Protein AF-A0A349YHD5-F1 (afdb_monomer)

Radius of gyration: 32.45 Å; Cα contacts (8 Å, |Δi|>4): 1471; chains: 1; bounding box: 81×64×88 Å

pLDDT: mean 90.91, std 7.16, range [54.12, 98.75]

Mean predicted aligned error: 9.86 Å

Nearest PDB structures (foldseek):
  3pdd-assembly1_A  TM=3.889E-01  e=4.375E-07  Acetivibrio thermocellus ATCC 27405
  7ad7-assembly1_B  TM=1.906E-01  e=5.421E-08  Homo sapiens
  7zv9-assembly3_F  TM=2.780E-01  e=3.126E-03  Homo sapiens
  5fhx-assembly1_L  TM=1.869E-01  e=3.490E-04  Homo sapiens
  7zv9-assembly8_P  TM=1.708E-01  e=2.157E-02  Homo sapiens

Sequence (626 aa):
MTTTASQGNNKVDLTEYLTVGSNQIRVSIVDSFGTMSSKTWTVTIVEFKLESTFDDGLIYTDTDVVFRYTPYGNVNKTIHFVLDGNELESVTTQASGRIMSYTIPRQEHGAHLLKVYMTATVNNKDITSSTIYKDIVCVDSTNRTPIIGCSQQEFTAKQYQATSIKYIVYDPGHNPATVKLAIDGKTVSTLTVDRTAQIWSYKSSDVGQHNLTISCQKITKILTVNVEKLDIDVEPITTNLAFDFNPVGLSNSDTNRLWSDENHSEIALTVSDNFDWTNGGYQIDSDGSQYFCIKAGTTASISYNLFGKDPKQTGAEFKLIFKTQNVRNASATFLSCLDGSDDSNIGLEMKVHEANIYTSTDNLYFPYSEEDIIEFEYNINTIDTKDNKATSIIMTYEDGVGGRPIIYDNSHRLHQYTPTVISIGSPDCDVLIYRMKAYSAALTDSDVLSNFVADARDSDEMINRYNRNQIYNENNALTPDSVAKACPHLRVIKIDCPHFTNDKKDFVKNTNAECIYVNGDSKLDNWKLLNGYVAGQGTTSNEYGAAARNIDLIFCADGVHKINSKIELDPNYKSVVVLGDGTRYEDGTGKVSLTRNSVPNSWFNIKCNVASSNMATNALGQKRYN

Structure (mmCIF, N/CA/C/O backbone):
data_AF-A0A349YHD5-F1
#
_entry.id   AF-A0A349YHD5-F1
#
loop_
_atom_site.group_PDB
_atom_site.id
_atom_site.type_symbol
_atom_site.label_atom_id
_atom_site.label_alt_id
_atom_site.label_comp_id
_atom_site.label_asym_id
_atom_site.label_entity_id
_atom_site.label_seq_id
_atom_site.pdbx_PDB_ins_code
_atom_site.Cartn_x
_atom_site.Cartn_y
_atom_site.Cartn_z
_atom_site.occupancy
_atom_site.B_iso_or_equiv
_atom_site.auth_seq_id
_atom_site.auth_comp_id
_atom_site.auth_asym_id
_atom_site.auth_atom_id
_atom_site.pdbx_PDB_model_num
ATOM 1 N N . MET A 1 1 ? 25.340 19.476 16.150 1.00 65.38 1 MET A N 1
ATOM 2 C CA . MET A 1 1 ? 24.487 19.914 15.028 1.00 65.38 1 MET A CA 1
ATOM 3 C C . MET A 1 1 ? 24.959 21.286 14.569 1.00 65.38 1 MET A C 1
ATOM 5 O O . MET A 1 1 ? 25.230 22.119 15.428 1.00 65.38 1 MET A O 1
ATOM 9 N N . THR A 1 2 ? 25.075 21.512 13.261 1.00 75.75 2 THR A N 1
ATOM 10 C CA . THR A 1 2 ? 25.436 22.816 12.683 1.00 75.75 2 THR A CA 1
ATOM 11 C C . THR A 1 2 ? 24.448 23.122 11.568 1.00 75.75 2 THR A C 1
ATOM 13 O O . THR A 1 2 ? 24.256 22.289 10.688 1.00 75.75 2 THR A O 1
ATOM 16 N N . THR A 1 3 ? 23.806 24.287 11.618 1.00 77.25 3 THR A N 1
ATOM 17 C CA . THR A 1 3 ? 22.816 24.723 10.625 1.00 77.25 3 THR A CA 1
ATOM 18 C C . THR A 1 3 ? 23.087 26.175 10.250 1.00 77.25 3 THR A C 1
ATOM 20 O O . THR A 1 3 ? 23.601 26.944 11.065 1.00 77.25 3 THR A O 1
ATOM 23 N N . THR A 1 4 ? 22.702 26.578 9.042 1.00 80.81 4 THR A N 1
ATOM 24 C CA . THR A 1 4 ? 22.691 27.995 8.668 1.00 80.81 4 THR A CA 1
ATOM 25 C C . THR A 1 4 ? 21.543 28.686 9.399 1.00 80.81 4 THR A C 1
ATOM 27 O O . THR A 1 4 ? 20.387 28.306 9.230 1.00 80.81 4 THR A O 1
ATOM 30 N N . ALA A 1 5 ? 21.852 29.678 10.232 1.00 78.75 5 ALA A N 1
ATOM 31 C CA . ALA A 1 5 ? 20.846 30.525 10.868 1.00 78.75 5 ALA A CA 1
ATOM 32 C C . ALA A 1 5 ? 20.559 31.740 9.975 1.00 78.75 5 ALA A C 1
ATOM 34 O O . ALA A 1 5 ? 21.486 32.410 9.520 1.00 78.75 5 ALA A O 1
ATOM 35 N N . SER A 1 6 ? 19.280 32.026 9.735 1.00 80.88 6 SER A N 1
ATOM 36 C CA . SER A 1 6 ? 18.853 33.207 8.974 1.00 80.88 6 SER A CA 1
ATOM 37 C C . SER A 1 6 ? 18.664 34.404 9.905 1.00 80.88 6 SER A C 1
ATOM 39 O O . SER A 1 6 ? 18.475 34.243 11.113 1.00 80.88 6 SER A O 1
ATOM 41 N N . GLN A 1 7 ? 18.689 35.624 9.366 1.00 80.94 7 GLN A N 1
ATOM 42 C CA . GLN A 1 7 ? 18.370 36.815 10.154 1.00 80.94 7 GLN A CA 1
ATOM 43 C C . GLN A 1 7 ? 16.924 36.735 10.678 1.00 80.94 7 GLN A C 1
ATOM 45 O O . GLN A 1 7 ? 15.995 36.540 9.900 1.00 80.94 7 GLN A O 1
ATOM 50 N N . GLY A 1 8 ? 16.734 36.907 11.991 1.00 82.19 8 GLY A N 1
ATOM 51 C CA . GLY A 1 8 ? 15.420 36.861 12.644 1.00 82.19 8 GLY A CA 1
ATOM 52 C C . GLY A 1 8 ? 15.247 35.677 13.601 1.00 82.19 8 GLY A C 1
ATOM 53 O O . GLY A 1 8 ? 16.206 35.202 14.213 1.00 82.19 8 GLY A O 1
ATOM 54 N N . ASN A 1 9 ? 14.002 35.223 13.767 1.00 84.94 9 ASN A N 1
ATOM 55 C CA . ASN A 1 9 ? 13.668 34.112 14.657 1.00 84.94 9 ASN A CA 1
ATOM 56 C C . ASN A 1 9 ? 14.024 32.777 13.998 1.00 84.94 9 ASN A C 1
ATOM 58 O O . ASN A 1 9 ? 13.541 32.466 12.915 1.00 84.94 9 ASN A O 1
ATOM 62 N N . ASN A 1 10 ? 14.830 31.974 14.687 1.00 83.06 10 ASN A N 1
ATOM 63 C CA . ASN A 1 10 ? 15.193 30.626 14.262 1.00 83.06 10 ASN A CA 1
ATOM 64 C C . ASN A 1 10 ? 14.609 29.620 15.264 1.00 83.06 10 ASN A C 1
ATOM 66 O O . ASN A 1 10 ? 14.564 29.899 16.465 1.00 83.06 10 ASN A O 1
ATOM 70 N N . LYS A 1 11 ? 14.174 28.453 14.781 1.00 85.69 11 LYS A N 1
ATOM 71 C CA . LYS A 1 11 ? 13.649 27.352 15.601 1.00 85.69 11 LYS A CA 1
ATOM 72 C C . LYS A 1 11 ? 14.475 26.097 15.326 1.00 85.69 11 LYS A C 1
ATOM 74 O O . LYS A 1 11 ? 14.790 25.817 14.176 1.00 85.69 11 LYS A O 1
ATOM 79 N N . VAL A 1 12 ? 14.819 25.362 16.378 1.00 81.50 12 VAL A N 1
ATOM 80 C CA . VAL A 1 12 ? 15.518 24.075 16.300 1.00 81.50 12 VAL A CA 1
ATOM 81 C C . VAL A 1 12 ? 14.843 23.105 17.263 1.00 81.50 12 VAL A C 1
ATOM 83 O O . VAL A 1 12 ? 14.537 23.488 18.394 1.00 81.50 12 VAL A O 1
ATOM 86 N N . ASP A 1 13 ? 14.572 21.884 16.805 1.00 81.44 13 ASP A N 1
ATOM 87 C CA . ASP A 1 13 ? 14.117 20.799 17.671 1.00 81.44 13 ASP A CA 1
ATOM 88 C C . ASP A 1 13 ? 15.342 20.068 18.223 1.00 81.44 13 ASP A C 1
ATOM 90 O O . ASP A 1 13 ? 16.231 19.671 17.472 1.00 81.44 13 ASP A O 1
ATOM 94 N N . LEU A 1 14 ? 15.419 19.960 19.547 1.00 87.00 14 LEU A N 1
ATOM 95 C CA . LEU A 1 14 ? 16.520 19.299 20.243 1.00 87.00 14 LEU A CA 1
ATOM 96 C C . LEU A 1 14 ? 16.064 18.034 20.971 1.00 87.00 14 LEU A C 1
ATOM 98 O O . LEU A 1 14 ? 16.871 17.441 21.679 1.00 87.00 14 LEU A O 1
ATOM 102 N N . THR A 1 15 ? 14.796 17.639 20.829 1.00 80.50 15 THR A N 1
ATOM 103 C CA . THR A 1 15 ? 14.146 16.607 21.648 1.00 80.50 15 THR A CA 1
ATOM 104 C C . THR A 1 15 ? 14.926 15.293 21.649 1.00 80.50 15 THR A C 1
ATOM 106 O O . THR A 1 15 ? 15.151 14.732 22.718 1.00 80.50 15 THR A O 1
ATOM 109 N N . GLU A 1 16 ? 15.431 14.855 20.493 1.00 83.19 16 GLU A N 1
ATOM 110 C CA . GLU A 1 16 ? 16.211 13.613 20.356 1.00 83.19 16 GLU A CA 1
ATOM 111 C C . GLU A 1 16 ? 17.561 13.626 21.098 1.00 83.19 16 GLU A C 1
ATOM 113 O O . GLU A 1 16 ? 18.111 12.572 21.411 1.00 83.19 16 GLU A O 1
ATOM 118 N N . TYR A 1 17 ? 18.097 14.810 21.411 1.00 82.88 17 TYR A N 1
ATOM 119 C CA . TYR A 1 17 ? 19.396 14.973 22.072 1.00 82.88 17 TYR A CA 1
ATOM 120 C C . TYR A 1 17 ? 19.285 15.172 23.585 1.00 82.88 17 TYR A C 1
ATOM 122 O O . TYR A 1 17 ? 20.308 15.265 24.269 1.00 82.88 17 TYR A O 1
ATOM 130 N N . LEU A 1 18 ? 18.068 15.300 24.115 1.00 85.56 18 LEU A N 1
ATOM 131 C CA . LEU A 1 18 ? 17.838 15.527 25.535 1.00 85.56 18 LEU A CA 1
ATOM 132 C C . LEU A 1 18 ? 17.594 14.200 26.247 1.00 85.56 18 LEU A C 1
ATOM 134 O O . LEU A 1 18 ? 16.886 13.323 25.763 1.00 85.56 18 LEU A O 1
ATOM 138 N N . THR A 1 19 ? 18.156 14.072 27.444 1.00 82.44 19 THR A N 1
ATOM 139 C CA . THR A 1 19 ? 17.979 12.890 28.299 1.00 82.44 19 THR A CA 1
ATOM 140 C C . THR A 1 19 ? 17.312 13.275 29.611 1.00 82.44 19 THR A C 1
ATOM 142 O O . THR A 1 19 ? 17.328 14.441 30.005 1.00 82.44 19 THR A O 1
ATOM 145 N N . VAL A 1 20 ? 16.701 12.311 30.304 1.00 80.38 20 VAL A N 1
ATOM 146 C CA . VAL A 1 20 ? 16.121 12.553 31.634 1.00 80.38 20 VAL A CA 1
ATOM 147 C C . VAL A 1 20 ? 17.207 13.084 32.577 1.00 80.38 20 VAL A C 1
ATOM 149 O O . VAL A 1 20 ? 18.290 12.514 32.677 1.00 80.38 20 VAL A O 1
ATOM 152 N N . GLY A 1 21 ? 16.914 14.178 33.281 1.00 77.69 21 GLY A N 1
ATOM 153 C CA . GLY A 1 21 ? 17.860 14.894 34.131 1.00 77.69 21 GLY A CA 1
ATOM 154 C C . GLY A 1 21 ? 18.197 16.293 33.614 1.00 77.69 21 GLY A C 1
ATOM 155 O O . GLY A 1 21 ? 17.441 16.907 32.861 1.00 77.69 21 GLY A O 1
ATOM 156 N N . SER A 1 22 ? 19.314 16.846 34.088 1.00 84.94 22 SER A N 1
ATOM 157 C CA . SER A 1 22 ? 19.757 18.198 33.733 1.00 84.94 22 SER A CA 1
ATOM 158 C C . SER A 1 22 ? 20.575 18.178 32.443 1.00 84.94 22 SER A C 1
ATOM 160 O O . SER A 1 22 ? 21.631 17.554 32.388 1.00 84.94 22 SER A O 1
ATOM 162 N N . ASN A 1 23 ? 20.109 18.898 31.428 1.00 88.31 23 ASN A N 1
ATOM 163 C CA . ASN A 1 23 ? 20.766 19.046 30.137 1.00 88.31 23 ASN A CA 1
ATOM 164 C C . ASN A 1 23 ? 21.255 20.485 29.996 1.00 88.31 23 ASN A C 1
ATOM 166 O O . ASN A 1 23 ? 20.505 21.434 30.233 1.00 88.31 23 ASN A 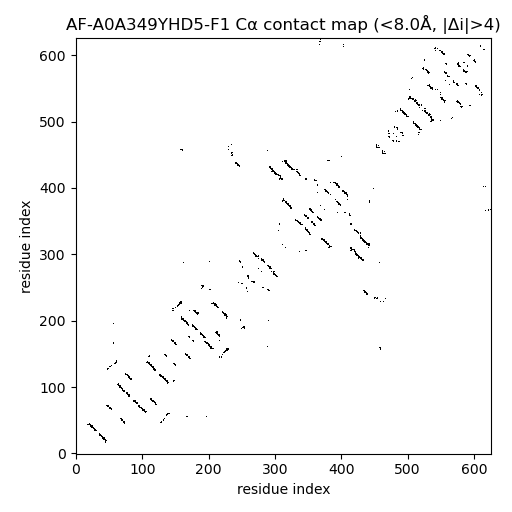O 1
ATOM 170 N N . GLN A 1 24 ? 22.505 20.656 29.580 1.00 92.06 24 GLN A N 1
ATOM 171 C CA . GLN A 1 24 ? 23.064 21.968 29.288 1.00 92.06 24 GLN A CA 1
ATOM 172 C C . GLN A 1 24 ? 23.120 22.164 27.774 1.00 92.06 24 GLN A C 1
ATOM 174 O O . GLN A 1 24 ? 23.874 21.492 27.077 1.00 92.06 24 GLN A O 1
ATOM 179 N N . ILE A 1 25 ? 22.329 23.103 27.266 1.00 92.25 25 ILE A N 1
ATOM 180 C CA . ILE A 1 25 ? 22.258 23.420 25.841 1.00 92.25 25 ILE A CA 1
ATOM 181 C C . ILE A 1 25 ? 23.097 24.665 25.603 1.00 92.25 25 ILE A C 1
ATOM 183 O O . ILE A 1 25 ? 22.778 25.726 26.138 1.00 92.25 25 ILE A O 1
ATOM 187 N N . ARG A 1 26 ? 24.146 24.561 24.786 1.00 91.81 26 ARG A N 1
ATOM 188 C CA . ARG A 1 26 ? 24.931 25.712 24.327 1.00 91.81 26 ARG A CA 1
ATOM 189 C C . ARG A 1 26 ? 24.686 25.936 22.841 1.00 91.81 26 ARG A C 1
ATOM 191 O O . ARG A 1 26 ? 25.005 25.072 22.033 1.00 91.81 26 ARG A O 1
ATOM 198 N N . VAL A 1 27 ? 24.179 27.113 22.493 1.00 90.81 27 VAL A N 1
ATOM 199 C CA . VAL A 1 27 ? 24.103 27.576 21.103 1.00 90.81 27 VAL A CA 1
ATOM 200 C C . VAL A 1 27 ? 25.214 28.584 20.882 1.00 90.81 27 VAL A C 1
ATOM 202 O O . VAL A 1 27 ? 25.335 29.538 21.651 1.00 90.81 27 VAL A O 1
ATOM 205 N N . SER A 1 28 ? 25.994 28.377 19.826 1.00 90.69 28 SER A N 1
ATOM 206 C CA . SER A 1 28 ? 26.993 29.325 19.342 1.00 90.69 28 SER A CA 1
ATOM 207 C C . SER A 1 28 ? 26.640 29.734 17.915 1.00 90.69 28 SER A C 1
ATOM 209 O O . SER A 1 28 ? 26.358 28.871 17.088 1.00 90.69 28 SER A O 1
ATOM 211 N N . ILE A 1 29 ? 26.659 31.033 17.631 1.00 88.50 29 ILE A N 1
ATOM 212 C CA . ILE A 1 29 ? 26.450 31.599 16.294 1.00 88.50 29 ILE A CA 1
ATOM 213 C C . ILE A 1 29 ? 27.742 32.293 15.886 1.00 88.50 29 ILE A C 1
ATOM 215 O O . ILE A 1 29 ? 28.281 33.080 16.664 1.00 88.50 29 ILE A O 1
ATOM 219 N N . VAL A 1 30 ? 28.220 31.993 14.681 1.00 88.81 30 VAL A N 1
ATOM 220 C CA . VAL A 1 30 ? 29.371 32.653 14.059 1.00 88.81 30 VAL A CA 1
ATOM 221 C C . VAL A 1 30 ? 28.861 33.441 12.859 1.00 88.81 30 VAL A C 1
ATOM 223 O O . VAL A 1 30 ? 28.151 32.882 12.024 1.00 88.81 30 VAL A O 1
ATOM 226 N N . ASP A 1 31 ? 29.172 34.733 12.796 1.00 85.12 31 ASP A N 1
ATOM 227 C CA . ASP A 1 31 ? 28.804 35.572 11.654 1.00 85.12 31 ASP A CA 1
ATOM 228 C C . ASP A 1 31 ? 29.771 35.410 10.463 1.00 85.12 31 ASP A C 1
ATOM 230 O O . ASP A 1 31 ? 30.792 34.721 10.540 1.00 85.12 31 ASP A O 1
ATOM 234 N N . SER A 1 32 ? 29.465 36.068 9.340 1.00 79.69 32 SER A N 1
ATOM 235 C CA . SER A 1 32 ? 30.287 36.039 8.120 1.00 79.69 32 SER A CA 1
ATOM 236 C C . SER A 1 32 ? 31.685 36.651 8.282 1.00 79.69 32 SER A C 1
ATOM 238 O O . SER A 1 32 ? 32.519 36.495 7.393 1.00 79.69 32 SER A O 1
ATOM 240 N N . PHE A 1 33 ? 31.946 37.354 9.388 1.00 83.88 33 PHE A N 1
ATOM 241 C CA . PHE A 1 33 ? 33.239 37.952 9.722 1.00 83.88 33 PHE A CA 1
ATOM 242 C C . PHE A 1 33 ? 34.028 37.105 10.736 1.00 83.88 33 PHE A C 1
ATOM 244 O O . PHE A 1 33 ? 35.119 37.500 11.145 1.00 83.88 33 PHE A O 1
ATOM 251 N N . GLY A 1 34 ? 33.509 35.933 11.126 1.00 81.88 34 GLY A N 1
ATOM 252 C CA . GLY A 1 34 ? 34.148 35.021 12.076 1.00 81.88 34 GLY A CA 1
ATOM 253 C C . GLY A 1 34 ? 33.900 35.365 13.548 1.00 81.88 34 GLY A C 1
ATOM 254 O O . GLY A 1 34 ? 34.524 34.766 14.425 1.00 81.88 34 GLY A O 1
ATOM 255 N N . THR A 1 35 ? 32.996 36.301 13.852 1.00 87.25 35 THR A N 1
ATOM 256 C CA . THR A 1 35 ? 32.677 36.691 15.231 1.00 87.25 35 THR A CA 1
ATOM 257 C C . THR A 1 35 ? 31.712 35.685 15.843 1.00 87.25 35 THR A C 1
ATOM 259 O O . THR A 1 35 ? 30.617 35.473 15.325 1.00 87.25 35 THR A O 1
ATOM 262 N N . MET A 1 36 ? 32.098 35.081 16.971 1.00 90.06 36 MET A N 1
ATOM 263 C CA . MET A 1 36 ? 31.282 34.096 17.682 1.00 90.06 36 MET A CA 1
ATOM 264 C C . MET A 1 36 ? 30.558 34.718 18.881 1.00 90.06 36 MET A C 1
ATOM 266 O O . MET A 1 36 ? 31.181 35.326 19.749 1.00 90.06 36 MET A O 1
ATOM 270 N N . SER A 1 37 ? 29.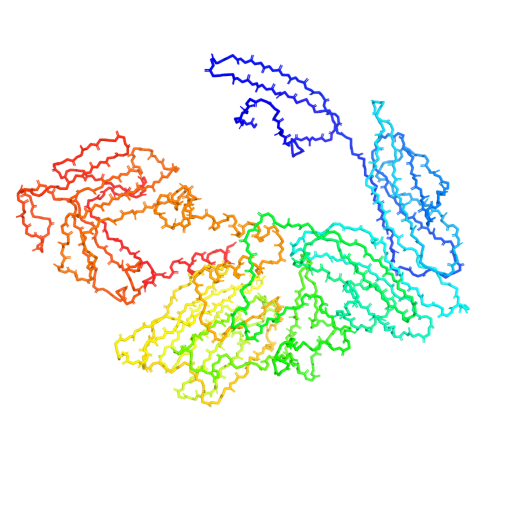255 34.474 18.985 1.00 89.69 37 SER A N 1
ATOM 271 C CA . SER A 1 37 ? 28.456 34.710 20.190 1.00 89.69 37 SER A CA 1
ATOM 272 C C . SER A 1 37 ? 27.867 33.390 20.678 1.00 89.69 37 SER A C 1
ATOM 274 O O . SER A 1 37 ? 27.571 32.514 19.867 1.00 89.69 37 SER A O 1
ATOM 276 N N . SER A 1 38 ? 27.698 33.214 21.992 1.00 91.50 38 SER A N 1
ATOM 277 C CA . SER A 1 38 ? 27.096 31.993 22.536 1.00 91.50 38 SER A CA 1
ATOM 278 C C . SER A 1 38 ? 26.144 32.262 23.693 1.00 91.50 38 SER A C 1
ATOM 280 O O . SER A 1 38 ? 26.312 33.215 24.454 1.00 91.50 38 SER A O 1
ATOM 282 N N . LYS A 1 39 ? 25.142 31.395 23.836 1.00 92.44 39 LYS A N 1
ATOM 283 C CA . LYS A 1 39 ? 24.195 31.394 24.950 1.00 92.44 39 LYS A CA 1
ATOM 284 C C . LYS A 1 39 ? 23.997 29.972 25.446 1.00 92.44 39 LYS A C 1
ATOM 286 O O . LYS A 1 39 ? 23.979 29.027 24.661 1.00 92.44 39 LYS A O 1
ATOM 291 N N . THR A 1 40 ? 23.896 29.830 26.763 1.00 91.44 40 THR A N 1
ATOM 292 C CA . THR A 1 40 ? 23.718 28.534 27.415 1.00 91.44 40 THR A CA 1
ATOM 293 C C . THR A 1 40 ? 22.418 28.523 28.208 1.00 91.44 40 THR A C 1
ATOM 295 O O . THR A 1 40 ? 22.139 29.468 28.945 1.00 91.44 40 THR A O 1
ATOM 298 N N . TRP A 1 41 ? 21.644 27.453 28.067 1.00 90.19 41 TRP A N 1
ATOM 299 C CA . TRP A 1 41 ? 20.442 27.172 28.845 1.00 90.19 41 TRP A CA 1
ATOM 300 C C . TRP A 1 41 ? 20.622 25.869 29.615 1.00 90.19 41 TRP A C 1
ATOM 302 O O . TRP A 1 41 ? 21.305 24.957 29.148 1.00 90.19 41 TRP A O 1
ATOM 312 N N . THR A 1 42 ? 19.963 25.771 30.765 1.00 85.50 42 THR A N 1
ATOM 313 C CA . THR A 1 42 ? 19.800 24.509 31.486 1.00 85.50 42 THR A CA 1
ATOM 314 C C . THR A 1 42 ? 18.352 24.068 31.341 1.00 85.50 42 THR A C 1
ATOM 316 O O . THR A 1 42 ? 17.441 24.809 31.710 1.00 85.50 42 THR A O 1
ATOM 319 N N . VAL A 1 43 ? 18.143 22.876 30.792 1.00 84.12 43 VAL A N 1
ATOM 320 C CA . VAL A 1 43 ? 16.830 22.252 30.621 1.00 84.12 43 VAL A CA 1
ATOM 321 C C . VAL A 1 43 ? 16.797 20.982 31.455 1.00 84.12 43 VAL A C 1
ATOM 323 O O . VAL A 1 43 ? 17.600 20.077 31.249 1.00 84.12 43 VAL A O 1
ATOM 326 N N . THR A 1 44 ? 15.872 20.905 32.405 1.00 77.19 44 THR A N 1
ATOM 327 C CA . THR A 1 44 ? 15.647 19.687 33.186 1.00 77.19 44 THR A CA 1
ATOM 328 C C . THR A 1 44 ? 14.506 18.899 32.563 1.00 77.19 44 THR A C 1
ATOM 330 O O . THR A 1 44 ? 13.382 19.393 32.509 1.00 77.19 44 THR A O 1
ATOM 333 N N . ILE A 1 45 ? 14.793 17.681 32.115 1.00 79.38 45 ILE A N 1
ATOM 334 C CA . ILE A 1 45 ? 13.787 16.721 31.664 1.00 79.38 45 ILE A CA 1
ATOM 335 C C . ILE A 1 45 ? 13.444 15.811 32.839 1.00 79.38 45 ILE A C 1
ATOM 337 O O . ILE A 1 45 ? 14.334 15.271 33.495 1.00 79.38 45 ILE A O 1
ATOM 341 N N . VAL A 1 46 ? 12.156 15.644 33.113 1.00 76.19 46 VAL A N 1
ATOM 342 C CA . VAL A 1 46 ? 11.652 14.784 34.188 1.00 76.19 46 VAL A CA 1
ATOM 343 C C . VAL A 1 46 ? 10.825 13.679 33.548 1.00 76.19 46 VAL A C 1
ATOM 345 O O . VAL A 1 46 ? 9.973 13.965 32.711 1.00 76.19 46 VAL A O 1
ATOM 348 N N . GLU A 1 47 ? 11.054 12.424 33.934 1.00 83.50 47 GLU A N 1
ATOM 349 C CA . GLU A 1 47 ? 10.133 11.348 33.567 1.00 83.50 47 GLU A CA 1
ATOM 350 C C . GLU A 1 47 ? 8.818 11.568 34.327 1.00 83.50 47 GLU A C 1
ATOM 352 O O . GLU A 1 47 ? 8.772 11.424 35.547 1.00 83.50 47 GLU A O 1
ATOM 357 N N . PHE A 1 48 ? 7.760 11.969 33.622 1.00 89.62 48 PHE A N 1
ATOM 358 C CA . PHE A 1 48 ? 6.465 12.290 34.220 1.00 89.62 48 PHE A CA 1
ATOM 359 C C . PHE A 1 48 ? 5.333 11.756 33.339 1.00 89.62 48 PHE A C 1
ATOM 361 O O . PHE A 1 48 ? 4.762 12.466 32.514 1.00 89.62 48 PHE A O 1
ATOM 368 N N . LYS A 1 49 ? 5.034 10.465 33.497 1.00 92.56 49 LYS A N 1
ATOM 369 C CA . LYS A 1 49 ? 3.997 9.752 32.740 1.00 92.56 49 LYS A CA 1
ATOM 370 C C . LYS A 1 49 ? 3.096 8.924 33.650 1.00 92.56 49 LYS A C 1
ATOM 372 O O . LYS A 1 49 ? 3.496 8.532 34.748 1.00 92.56 49 LYS A O 1
ATOM 377 N N . LEU A 1 50 ? 1.886 8.664 33.180 1.00 94.94 50 LEU A N 1
ATOM 378 C CA . LEU A 1 50 ? 0.902 7.827 33.848 1.00 94.94 50 LEU A CA 1
ATOM 379 C C . LEU A 1 50 ? 0.525 6.688 32.902 1.00 94.94 50 LEU A C 1
ATOM 381 O O . LEU A 1 50 ? 0.223 6.932 31.737 1.00 94.94 50 LEU A O 1
ATOM 385 N N . GLU A 1 51 ? 0.542 5.458 33.404 1.00 96.06 51 GLU A N 1
ATOM 386 C CA . GLU A 1 51 ? 0.141 4.263 32.655 1.00 96.06 51 GLU A CA 1
ATOM 387 C C . GLU A 1 51 ? -0.992 3.535 33.385 1.00 96.06 51 GLU A C 1
ATOM 389 O O . GLU A 1 51 ? -1.174 3.699 34.594 1.00 96.06 51 GLU A O 1
ATOM 394 N N . SER A 1 52 ? -1.761 2.716 32.668 1.00 95.69 52 SER A N 1
ATOM 395 C CA . SER A 1 52 ? -2.829 1.898 33.245 1.00 95.69 52 SER A CA 1
ATOM 396 C C . SER A 1 52 ? -2.920 0.550 32.546 1.00 95.69 52 SER A C 1
ATOM 398 O O . SER A 1 52 ? -2.799 0.460 31.328 1.00 95.69 52 SER A O 1
ATOM 400 N N . THR A 1 53 ? -3.173 -0.491 33.335 1.00 93.19 53 THR A N 1
ATOM 401 C CA . THR A 1 53 ? -3.484 -1.848 32.865 1.00 93.19 53 THR A CA 1
ATOM 402 C C . THR A 1 53 ? -4.983 -2.146 32.929 1.00 93.19 53 THR A C 1
ATOM 404 O O . THR A 1 53 ? -5.389 -3.304 32.876 1.00 93.19 53 THR A O 1
ATOM 407 N N . PHE A 1 54 ? -5.817 -1.116 33.099 1.00 93.69 54 PHE A N 1
ATOM 408 C CA . PHE A 1 54 ? -7.264 -1.269 33.155 1.00 93.69 54 PHE A CA 1
ATOM 409 C C . PHE A 1 54 ? -7.824 -1.713 31.797 1.00 93.69 54 PHE A C 1
ATOM 411 O O . PHE A 1 54 ? -7.619 -1.044 30.774 1.00 93.69 54 PHE A O 1
ATOM 418 N N . ASP A 1 55 ? -8.547 -2.832 31.816 1.00 90.00 55 ASP A N 1
ATOM 419 C CA . ASP A 1 55 ? -9.245 -3.377 30.657 1.00 90.00 55 ASP A CA 1
ATOM 420 C C . ASP A 1 55 ? -10.668 -2.810 30.580 1.00 90.00 55 ASP A C 1
ATOM 422 O O . ASP A 1 55 ? -11.558 -3.194 31.335 1.00 90.00 55 ASP A O 1
ATOM 426 N N . ASP A 1 56 ? -10.861 -1.885 29.644 1.00 88.38 56 ASP A N 1
ATOM 427 C CA . ASP A 1 56 ? -12.147 -1.269 29.296 1.00 88.38 56 ASP A CA 1
ATOM 428 C C . ASP A 1 56 ? -13.035 -2.165 28.415 1.00 88.38 56 ASP A C 1
ATOM 430 O O . ASP A 1 56 ? -14.115 -1.750 28.003 1.00 88.38 56 ASP A O 1
ATOM 434 N N . GLY A 1 57 ? -12.608 -3.399 28.124 1.00 88.81 57 GLY A N 1
ATOM 435 C CA . GLY A 1 57 ? -13.458 -4.432 27.530 1.00 88.81 57 GLY A CA 1
ATOM 436 C C . GLY A 1 57 ? -14.305 -5.199 28.552 1.00 88.81 57 GLY A C 1
ATOM 437 O O . GLY A 1 57 ? -15.123 -6.030 28.161 1.00 88.81 57 GLY A O 1
ATOM 438 N N . LEU A 1 58 ? -14.114 -4.965 29.854 1.00 91.19 58 LEU A N 1
ATOM 439 C CA . LEU A 1 58 ? -14.861 -5.659 30.901 1.00 91.19 58 LEU A CA 1
ATOM 440 C C . LEU A 1 58 ? -16.219 -5.001 31.166 1.00 91.19 58 LEU A C 1
ATOM 442 O O . LEU A 1 58 ? -16.354 -3.779 31.193 1.00 91.19 58 LEU A O 1
ATOM 446 N N . ILE A 1 59 ? -17.220 -5.843 31.427 1.00 92.06 59 ILE A N 1
ATOM 447 C CA . ILE A 1 59 ? -18.579 -5.430 31.782 1.00 92.06 59 ILE A CA 1
ATOM 448 C C . ILE A 1 59 ? -18.783 -5.643 33.284 1.00 92.06 59 ILE A C 1
ATOM 450 O O . ILE A 1 59 ? -18.663 -6.763 33.785 1.00 92.06 59 ILE A O 1
ATOM 454 N N . TYR A 1 60 ? -19.125 -4.576 34.001 1.00 94.00 60 TYR A N 1
ATOM 455 C CA . TYR A 1 60 ? -19.297 -4.572 35.451 1.00 94.00 60 TYR A CA 1
ATOM 456 C C . TYR A 1 60 ? -20.776 -4.680 35.821 1.00 94.00 60 TYR A C 1
ATOM 458 O O . TYR A 1 60 ? -21.592 -3.870 35.396 1.00 94.00 60 TYR A O 1
ATOM 466 N N . THR A 1 61 ? -21.132 -5.683 36.625 1.00 93.00 61 THR A N 1
ATOM 467 C CA . THR A 1 61 ? -22.508 -5.895 37.110 1.00 93.00 61 THR A CA 1
ATOM 468 C C . THR A 1 61 ? -22.546 -5.691 38.616 1.00 93.00 61 THR A C 1
ATOM 470 O O . THR A 1 61 ? -21.887 -6.434 39.339 1.00 93.00 61 THR A O 1
ATOM 473 N N . ASP A 1 62 ? -23.302 -4.696 39.079 1.00 86.69 62 ASP A N 1
ATOM 474 C CA . ASP A 1 62 ? -23.587 -4.449 40.501 1.00 86.69 62 ASP A CA 1
ATOM 475 C C . ASP A 1 62 ? -22.364 -4.481 41.444 1.00 86.69 62 ASP A C 1
ATOM 477 O O . ASP A 1 62 ? -22.446 -4.956 42.576 1.00 86.69 62 ASP A O 1
ATOM 481 N N . THR A 1 63 ? -21.225 -3.950 40.992 1.00 93.88 63 THR A N 1
ATOM 482 C CA . THR A 1 63 ? -19.960 -3.954 41.742 1.00 93.88 63 THR A CA 1
ATOM 483 C C . THR A 1 63 ? -19.225 -2.624 41.626 1.00 93.88 63 THR A C 1
ATOM 485 O O . THR A 1 63 ? -19.372 -1.902 40.640 1.00 93.88 63 THR A O 1
ATOM 488 N N . ASP A 1 64 ? -18.385 -2.341 42.620 1.00 94.44 64 ASP A N 1
ATOM 489 C CA . ASP A 1 64 ? -17.349 -1.317 42.524 1.00 94.44 64 ASP A CA 1
ATOM 490 C C . ASP A 1 64 ? -16.308 -1.702 41.463 1.00 94.44 64 ASP A C 1
ATOM 492 O O . ASP A 1 64 ? -16.063 -2.887 41.196 1.00 94.44 64 ASP A O 1
ATOM 496 N N . VAL A 1 65 ? -15.665 -0.690 40.884 1.00 96.00 65 VAL A N 1
ATOM 497 C CA . VAL A 1 65 ? -14.674 -0.833 39.816 1.00 96.00 65 VAL A CA 1
ATOM 498 C C . VAL A 1 65 ? -13.292 -0.479 40.343 1.00 96.00 65 VAL A C 1
ATOM 500 O O . VAL A 1 65 ? -13.051 0.625 40.822 1.00 96.00 65 VAL A O 1
ATOM 503 N N . VAL A 1 66 ? -12.349 -1.416 40.237 1.00 96.00 66 VAL A N 1
ATOM 504 C CA . VAL A 1 66 ? -10.960 -1.196 40.663 1.00 96.00 66 VAL A CA 1
ATOM 505 C C . VAL A 1 66 ? -10.119 -0.756 39.470 1.00 96.00 66 VAL A C 1
ATOM 507 O O . VAL A 1 66 ? -9.735 -1.570 38.626 1.00 96.00 66 VAL A O 1
ATOM 510 N N . PHE A 1 67 ? -9.784 0.529 39.428 1.00 97.06 67 PHE A N 1
ATOM 511 C CA . PHE A 1 67 ? -8.917 1.106 38.411 1.00 97.06 67 PHE A CA 1
ATOM 512 C C . PHE A 1 67 ? -7.444 0.981 38.814 1.00 97.06 67 PHE A C 1
ATOM 514 O O . PHE A 1 67 ? -7.025 1.507 39.845 1.00 97.06 67 PHE A O 1
ATOM 521 N N . ARG A 1 68 ? -6.640 0.285 38.001 1.00 96.56 68 ARG A N 1
ATOM 522 C CA . ARG A 1 68 ? -5.201 0.081 38.245 1.00 96.56 68 ARG A CA 1
ATOM 523 C C . ARG A 1 68 ? -4.366 1.048 37.414 1.00 96.56 68 ARG A C 1
ATOM 525 O O . ARG A 1 68 ? -4.584 1.165 36.209 1.00 96.56 68 ARG A O 1
ATOM 532 N N . TYR A 1 69 ? -3.391 1.702 38.038 1.00 96.88 69 TYR A N 1
ATOM 533 C CA . TYR A 1 69 ? -2.539 2.702 37.388 1.00 96.88 69 TYR A CA 1
ATOM 534 C C . TYR A 1 69 ? -1.118 2.708 37.952 1.00 96.88 69 TYR A C 1
ATOM 536 O O . TYR A 1 69 ? -0.899 2.339 39.102 1.00 96.88 69 TYR A O 1
ATOM 544 N N . THR A 1 70 ? -0.156 3.162 37.154 1.00 97.06 70 THR A N 1
ATOM 545 C CA . THR A 1 70 ? 1.262 3.246 37.518 1.00 97.06 70 THR A CA 1
ATOM 546 C C . THR A 1 70 ? 1.762 4.665 37.241 1.00 97.06 70 THR A C 1
ATOM 548 O O . THR A 1 70 ? 1.954 5.028 36.078 1.00 97.06 70 THR A O 1
ATOM 551 N N . PRO A 1 71 ? 1.961 5.505 38.272 1.00 96.06 71 PRO A N 1
ATOM 552 C CA . PRO A 1 71 ? 2.525 6.837 38.092 1.00 96.06 71 PRO A CA 1
ATOM 553 C C . PRO A 1 71 ? 4.059 6.783 38.040 1.00 96.06 71 PRO A C 1
ATOM 555 O O . PRO A 1 71 ? 4.691 6.071 38.821 1.00 96.06 71 PRO A O 1
ATOM 558 N N . TYR A 1 72 ? 4.676 7.596 37.184 1.00 94.19 72 TYR A N 1
ATOM 559 C CA . TYR A 1 72 ? 6.133 7.765 37.077 1.00 94.19 72 TYR A CA 1
ATOM 560 C C . TYR A 1 72 ? 6.561 9.174 37.511 1.00 94.19 72 TYR A C 1
ATOM 562 O O . TYR A 1 72 ? 5.736 10.080 37.612 1.00 94.19 72 TYR A O 1
ATOM 570 N N . GLY A 1 73 ? 7.830 9.344 37.872 1.00 89.06 73 GLY A N 1
ATOM 571 C CA . GLY A 1 73 ? 8.411 10.609 38.329 1.00 89.06 73 GLY A CA 1
ATOM 572 C C . GLY A 1 73 ? 8.608 10.682 39.838 1.00 89.06 73 GLY A C 1
ATOM 573 O O . GLY A 1 73 ? 7.661 10.589 40.614 1.00 89.06 73 GLY A O 1
ATOM 574 N N . ASN A 1 74 ? 9.848 10.862 40.278 1.00 86.19 74 ASN A N 1
ATOM 575 C CA . ASN A 1 74 ? 10.195 10.886 41.699 1.00 86.19 74 ASN A CA 1
ATOM 576 C C . ASN A 1 74 ? 9.960 12.275 42.325 1.00 86.19 74 ASN A C 1
ATOM 578 O O . ASN A 1 74 ? 10.899 12.953 42.738 1.00 86.19 74 ASN A O 1
ATOM 582 N N . VAL A 1 75 ? 8.705 12.723 42.322 1.00 88.38 75 VAL A N 1
ATOM 583 C CA . VAL A 1 75 ? 8.244 14.013 42.857 1.00 88.38 75 VAL A CA 1
ATOM 584 C C . VAL A 1 75 ? 6.903 13.827 43.571 1.00 88.38 75 VAL A C 1
ATOM 586 O O . VAL A 1 75 ? 6.177 12.873 43.286 1.00 88.38 75 VAL A O 1
ATOM 589 N N . ASN A 1 76 ? 6.560 14.746 44.479 1.00 92.38 76 ASN A N 1
ATOM 590 C CA . ASN A 1 76 ? 5.188 14.851 44.981 1.00 92.38 76 ASN A CA 1
ATOM 591 C C . ASN A 1 76 ? 4.253 15.148 43.808 1.00 92.38 76 ASN A C 1
ATOM 593 O O . ASN A 1 76 ? 4.466 16.123 43.086 1.00 92.38 76 ASN A O 1
ATOM 597 N N . LYS A 1 77 ? 3.231 14.313 43.637 1.00 93.94 77 LYS A N 1
ATOM 598 C CA . LYS A 1 77 ? 2.267 14.419 42.541 1.00 93.94 77 LYS A CA 1
ATOM 599 C C . LYS A 1 77 ? 0.870 14.034 42.992 1.00 93.94 77 LYS A C 1
ATOM 601 O O . LYS A 1 77 ? 0.712 13.193 43.879 1.00 93.94 77 LYS A O 1
ATOM 606 N N . THR A 1 78 ? -0.113 14.636 42.343 1.00 97.50 78 THR A N 1
ATOM 607 C CA . THR A 1 78 ? -1.538 14.423 42.584 1.00 97.50 78 THR A CA 1
ATOM 608 C C . THR A 1 78 ? -2.140 13.738 41.369 1.00 97.50 78 THR A C 1
ATOM 610 O O . THR A 1 78 ? -1.989 14.222 40.251 1.00 97.50 78 THR A O 1
ATOM 613 N N . ILE A 1 79 ? -2.791 12.596 41.576 1.00 98.00 79 ILE A N 1
ATOM 614 C CA . ILE A 1 79 ? -3.535 11.877 40.544 1.00 98.00 79 ILE A CA 1
ATOM 615 C C . ILE A 1 79 ? -4.995 12.307 40.629 1.00 98.00 79 ILE A C 1
ATOM 617 O O . ILE A 1 79 ? -5.611 12.204 41.690 1.00 98.00 79 ILE A O 1
ATOM 621 N N . HIS A 1 80 ? -5.516 12.764 39.500 1.00 98.25 80 HIS A N 1
ATOM 622 C CA . HIS A 1 80 ? -6.875 13.239 39.300 1.00 98.25 80 HIS A CA 1
ATOM 623 C C . HIS A 1 80 ? -7.700 12.156 38.612 1.00 98.25 80 HIS A C 1
ATOM 625 O O . HIS A 1 80 ? -7.259 11.598 37.604 1.00 98.25 80 HIS A O 1
ATOM 631 N N . PHE A 1 81 ? -8.887 11.877 39.148 1.00 98.25 81 PHE A N 1
ATOM 632 C CA . PHE A 1 81 ? -9.851 10.930 38.592 1.00 98.25 81 PHE A CA 1
ATOM 633 C C . PHE A 1 81 ? -11.132 11.694 38.296 1.00 98.25 81 PHE A C 1
ATOM 635 O O . PHE A 1 81 ? -11.777 12.187 39.212 1.00 98.25 81 PHE A O 1
ATOM 642 N N . VAL A 1 82 ? -11.506 11.794 37.027 1.00 97.94 82 VAL A N 1
ATOM 643 C CA . VAL A 1 82 ? -12.707 12.507 36.592 1.00 97.94 82 VAL A CA 1
ATOM 644 C C . VAL A 1 82 ? -13.634 11.504 35.927 1.00 97.94 82 VAL A C 1
ATOM 646 O O . VAL A 1 82 ? -13.288 10.961 34.881 1.00 97.94 82 VAL A O 1
ATOM 649 N N . LEU A 1 83 ? -14.792 11.250 36.528 1.00 97.31 83 LEU A N 1
ATOM 650 C CA . LEU A 1 83 ? -15.800 10.327 36.014 1.00 97.31 83 LEU A CA 1
ATOM 651 C C . LEU A 1 83 ? -17.005 11.121 35.509 1.00 97.31 83 LEU A C 1
ATOM 653 O O . LEU A 1 83 ? -17.605 11.882 36.267 1.00 97.31 83 LEU A O 1
ATOM 657 N N . ASP A 1 84 ? -17.325 10.988 34.222 1.00 95.50 84 ASP A N 1
ATOM 658 C CA . ASP A 1 84 ? -18.408 11.728 33.552 1.00 95.50 84 ASP A CA 1
ATOM 659 C C . ASP A 1 84 ? -18.340 13.249 33.779 1.00 95.50 84 ASP A C 1
ATOM 661 O O . ASP A 1 84 ? -19.345 13.933 33.968 1.00 95.50 84 ASP A O 1
ATOM 665 N N . GLY A 1 85 ? -17.119 13.789 33.799 1.00 94.88 85 GLY A N 1
ATOM 666 C CA . GLY A 1 85 ? -16.858 15.211 34.041 1.00 94.88 85 GLY A CA 1
ATOM 667 C C . GLY A 1 85 ? -16.814 15.625 35.516 1.00 94.88 85 GLY A C 1
ATOM 668 O O . GLY A 1 85 ? -16.430 16.758 35.798 1.00 94.88 85 GLY A O 1
ATOM 669 N N . ASN A 1 86 ? -17.128 14.727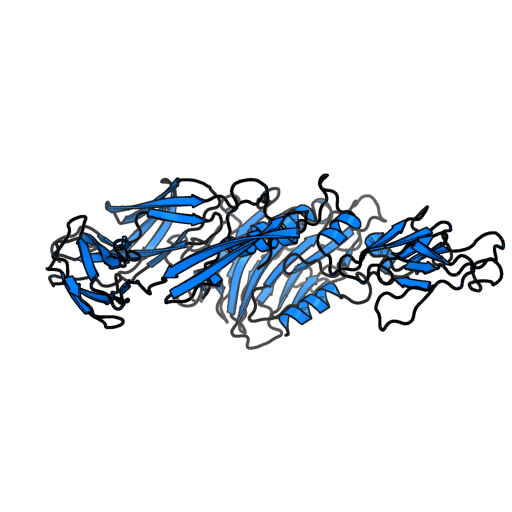 36.454 1.00 96.44 86 ASN A N 1
ATOM 670 C CA . ASN A 1 86 ? -17.066 14.994 37.890 1.00 96.44 86 ASN A CA 1
ATOM 671 C C . ASN A 1 86 ? -15.741 14.500 38.485 1.00 96.44 86 ASN A C 1
ATOM 673 O O . ASN A 1 86 ? -15.415 13.317 38.402 1.00 96.44 86 ASN A O 1
ATOM 677 N N . GLU A 1 87 ? -14.977 15.403 39.101 1.00 97.19 87 GLU A N 1
ATOM 678 C CA . GLU A 1 87 ? -13.748 15.063 39.830 1.00 97.19 87 GLU A CA 1
ATOM 679 C C . GLU A 1 87 ? -14.097 14.246 41.088 1.00 97.19 87 GLU A C 1
ATOM 681 O O . GLU A 1 87 ? -14.866 14.687 41.945 1.00 97.19 87 GLU A O 1
ATOM 686 N N . LEU A 1 88 ? -13.532 13.045 41.184 1.00 97.06 88 LEU A N 1
ATOM 687 C CA . LEU A 1 88 ? -13.563 12.185 42.363 1.00 97.06 88 LEU A CA 1
ATOM 688 C C . LEU A 1 88 ? -12.415 12.555 43.320 1.00 97.06 88 LEU A C 1
ATOM 690 O O . LEU A 1 88 ? -11.596 13.426 43.037 1.00 97.06 88 LEU A O 1
ATOM 694 N N . GLU A 1 89 ? -12.319 11.885 44.470 1.00 96.81 89 GLU A N 1
ATOM 695 C CA . GLU A 1 89 ? -11.235 12.137 45.426 1.00 96.81 89 GLU A CA 1
ATOM 696 C C . GLU A 1 89 ? -9.858 11.883 44.785 1.00 96.81 89 GLU A C 1
ATOM 698 O O . GLU A 1 89 ? -9.542 10.756 44.398 1.00 96.81 89 GLU A O 1
ATOM 703 N N . SER A 1 90 ? -9.038 12.930 44.671 1.00 96.44 90 SER A N 1
ATOM 704 C CA . SER A 1 90 ? -7.684 12.839 44.121 1.00 96.44 90 SER A CA 1
ATOM 705 C C . SER A 1 90 ? -6.722 12.141 45.092 1.00 96.44 90 SER A C 1
ATOM 707 O O . SER A 1 90 ? -6.877 12.206 46.311 1.00 96.44 90 SER A O 1
ATOM 709 N N . VAL A 1 91 ? -5.662 11.525 44.563 1.00 97.12 91 VAL A N 1
ATOM 710 C CA . VAL A 1 91 ? -4.658 10.806 45.368 1.00 97.12 91 VAL A CA 1
ATOM 711 C C . VAL A 1 91 ? -3.294 11.475 45.256 1.00 97.12 91 VAL A C 1
ATOM 713 O O . VAL A 1 91 ? -2.716 11.528 44.172 1.00 97.12 91 VAL A O 1
ATOM 716 N N . THR A 1 92 ? -2.726 11.915 46.379 1.00 96.44 92 THR A N 1
ATOM 717 C CA . THR A 1 92 ? -1.347 12.427 46.434 1.00 96.44 92 THR A CA 1
ATOM 718 C C . THR A 1 92 ? -0.365 11.306 46.758 1.00 96.44 92 THR A C 1
ATOM 720 O O . THR A 1 92 ? -0.570 10.538 47.697 1.00 96.44 92 THR A O 1
ATOM 723 N N . THR A 1 93 ? 0.732 11.206 46.006 1.00 94.62 93 THR A N 1
ATOM 724 C CA . THR A 1 93 ? 1.749 10.163 46.204 1.00 94.62 93 THR A CA 1
ATOM 725 C C . THR A 1 93 ? 3.154 10.634 45.823 1.00 94.62 93 THR A C 1
ATOM 727 O O . THR A 1 93 ? 3.328 11.591 45.074 1.00 94.62 93 THR A O 1
ATOM 730 N N . GLN A 1 94 ? 4.166 9.920 46.316 1.00 92.00 94 GLN A N 1
ATOM 731 C CA . GLN A 1 94 ? 5.556 9.981 45.835 1.00 92.00 94 GLN A CA 1
ATOM 732 C C . GLN A 1 94 ? 5.968 8.700 45.092 1.00 92.00 94 GLN A C 1
ATOM 734 O O . GLN A 1 94 ? 7.095 8.587 44.616 1.00 92.00 94 GLN A O 1
ATOM 739 N N . ALA A 1 95 ? 5.077 7.705 44.999 1.00 91.56 95 ALA A N 1
ATOM 740 C CA . ALA A 1 95 ? 5.383 6.432 44.357 1.00 91.56 95 ALA A CA 1
ATOM 741 C C . ALA A 1 95 ? 5.710 6.633 42.870 1.00 91.56 95 ALA A C 1
ATOM 743 O O . ALA A 1 95 ? 4.998 7.339 42.160 1.00 91.56 95 ALA A O 1
ATOM 744 N N . SER A 1 96 ? 6.772 5.992 42.386 1.00 93.38 96 SER A N 1
ATOM 745 C CA . SER A 1 96 ? 7.176 6.007 40.977 1.00 93.38 96 SER A CA 1
ATOM 746 C C . SER A 1 96 ? 7.391 4.579 40.488 1.00 93.38 96 SER A C 1
ATOM 748 O O . SER A 1 96 ? 8.057 3.803 41.173 1.00 93.38 96 SER A O 1
ATOM 750 N N . GLY A 1 97 ? 6.817 4.225 39.335 1.00 93.38 97 GLY A N 1
ATOM 751 C CA . GLY A 1 97 ? 6.962 2.900 38.719 1.00 93.38 97 GLY A CA 1
ATOM 752 C C . GLY A 1 97 ? 6.326 1.758 39.523 1.00 93.38 97 GLY A C 1
ATOM 753 O O . GLY A 1 97 ? 6.730 0.607 39.384 1.00 93.38 97 GLY A O 1
ATOM 754 N N . ARG A 1 98 ? 5.363 2.063 40.403 1.00 94.00 98 ARG A N 1
ATOM 755 C CA . ARG A 1 98 ? 4.639 1.075 41.218 1.00 94.00 98 ARG A CA 1
ATOM 756 C C . ARG A 1 98 ? 3.159 1.092 40.874 1.00 94.00 98 ARG A C 1
ATOM 758 O O . ARG A 1 98 ? 2.565 2.166 40.827 1.00 94.00 98 ARG A O 1
ATOM 765 N N . ILE A 1 99 ? 2.578 -0.091 40.688 1.00 96.12 99 ILE A N 1
ATOM 766 C CA . ILE A 1 99 ? 1.139 -0.241 40.460 1.00 96.12 99 ILE A CA 1
ATOM 767 C C . ILE A 1 99 ? 0.387 0.201 41.722 1.00 96.12 99 ILE A C 1
ATOM 769 O O . ILE A 1 99 ? 0.693 -0.233 42.833 1.00 96.12 99 ILE A O 1
ATOM 773 N N . MET A 1 100 ? -0.607 1.056 41.525 1.00 96.25 100 MET A N 1
ATOM 774 C CA . MET A 1 100 ? -1.563 1.544 42.510 1.00 96.25 100 MET A CA 1
ATOM 775 C C . MET A 1 100 ? -2.986 1.199 42.054 1.00 96.25 100 MET A C 1
ATOM 777 O O . MET A 1 100 ? -3.213 0.759 40.923 1.00 96.25 100 MET A O 1
ATOM 781 N N . SER A 1 101 ? -3.960 1.337 42.949 1.00 96.12 101 SER A N 1
ATOM 782 C CA . SER A 1 101 ? -5.365 1.058 42.650 1.00 96.12 101 SER A CA 1
ATOM 783 C C . SER A 1 101 ? -6.271 2.112 43.265 1.00 96.12 101 SER A C 1
ATOM 785 O O . SER A 1 101 ? -6.003 2.585 44.367 1.00 96.12 101 SER A O 1
ATOM 787 N N . TYR A 1 102 ? -7.330 2.455 42.542 1.00 97.31 102 TYR A N 1
ATOM 788 C CA . TYR A 1 102 ? -8.384 3.365 42.967 1.00 97.31 102 TYR A CA 1
ATOM 789 C C . TYR A 1 102 ? -9.730 2.655 42.827 1.00 97.31 102 TYR A C 1
ATOM 791 O O . TYR A 1 102 ? -10.020 2.101 41.765 1.00 97.31 102 TYR A O 1
ATOM 799 N N . THR A 1 103 ? -10.526 2.629 43.893 1.00 97.31 103 THR A N 1
ATOM 800 C CA . THR A 1 103 ? -11.852 2.003 43.875 1.00 97.31 103 THR A CA 1
ATOM 801 C C . THR A 1 103 ? -12.889 3.060 43.539 1.00 97.31 103 THR A C 1
ATOM 803 O O . THR A 1 103 ? -13.117 3.984 44.313 1.00 97.31 103 THR A O 1
ATOM 806 N N . ILE A 1 104 ? -13.518 2.905 42.382 1.00 96.88 104 ILE A N 1
ATOM 807 C CA . ILE A 1 104 ? -14.642 3.717 41.935 1.00 96.88 104 ILE A CA 1
ATOM 808 C C . ILE A 1 104 ? -15.915 3.022 42.430 1.00 96.88 104 ILE A C 1
ATOM 810 O O . ILE A 1 104 ? -16.097 1.839 42.122 1.00 96.88 104 ILE A O 1
ATOM 814 N N . PRO A 1 105 ? -16.790 3.707 43.188 1.00 94.56 105 PRO A N 1
ATOM 815 C CA . PRO A 1 105 ? -18.054 3.128 43.631 1.00 94.56 105 PRO A CA 1
ATOM 816 C C . PRO A 1 105 ? -18.895 2.623 42.453 1.00 94.56 105 PRO A C 1
ATOM 818 O O . PRO A 1 105 ? -18.788 3.159 41.347 1.00 94.56 105 PRO A O 1
ATOM 821 N N . ARG A 1 106 ? -19.761 1.632 42.689 1.00 93.94 106 ARG A N 1
ATOM 822 C CA . ARG A 1 106 ? -20.754 1.154 41.711 1.00 93.94 106 ARG A CA 1
ATOM 823 C C . ARG A 1 106 ? -21.443 2.323 40.992 1.00 93.94 106 ARG A C 1
ATOM 825 O O . ARG A 1 106 ? -21.969 3.224 41.643 1.00 93.94 106 ARG A O 1
ATOM 832 N N . GLN A 1 107 ? -21.477 2.261 39.661 1.00 95.94 107 GLN A N 1
ATOM 833 C CA . GLN A 1 107 ? -22.181 3.229 38.814 1.00 95.94 107 GLN A CA 1
ATOM 834 C C . GLN A 1 107 ? -23.530 2.686 38.329 1.00 95.94 107 GLN A C 1
ATOM 836 O O . GLN A 1 107 ? -23.821 1.492 38.458 1.00 95.94 107 GLN A O 1
ATOM 841 N N . GLU A 1 108 ? -24.360 3.581 37.795 1.00 95.12 108 GLU A N 1
ATOM 842 C CA . GLU A 1 108 ? -25.643 3.233 37.181 1.00 95.12 108 GLU A CA 1
ATOM 843 C C . GLU A 1 108 ? -25.462 2.456 35.862 1.00 95.12 108 GLU A C 1
ATOM 845 O O . GLU A 1 108 ? -24.353 2.228 35.388 1.00 95.12 108 GLU A O 1
ATOM 850 N N . HIS A 1 109 ? -26.565 1.990 35.273 1.00 95.88 109 HIS A N 1
ATOM 851 C CA . HIS A 1 109 ? -26.523 1.313 33.978 1.00 95.88 109 HIS A CA 1
ATOM 852 C C . HIS A 1 109 ? -26.119 2.298 32.872 1.00 95.88 109 HIS A C 1
ATOM 854 O O . HIS A 1 109 ? -26.862 3.239 32.587 1.00 95.88 109 HIS A O 1
ATOM 860 N N . GLY A 1 110 ? -24.987 2.059 32.213 1.00 95.38 110 GLY A N 1
ATOM 861 C CA . GLY A 1 110 ? -24.453 2.968 31.205 1.00 95.38 110 GLY A CA 1
ATOM 862 C C . GLY A 1 110 ? -22.975 2.745 30.893 1.00 95.38 110 GLY A C 1
ATOM 863 O O . GLY A 1 110 ? -22.325 1.852 31.439 1.00 95.38 110 GLY A O 1
ATOM 864 N N . ALA A 1 111 ? -22.452 3.564 29.980 1.00 95.50 111 ALA A N 1
ATOM 865 C CA . ALA A 1 111 ? -21.018 3.717 29.756 1.00 95.50 111 ALA A CA 1
ATOM 866 C C . ALA A 1 111 ? -20.564 5.020 30.420 1.00 95.50 111 ALA A C 1
ATOM 868 O O . ALA A 1 111 ? -21.100 6.080 30.099 1.00 95.50 111 ALA A O 1
ATOM 869 N N . HIS A 1 112 ? -19.585 4.923 31.315 1.00 96.31 112 HIS A N 1
ATOM 870 C CA . HIS A 1 112 ? -19.080 6.042 32.108 1.00 96.31 112 HIS A CA 1
ATOM 871 C C . HIS A 1 112 ? -17.642 6.369 31.705 1.00 96.31 112 HIS A C 1
ATOM 873 O O . HIS A 1 112 ? -16.768 5.502 31.788 1.00 96.31 112 HIS A O 1
ATOM 879 N N . LEU A 1 113 ? -17.385 7.602 31.267 1.00 96.06 113 LEU A N 1
ATOM 880 C CA . LEU A 1 113 ? -16.066 8.028 30.800 1.00 96.06 113 LEU A CA 1
ATOM 881 C C . LEU A 1 113 ? -15.197 8.419 31.997 1.00 96.06 113 LEU A C 1
ATOM 883 O O . LEU A 1 113 ? -15.402 9.458 32.627 1.00 96.06 113 LEU A O 1
ATOM 887 N N . LEU A 1 114 ? -14.183 7.607 32.274 1.00 97.31 114 LEU A N 1
ATOM 888 C CA . LEU A 1 114 ? -13.131 7.896 33.233 1.00 97.31 114 LEU A CA 1
ATOM 889 C C . LEU A 1 114 ? -11.943 8.564 32.530 1.00 97.31 114 LEU A C 1
ATOM 891 O O . LEU A 1 114 ? -11.289 7.980 31.663 1.00 97.31 114 LEU A O 1
ATOM 895 N N . LYS A 1 115 ? -11.621 9.776 32.974 1.00 96.75 115 LYS A N 1
ATOM 896 C CA . LYS A 1 115 ? -10.431 10.543 32.614 1.00 96.75 115 LYS A CA 1
ATOM 897 C C . LYS A 1 115 ? -9.469 10.557 33.802 1.00 96.75 115 LYS A C 1
ATOM 899 O O . LYS A 1 115 ? -9.838 10.994 34.889 1.00 96.75 115 LYS A O 1
ATOM 904 N N . VAL A 1 116 ? -8.227 10.121 33.596 1.00 97.88 116 VAL A N 1
ATOM 905 C CA . VAL A 1 116 ? -7.198 10.086 34.647 1.00 97.88 116 VAL A CA 1
ATOM 906 C C . VAL A 1 116 ? -5.926 10.774 34.177 1.00 97.88 116 VAL A C 1
ATOM 908 O O . VAL A 1 116 ? -5.397 10.463 33.113 1.00 97.88 116 VAL A O 1
ATOM 911 N N . TYR A 1 117 ? -5.410 11.700 34.972 1.00 97.50 117 TYR A N 1
ATOM 912 C CA . TYR A 1 117 ? -4.142 12.383 34.714 1.00 97.50 117 TYR A CA 1
ATOM 913 C C . TYR A 1 117 ? -3.455 12.703 36.037 1.00 97.50 117 TYR A C 1
ATOM 915 O O . TYR A 1 117 ? -4.057 12.585 37.103 1.00 97.50 117 TYR A O 1
ATOM 923 N N . MET A 1 118 ? -2.187 13.098 35.995 1.00 96.31 118 MET A N 1
ATOM 924 C CA . MET A 1 118 ? -1.484 13.537 37.196 1.00 96.31 118 MET A CA 1
ATOM 925 C C . MET A 1 118 ? -0.812 14.889 37.006 1.00 96.31 118 MET A C 1
ATOM 927 O O . MET A 1 118 ? -0.381 15.235 35.905 1.00 96.31 118 MET A O 1
ATOM 931 N N . THR A 1 119 ? -0.713 15.634 38.100 1.00 96.75 119 THR A N 1
ATOM 932 C CA . THR A 1 119 ? -0.090 16.954 38.172 1.00 96.75 119 THR A CA 1
ATOM 933 C C . THR A 1 119 ? 1.021 16.964 39.216 1.00 96.75 119 THR A C 1
ATOM 935 O O . THR A 1 119 ? 1.005 16.194 40.179 1.00 96.75 119 THR A O 1
ATOM 938 N N . ALA A 1 120 ? 2.028 17.805 39.008 1.00 93.81 120 ALA A N 1
ATOM 939 C CA . ALA A 1 120 ? 3.083 18.066 39.981 1.00 93.81 120 ALA A CA 1
ATOM 940 C C . ALA A 1 120 ? 3.653 19.467 39.771 1.00 93.81 120 ALA A C 1
ATOM 942 O O . ALA A 1 120 ? 3.578 20.010 38.670 1.00 93.81 120 ALA A O 1
ATOM 943 N N . THR A 1 121 ? 4.298 20.016 40.797 1.00 90.81 121 THR A N 1
ATOM 944 C CA . THR A 1 121 ? 5.057 21.265 40.684 1.00 90.81 121 THR A CA 1
ATOM 945 C C . THR A 1 121 ? 6.547 20.950 40.772 1.00 90.81 121 THR A C 1
ATOM 947 O O . THR A 1 121 ? 7.032 20.455 41.790 1.00 90.81 121 THR A O 1
ATOM 950 N N . VAL A 1 122 ? 7.296 21.252 39.710 1.00 83.25 122 VAL A N 1
ATOM 951 C CA . VAL A 1 122 ? 8.753 21.068 39.638 1.00 83.25 122 VAL A CA 1
ATOM 952 C C . VAL A 1 122 ? 9.393 22.403 39.279 1.00 83.25 122 VAL A C 1
ATOM 954 O O . VAL A 1 122 ? 9.036 23.016 38.278 1.00 83.25 122 VAL A O 1
ATOM 957 N N . ASN A 1 123 ? 10.346 22.876 40.089 1.00 81.69 123 ASN A N 1
ATOM 958 C CA . ASN A 1 123 ? 11.022 24.167 39.883 1.00 81.69 123 ASN A CA 1
ATOM 959 C C . ASN A 1 123 ? 10.042 25.348 39.694 1.00 81.69 123 ASN A C 1
ATOM 961 O O . ASN A 1 123 ? 10.225 26.171 38.797 1.00 81.69 123 ASN A O 1
ATOM 965 N N . ASN A 1 124 ? 8.995 25.419 40.526 1.00 84.19 124 ASN A N 1
ATOM 966 C CA . ASN A 1 124 ? 7.916 26.421 40.458 1.00 84.19 124 ASN A CA 1
ATOM 967 C C . ASN A 1 124 ? 7.141 26.441 39.127 1.00 84.19 124 ASN A C 1
ATOM 969 O O . ASN A 1 124 ? 6.547 27.460 38.774 1.00 84.19 124 ASN A O 1
ATOM 973 N N . LYS A 1 125 ? 7.157 25.337 38.377 1.00 85.44 125 LYS A N 1
ATOM 974 C CA . LYS A 1 125 ? 6.313 25.138 37.201 1.00 85.44 125 LYS A CA 1
ATOM 975 C C . LYS A 1 125 ? 5.419 23.933 37.409 1.00 85.44 125 LYS A C 1
ATOM 977 O O . LYS A 1 125 ? 5.901 22.865 37.789 1.00 85.44 125 LYS A O 1
ATOM 982 N N . ASP A 1 126 ? 4.146 24.111 37.105 1.00 91.00 126 ASP A N 1
ATOM 983 C CA . ASP A 1 126 ? 3.193 23.016 37.102 1.00 91.00 126 ASP A CA 1
ATOM 984 C C . ASP A 1 126 ? 3.351 22.210 35.817 1.00 91.00 126 ASP A C 1
ATOM 986 O O . ASP A 1 126 ? 3.444 22.754 34.713 1.00 91.00 126 ASP A O 1
ATOM 990 N N . ILE A 1 127 ? 3.422 20.897 35.980 1.00 90.44 127 ILE A N 1
ATOM 991 C CA . ILE A 1 127 ? 3.488 19.924 34.899 1.00 90.44 127 ILE A CA 1
ATOM 992 C C . ILE A 1 127 ? 2.281 18.996 34.999 1.00 90.44 127 ILE A C 1
ATOM 994 O O . ILE A 1 127 ? 1.821 18.673 36.094 1.00 90.44 127 ILE A O 1
ATOM 998 N N . THR A 1 128 ? 1.765 18.575 33.846 1.00 94.56 128 THR A N 1
ATOM 999 C CA . THR A 1 128 ? 0.640 17.639 33.724 1.00 94.56 128 THR A CA 1
ATOM 1000 C C . THR A 1 128 ? 1.067 16.482 32.832 1.00 94.56 128 THR A C 1
ATOM 1002 O O . THR A 1 128 ? 1.754 16.699 31.833 1.00 94.56 128 THR A O 1
ATOM 1005 N N . SER A 1 129 ? 0.709 15.255 33.202 1.00 94.25 129 SER A N 1
ATOM 1006 C CA . SER A 1 129 ? 0.986 14.076 32.381 1.00 94.25 129 SER A CA 1
ATOM 1007 C C . SER A 1 129 ? 0.083 14.020 31.147 1.00 94.25 129 SER A C 1
ATOM 1009 O O . SER A 1 129 ? -0.918 14.732 31.047 1.00 94.25 129 SER A O 1
ATOM 1011 N N . SER A 1 130 ? 0.364 13.077 30.248 1.00 90.50 130 SER A N 1
ATOM 1012 C CA . SER A 1 130 ? -0.668 12.575 29.341 1.00 90.50 130 SER A CA 1
ATOM 1013 C C . SER A 1 130 ? -1.894 12.094 30.130 1.00 90.50 130 SER A C 1
ATOM 1015 O O . SER A 1 130 ? -1.801 11.698 31.298 1.00 90.50 130 SER A O 1
ATOM 1017 N N . THR A 1 131 ? -3.057 12.168 29.491 1.00 94.50 131 THR A N 1
ATOM 1018 C CA . THR A 1 131 ? -4.331 11.751 30.078 1.00 94.50 131 THR A CA 1
ATOM 1019 C C . THR A 1 131 ? -4.703 10.359 29.583 1.00 94.50 131 THR A C 1
ATOM 1021 O O . THR A 1 131 ? -4.596 10.075 28.394 1.00 94.50 131 THR A O 1
ATOM 1024 N N . ILE A 1 132 ? -5.164 9.505 30.492 1.00 95.19 132 ILE A N 1
ATOM 1025 C CA . ILE A 1 132 ? -5.743 8.196 30.196 1.00 95.19 132 ILE A CA 1
ATOM 1026 C C . ILE A 1 132 ? -7.261 8.353 30.116 1.00 95.19 132 ILE A C 1
ATOM 1028 O O . ILE A 1 132 ? -7.866 8.902 31.036 1.00 95.19 132 ILE A O 1
ATOM 1032 N N . TYR A 1 133 ? -7.865 7.834 29.049 1.00 94.75 133 TYR A N 1
ATOM 1033 C CA . TYR A 1 133 ? -9.315 7.761 28.875 1.00 94.75 133 TYR A CA 1
ATOM 1034 C C . TYR A 1 133 ? -9.762 6.300 28.848 1.00 94.75 133 TYR A C 1
ATOM 1036 O O . TYR A 1 133 ? -9.179 5.489 28.125 1.00 94.75 133 TYR A O 1
ATOM 1044 N N . LYS A 1 134 ? -10.784 5.962 29.637 1.00 95.12 134 LYS A N 1
ATOM 1045 C CA . LYS A 1 134 ? -11.385 4.626 29.713 1.00 95.12 134 LYS A CA 1
ATOM 1046 C C . LYS A 1 134 ? -12.895 4.748 29.853 1.00 95.12 134 LYS A C 1
ATOM 1048 O O . LYS A 1 134 ? -13.352 5.514 30.689 1.00 95.12 134 LYS A O 1
ATOM 1053 N N . ASP A 1 135 ? -13.648 3.974 29.081 1.00 94.88 135 ASP A N 1
ATOM 1054 C CA . ASP A 1 135 ? -15.084 3.819 29.312 1.00 94.88 135 ASP A CA 1
ATOM 1055 C C . ASP A 1 135 ? -15.287 2.621 30.244 1.00 94.88 135 ASP A C 1
ATOM 1057 O O . ASP A 1 135 ? -14.723 1.547 30.036 1.00 94.88 135 ASP A O 1
ATOM 1061 N N . ILE A 1 136 ? -16.081 2.816 31.291 1.00 95.88 136 ILE A N 1
ATOM 1062 C CA . ILE A 1 136 ? -16.498 1.775 32.225 1.00 95.88 136 ILE A CA 1
ATOM 1063 C C . ILE A 1 136 ? -17.926 1.385 31.855 1.00 95.88 136 ILE A C 1
ATOM 1065 O O . ILE A 1 136 ? -18.840 2.204 31.957 1.00 95.88 136 ILE A O 1
ATOM 1069 N N . VAL A 1 137 ? -18.124 0.139 31.425 1.00 96.25 137 VAL A N 1
ATOM 1070 C CA . VAL A 1 137 ? -19.448 -0.380 31.065 1.00 96.25 137 VAL A CA 1
ATOM 1071 C C . VAL A 1 137 ? -20.089 -1.025 32.285 1.00 96.25 137 VAL A C 1
ATOM 1073 O O . VAL A 1 137 ? -19.668 -2.099 32.719 1.00 96.25 137 VAL A O 1
ATOM 1076 N N . CYS A 1 138 ? -21.121 -0.381 32.821 1.00 96.19 138 CYS A N 1
ATOM 1077 C CA . CYS A 1 138 ? -21.864 -0.838 33.988 1.00 96.19 138 CYS A CA 1
ATOM 1078 C C . CYS A 1 138 ? -23.261 -1.303 33.585 1.00 96.19 138 CYS A C 1
ATOM 1080 O O . CYS A 1 138 ? -23.983 -0.605 32.875 1.00 96.19 138 CYS A O 1
ATOM 1082 N N . VAL A 1 139 ? -23.657 -2.493 34.036 1.00 95.19 139 VAL A N 1
ATOM 1083 C CA . VAL A 1 139 ? -24.929 -3.117 33.665 1.00 95.19 139 VAL A CA 1
ATOM 1084 C C . VAL A 1 139 ? -25.810 -3.352 34.885 1.00 95.19 139 VAL A C 1
ATOM 1086 O O . VAL A 1 139 ? -25.454 -4.068 35.816 1.00 95.19 139 VAL A O 1
ATOM 1089 N N . ASP A 1 140 ? -27.009 -2.781 34.838 1.00 93.44 140 ASP A N 1
ATOM 1090 C CA . ASP A 1 140 ? -28.168 -3.237 35.609 1.00 93.44 140 ASP A CA 1
ATOM 1091 C C . ASP A 1 140 ? -28.915 -4.325 34.822 1.00 93.44 140 ASP A C 1
ATOM 1093 O O . ASP A 1 140 ? -29.318 -4.099 33.676 1.00 93.44 140 ASP A O 1
ATOM 1097 N N . SER A 1 141 ? -29.114 -5.492 35.440 1.00 86.12 141 SER A N 1
ATOM 1098 C CA . SER A 1 141 ? -29.809 -6.644 34.843 1.00 86.12 141 SER A CA 1
ATOM 1099 C C . SER A 1 141 ? -31.286 -6.389 34.505 1.00 86.12 141 SER A C 1
ATOM 1101 O O . SER A 1 141 ? -31.855 -7.086 33.660 1.00 86.12 141 SER A O 1
ATOM 1103 N N . THR A 1 142 ? -31.908 -5.388 35.128 1.00 90.25 142 THR A N 1
ATOM 1104 C CA . THR A 1 142 ? -33.311 -5.014 34.906 1.00 90.25 142 THR A CA 1
ATOM 1105 C C . THR A 1 142 ? -33.490 -4.014 33.763 1.00 90.25 142 THR A C 1
ATOM 1107 O O . THR A 1 142 ? -34.583 -3.911 33.199 1.00 90.25 142 THR A O 1
ATOM 1110 N N . ASN A 1 143 ? -32.425 -3.315 33.364 1.00 93.38 143 ASN A N 1
ATOM 1111 C CA . ASN A 1 143 ? -32.464 -2.330 32.291 1.00 93.38 143 ASN A CA 1
ATOM 1112 C C . ASN A 1 143 ? -32.155 -2.990 30.937 1.00 93.38 143 ASN A C 1
ATOM 1114 O O . ASN A 1 143 ? -31.208 -3.762 30.781 1.00 93.38 143 ASN A O 1
ATOM 1118 N N . ARG A 1 144 ? -33.000 -2.703 29.942 1.00 91.31 144 ARG A N 1
ATOM 1119 C CA . ARG A 1 144 ? -32.937 -3.296 28.596 1.00 91.31 144 ARG A CA 1
ATOM 1120 C C . ARG A 1 144 ? -32.343 -2.348 27.548 1.00 91.31 144 ARG A C 1
ATOM 1122 O O . ARG A 1 144 ? -32.340 -2.684 26.368 1.00 91.31 144 ARG A O 1
ATOM 1129 N N . THR A 1 145 ? -31.859 -1.182 27.968 1.00 94.94 145 THR A N 1
ATOM 1130 C CA . THR A 1 145 ? -31.208 -0.203 27.092 1.00 94.94 145 THR A CA 1
ATOM 1131 C C . THR A 1 145 ? -29.832 -0.729 26.667 1.00 94.94 145 THR A C 1
ATOM 1133 O O . THR A 1 145 ? -29.096 -1.228 27.512 1.00 94.94 145 THR A O 1
ATOM 1136 N N . PRO A 1 146 ? -29.461 -0.674 25.378 1.00 96.19 146 PRO A N 1
ATOM 1137 C CA . PRO A 1 146 ? -28.104 -1.014 24.970 1.00 96.19 146 PRO A CA 1
ATOM 1138 C C . PRO A 1 146 ? -27.066 -0.029 25.515 1.00 96.19 146 PRO A C 1
ATOM 1140 O O . PRO A 1 146 ? -27.352 1.152 25.689 1.00 96.19 146 PRO A O 1
ATOM 1143 N N . ILE A 1 147 ? -25.839 -0.496 25.715 1.00 96.94 147 ILE A N 1
ATOM 1144 C CA . ILE A 1 147 ? -24.698 0.331 26.109 1.00 96.94 147 ILE A CA 1
ATOM 1145 C C . ILE A 1 147 ? -23.618 0.222 25.037 1.00 96.94 147 ILE A C 1
ATOM 1147 O O . ILE A 1 147 ? -23.330 -0.871 24.548 1.00 96.94 147 ILE A O 1
ATOM 1151 N N . ILE A 1 148 ? -23.014 1.358 24.694 1.00 97.06 148 ILE A N 1
ATOM 1152 C CA . ILE A 1 148 ? -21.859 1.442 23.799 1.00 97.06 148 ILE A CA 1
ATOM 1153 C C . ILE A 1 148 ? -20.717 2.078 24.588 1.00 97.06 148 ILE A C 1
ATOM 1155 O O . ILE A 1 148 ? -20.777 3.265 24.913 1.00 97.06 148 ILE A O 1
ATOM 1159 N N . GLY A 1 149 ? -19.698 1.283 24.904 1.00 96.06 149 GLY A N 1
ATOM 1160 C CA . GLY A 1 149 ? -18.453 1.762 25.496 1.00 96.06 149 GLY A CA 1
ATOM 1161 C C . GLY A 1 149 ? -17.453 2.105 24.397 1.00 96.06 149 GLY A C 1
ATOM 1162 O O . GLY A 1 149 ? -17.133 1.256 23.569 1.00 96.06 149 GLY A O 1
ATOM 1163 N N . CYS A 1 150 ? -16.970 3.341 24.375 1.00 95.56 150 CYS A N 1
ATOM 1164 C CA . CYS A 1 150 ? -15.887 3.794 23.511 1.00 95.56 150 CYS A CA 1
ATOM 1165 C C . CYS A 1 150 ? -15.242 5.028 24.151 1.00 95.56 150 CYS A C 1
ATOM 1167 O O . CYS A 1 150 ? -15.851 6.101 24.206 1.00 95.56 150 CYS A O 1
ATOM 1169 N N . SER A 1 151 ? -14.018 4.857 24.655 1.00 94.00 151 SER A N 1
ATOM 1170 C CA . SER A 1 151 ? -13.294 5.890 25.406 1.00 94.00 151 SER A CA 1
ATOM 1171 C C . SER A 1 151 ? -12.792 7.036 24.529 1.00 94.00 151 SER A C 1
ATOM 1173 O O . SER A 1 151 ? -12.580 8.145 25.020 1.00 94.00 151 SER A O 1
ATOM 1175 N N . GLN A 1 152 ? -12.626 6.787 23.231 1.00 92.19 152 GLN A N 1
ATOM 1176 C CA . GLN A 1 152 ? -12.238 7.792 22.251 1.00 92.19 152 GLN A CA 1
ATOM 1177 C C . GLN A 1 152 ? -13.443 8.701 21.969 1.00 92.19 152 GLN A C 1
ATOM 1179 O O . GLN A 1 152 ? -14.494 8.227 21.549 1.00 92.19 152 GLN A O 1
ATOM 1184 N N . GLN A 1 153 ? -13.308 9.999 22.253 1.00 89.88 153 GLN A N 1
ATOM 1185 C CA . GLN A 1 153 ? -14.358 11.004 22.009 1.00 89.88 153 GLN A CA 1
ATOM 1186 C C . GLN A 1 153 ? -13.956 11.948 20.880 1.00 89.88 153 GLN A C 1
ATOM 1188 O O . GLN A 1 153 ? -14.710 12.156 19.937 1.00 89.88 153 GLN A O 1
ATOM 1193 N N . GLU A 1 154 ? -12.747 12.495 20.972 1.00 93.44 154 GLU A N 1
ATOM 1194 C CA . GLU A 1 154 ? -12.178 13.413 19.997 1.00 93.44 154 GLU A CA 1
ATOM 1195 C C . GLU A 1 154 ? -10.727 13.023 19.735 1.00 93.44 154 GLU A C 1
ATOM 1197 O O . GLU A 1 154 ? -9.993 12.688 20.671 1.00 93.44 154 GLU A O 1
ATOM 1202 N N . PHE A 1 155 ? -10.322 13.028 18.470 1.00 93.75 155 PHE A N 1
ATOM 1203 C CA . PHE A 1 155 ? -8.952 12.718 18.088 1.00 93.75 155 PHE A CA 1
ATOM 1204 C C . PHE A 1 155 ? -8.571 13.372 16.762 1.00 93.75 155 PHE A C 1
ATOM 1206 O O . PHE A 1 155 ? -9.417 13.706 15.935 1.00 93.75 155 PHE A O 1
ATOM 1213 N N . THR A 1 156 ? -7.268 13.520 16.560 1.00 94.06 156 THR A N 1
ATOM 1214 C CA . THR A 1 156 ? -6.696 13.932 15.282 1.00 94.06 156 THR A CA 1
ATOM 1215 C C . THR A 1 156 ? -6.189 12.697 14.553 1.00 94.06 156 THR A C 1
ATOM 1217 O O . THR A 1 156 ? -5.523 11.856 15.158 1.00 94.06 156 THR A O 1
ATOM 1220 N N . ALA A 1 157 ? -6.482 12.599 13.262 1.00 91.62 157 ALA A N 1
ATOM 1221 C CA . ALA A 1 157 ? -5.909 11.597 12.373 1.00 91.62 157 ALA A CA 1
ATOM 1222 C C . ALA A 1 157 ? -5.187 12.303 11.224 1.00 91.62 157 ALA A C 1
ATOM 1224 O O . ALA A 1 157 ? -5.599 13.382 10.805 1.00 91.62 157 ALA A O 1
ATOM 1225 N N . LYS A 1 158 ? -4.125 11.706 10.688 1.00 88.81 158 LYS A N 1
ATOM 1226 C CA . LYS A 1 158 ? -3.559 12.175 9.421 1.00 88.81 158 LYS A CA 1
ATOM 1227 C C . LYS A 1 158 ? -4.369 11.594 8.264 1.00 88.81 158 LYS A C 1
ATOM 1229 O O . LYS A 1 158 ? -4.798 10.440 8.320 1.00 88.81 158 LYS A O 1
ATOM 1234 N N . GLN A 1 159 ? -4.550 12.373 7.205 1.00 88.31 159 GLN A N 1
ATOM 1235 C CA . GLN A 1 159 ? -5.125 11.890 5.952 1.00 88.31 159 GLN A CA 1
ATOM 1236 C C . GLN A 1 159 ? -4.354 10.643 5.470 1.00 88.31 159 GLN A C 1
ATOM 1238 O O . GLN A 1 159 ? -3.125 10.594 5.535 1.00 88.31 159 GLN A O 1
ATOM 1243 N N . TYR A 1 160 ? -5.085 9.615 5.033 1.00 83.44 160 TYR A N 1
ATOM 1244 C CA . TYR A 1 160 ? -4.584 8.288 4.641 1.00 83.44 160 TYR A CA 1
ATOM 1245 C C . TYR A 1 160 ? -3.975 7.411 5.756 1.00 83.44 160 TYR A C 1
ATOM 1247 O O . TYR A 1 160 ? -3.566 6.281 5.474 1.00 83.44 160 TYR A O 1
ATOM 1255 N N . GLN A 1 161 ? -3.980 7.849 7.018 1.00 85.00 161 GLN A N 1
ATOM 1256 C CA . GLN A 1 161 ? -3.572 7.015 8.151 1.00 85.00 161 GLN A CA 1
ATOM 1257 C C . GLN A 1 161 ? -4.771 6.267 8.738 1.00 85.00 161 GLN A C 1
ATOM 1259 O O . GLN A 1 161 ? -5.778 6.875 9.103 1.00 85.00 161 GLN A O 1
ATOM 1264 N N . ALA A 1 162 ? -4.654 4.945 8.869 1.00 86.00 162 ALA A N 1
ATOM 1265 C CA . ALA A 1 162 ? -5.641 4.157 9.594 1.00 86.00 162 ALA A CA 1
ATOM 1266 C C . ALA A 1 162 ? -5.539 4.424 11.105 1.00 86.00 162 ALA A C 1
ATOM 1268 O O . ALA A 1 162 ? -4.454 4.423 11.684 1.00 86.00 162 ALA A O 1
ATOM 1269 N N . THR A 1 163 ? -6.680 4.641 11.751 1.00 88.56 163 THR A N 1
ATOM 1270 C CA . THR A 1 163 ? -6.817 4.827 13.196 1.00 88.56 163 THR A CA 1
ATOM 1271 C C . THR A 1 163 ? -7.748 3.757 13.748 1.00 88.56 163 THR A C 1
ATOM 1273 O O . THR A 1 163 ? -8.897 3.646 13.327 1.00 88.56 163 THR A O 1
ATOM 1276 N N . SER A 1 164 ? -7.263 2.974 14.709 1.00 90.25 164 SER A N 1
ATOM 1277 C CA . SER A 1 164 ? -8.060 1.934 15.364 1.00 90.25 164 SER A CA 1
ATOM 1278 C C . SER A 1 164 ? -8.928 2.521 16.474 1.00 90.25 164 SER A C 1
ATOM 1280 O O . SER A 1 164 ? -8.413 3.061 17.450 1.00 90.25 164 SER A O 1
ATOM 1282 N N . ILE A 1 165 ? -10.244 2.364 16.352 1.00 93.06 165 ILE A N 1
ATOM 1283 C CA . ILE A 1 165 ? -11.235 2.779 17.345 1.00 93.06 165 ILE A CA 1
ATOM 1284 C C . ILE A 1 165 ? -11.743 1.524 18.057 1.00 93.06 165 ILE A C 1
ATOM 1286 O O . ILE A 1 165 ? -12.486 0.727 17.480 1.00 93.06 165 ILE A O 1
ATOM 1290 N N . LYS A 1 166 ? -11.342 1.334 19.317 1.00 93.25 166 LYS A N 1
ATOM 1291 C CA . LYS A 1 166 ? -11.823 0.224 20.153 1.00 93.25 166 LYS A CA 1
ATOM 1292 C C . LYS A 1 166 ? -13.186 0.575 20.751 1.00 93.25 166 LYS A C 1
ATOM 1294 O O . LYS A 1 166 ? -13.351 1.646 21.339 1.00 93.25 166 LYS A O 1
ATOM 1299 N N . TYR A 1 167 ? -14.148 -0.333 20.645 1.00 95.38 167 TYR A N 1
ATOM 1300 C CA . TYR A 1 167 ? -15.467 -0.171 21.253 1.00 95.38 167 TYR A CA 1
ATOM 1301 C C . TYR A 1 167 ? -16.039 -1.504 21.738 1.00 95.38 167 TYR A C 1
ATOM 1303 O O . TYR A 1 167 ? -15.597 -2.573 21.333 1.00 95.38 167 TYR A O 1
ATOM 1311 N N . ILE A 1 168 ? -17.031 -1.452 22.617 1.00 95.88 168 ILE A N 1
ATOM 1312 C CA . ILE A 1 168 ? -17.774 -2.615 23.107 1.00 95.88 168 ILE A CA 1
ATOM 1313 C C . ILE A 1 168 ? -19.263 -2.296 23.075 1.00 95.88 168 ILE A C 1
ATOM 1315 O O . ILE A 1 168 ? -19.672 -1.167 23.358 1.00 95.88 168 ILE A O 1
ATOM 1319 N N . VAL A 1 169 ? -20.079 -3.290 22.735 1.00 96.31 169 VAL A N 1
ATOM 1320 C CA . VAL A 1 169 ? -21.534 -3.150 22.724 1.00 96.31 169 VAL A CA 1
ATOM 1321 C C . VAL A 1 169 ? -22.158 -4.196 23.630 1.00 96.31 169 VAL A C 1
ATOM 1323 O O . VAL A 1 169 ? -21.917 -5.394 23.502 1.00 96.31 169 VAL A O 1
ATOM 1326 N N . TYR A 1 170 ? -22.993 -3.730 24.551 1.00 95.50 170 TYR A N 1
ATOM 1327 C CA . TYR A 1 170 ? -23.829 -4.575 25.384 1.00 95.50 170 TYR A CA 1
ATOM 1328 C C . TYR A 1 170 ? -25.290 -4.305 25.052 1.00 95.50 170 TYR A C 1
ATOM 1330 O O . TYR A 1 170 ? -25.852 -3.297 25.468 1.00 95.50 170 TYR A O 1
ATOM 1338 N N . ASP A 1 171 ? -25.919 -5.216 24.317 1.00 95.19 171 ASP A N 1
ATOM 1339 C CA . ASP A 1 171 ? -27.369 -5.237 24.151 1.00 95.19 171 ASP A CA 1
ATOM 1340 C C . ASP A 1 171 ? -27.965 -6.310 25.096 1.00 95.19 171 ASP A C 1
ATOM 1342 O O . ASP A 1 171 ? -27.634 -7.502 25.000 1.00 95.19 171 ASP A O 1
ATOM 1346 N N . PRO A 1 172 ? -28.811 -5.923 26.072 1.00 92.06 172 PRO A N 1
ATOM 1347 C CA . PRO A 1 172 ? -29.458 -6.869 26.984 1.00 92.06 172 PRO A CA 1
ATOM 1348 C C . PRO A 1 172 ? -30.453 -7.812 26.292 1.00 92.06 172 PRO A C 1
ATOM 1350 O O . PRO A 1 172 ? -30.762 -8.880 26.831 1.00 92.06 172 PRO A O 1
ATOM 1353 N N . GLY A 1 173 ? -31.015 -7.389 25.155 1.00 91.31 173 GLY A N 1
ATOM 1354 C CA . GLY A 1 173 ? -32.036 -8.110 24.398 1.00 91.31 173 GLY A CA 1
ATOM 1355 C C . GLY A 1 173 ? -31.479 -8.974 23.268 1.00 91.31 173 GLY A C 1
ATOM 1356 O O . GLY A 1 173 ? -32.117 -9.966 22.920 1.00 91.31 173 GLY A O 1
ATOM 1357 N N . HIS A 1 174 ? -30.298 -8.640 22.739 1.00 91.00 174 HIS A N 1
ATOM 1358 C CA . HIS A 1 174 ? -29.694 -9.330 21.596 1.00 91.00 174 HIS A CA 1
ATOM 1359 C C . HIS A 1 174 ? -28.208 -9.612 21.838 1.00 91.00 174 HIS A C 1
ATOM 1361 O O . HIS A 1 174 ? -27.426 -8.715 22.133 1.00 91.00 174 HIS A O 1
ATOM 1367 N N . ASN A 1 175 ? -27.807 -10.874 21.712 1.00 90.88 175 ASN A N 1
ATOM 1368 C CA . ASN A 1 175 ? -26.403 -11.269 21.684 1.00 90.88 175 ASN A CA 1
ATOM 1369 C C . ASN A 1 175 ? -26.249 -12.401 20.655 1.00 90.88 175 ASN A C 1
ATOM 1371 O O . ASN A 1 175 ? -26.738 -13.503 20.923 1.00 90.88 175 ASN A O 1
ATOM 1375 N N . PRO A 1 176 ? -25.630 -12.152 19.490 1.00 92.75 176 PRO A N 1
ATOM 1376 C CA . PRO A 1 176 ? -24.934 -10.918 19.107 1.00 92.75 176 PRO A CA 1
ATOM 1377 C C . PRO A 1 176 ? -25.872 -9.714 18.871 1.00 92.75 176 PRO A C 1
ATOM 1379 O O . PRO A 1 176 ? -27.056 -9.877 18.575 1.00 92.75 176 PRO A O 1
ATOM 1382 N N . ALA A 1 177 ? -25.336 -8.506 19.033 1.00 95.06 177 ALA A N 1
ATOM 1383 C CA . ALA A 1 177 ? -26.004 -7.227 18.812 1.00 95.06 177 ALA A CA 1
ATOM 1384 C C . ALA A 1 177 ? -25.798 -6.729 17.373 1.00 95.06 177 ALA A C 1
ATOM 1386 O O . ALA A 1 177 ? -24.745 -6.951 16.773 1.00 95.06 177 ALA A O 1
ATOM 1387 N N . THR A 1 178 ? -26.779 -6.002 16.832 1.00 96.44 178 THR A N 1
ATOM 1388 C CA . THR A 1 178 ? -26.640 -5.309 15.542 1.00 96.44 178 THR A CA 1
ATOM 1389 C C . THR A 1 178 ? -26.094 -3.901 15.751 1.00 96.44 178 THR A C 1
ATOM 1391 O O . THR A 1 178 ? -26.741 -3.069 16.391 1.00 96.44 178 THR A O 1
ATOM 1394 N N . VAL A 1 179 ? -24.933 -3.620 15.162 1.00 97.12 179 VAL A N 1
ATOM 1395 C CA . VAL A 1 179 ? -24.234 -2.335 15.260 1.00 97.12 179 VAL A CA 1
ATOM 1396 C C . VAL A 1 179 ? -24.146 -1.682 13.890 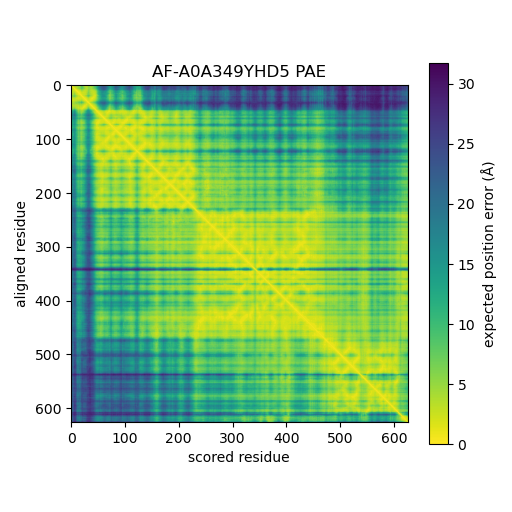1.00 97.12 179 VAL A C 1
ATOM 1398 O O . VAL A 1 179 ? -23.906 -2.357 12.896 1.00 97.12 179 VAL A O 1
ATOM 1401 N N . LYS A 1 180 ? -24.329 -0.365 13.825 1.00 96.75 180 LYS A N 1
ATOM 1402 C CA . LYS A 1 180 ? -24.094 0.429 12.615 1.00 96.75 180 LYS A CA 1
ATOM 1403 C C . LYS A 1 180 ? -22.947 1.394 12.845 1.00 96.75 180 LYS A C 1
ATOM 1405 O O . LYS A 1 180 ? -22.938 2.090 13.859 1.00 96.75 180 LYS A O 1
ATOM 1410 N N . LEU A 1 181 ? -22.028 1.435 11.890 1.00 96.50 181 LEU A N 1
ATOM 1411 C CA . LEU A 1 181 ? -20.950 2.413 11.827 1.00 96.50 181 LEU A CA 1
ATOM 1412 C C . LEU A 1 181 ? -21.275 3.406 10.715 1.00 96.50 181 LEU A C 1
ATOM 1414 O O . LEU A 1 181 ? -21.639 2.997 9.608 1.00 96.50 181 LEU A O 1
ATOM 1418 N N . ALA A 1 182 ? -21.174 4.702 10.994 1.00 96.31 182 ALA A N 1
ATOM 1419 C CA . ALA A 1 182 ? -21.435 5.739 10.000 1.00 96.31 182 ALA A CA 1
ATOM 1420 C C . ALA A 1 182 ? -20.430 6.888 10.095 1.00 96.31 182 ALA A C 1
ATOM 1422 O O . ALA A 1 182 ? -20.018 7.255 11.196 1.00 96.31 182 ALA A O 1
ATOM 1423 N N . ILE A 1 183 ? -20.100 7.466 8.942 1.00 95.94 183 ILE A N 1
ATOM 1424 C CA . ILE A 1 183 ? -19.255 8.655 8.788 1.00 95.94 183 ILE A CA 1
ATOM 1425 C C . ILE A 1 183 ? -20.151 9.762 8.237 1.00 95.94 183 ILE A C 1
ATOM 1427 O O . ILE A 1 183 ? -20.829 9.555 7.231 1.00 95.94 183 ILE A O 1
ATOM 1431 N N . ASP A 1 184 ? -20.236 10.892 8.937 1.00 95.81 184 ASP A N 1
ATOM 1432 C CA . ASP A 1 184 ? -21.073 12.046 8.572 1.00 95.81 184 ASP A CA 1
ATOM 1433 C C . ASP A 1 184 ? -22.530 11.674 8.237 1.00 95.81 184 ASP A C 1
ATOM 1435 O O . ASP A 1 184 ? -23.182 12.241 7.361 1.00 95.81 184 ASP A O 1
ATOM 1439 N N . GLY A 1 185 ? -23.058 10.676 8.950 1.00 93.12 185 GLY A N 1
ATOM 1440 C CA . GLY A 1 185 ? -24.414 10.157 8.770 1.00 93.12 185 GLY A CA 1
ATOM 1441 C C . GLY A 1 185 ? -24.585 9.126 7.644 1.00 93.12 185 GLY A C 1
ATOM 1442 O O . GLY A 1 185 ? -25.625 8.464 7.612 1.00 93.12 185 GLY A O 1
ATOM 1443 N N . LYS A 1 186 ? -23.591 8.906 6.768 1.00 93.50 186 LYS A N 1
ATOM 1444 C CA . LYS A 1 186 ? -23.598 7.805 5.785 1.00 93.50 186 LYS A CA 1
ATOM 1445 C C . LYS A 1 186 ? -23.163 6.515 6.479 1.00 93.50 186 LYS A C 1
ATOM 1447 O O . LYS A 1 186 ? -22.040 6.415 6.965 1.00 93.50 186 LYS A O 1
ATOM 1452 N N . THR A 1 187 ? -24.053 5.522 6.550 1.00 93.19 187 THR A N 1
ATOM 1453 C CA . THR A 1 187 ? -23.705 4.195 7.091 1.00 93.19 187 THR A CA 1
ATOM 1454 C C . THR A 1 187 ? -22.657 3.546 6.194 1.00 93.19 187 THR A C 1
ATOM 1456 O O . THR A 1 187 ? -22.905 3.373 5.004 1.00 93.19 187 THR A O 1
ATOM 1459 N N . VAL A 1 188 ? -21.514 3.189 6.775 1.00 91.56 188 VAL A N 1
ATOM 1460 C CA . VAL A 1 188 ? -20.404 2.521 6.081 1.00 91.56 188 VAL A CA 1
ATOM 1461 C C . VAL A 1 188 ? -20.347 1.029 6.387 1.00 91.56 188 VAL A C 1
ATOM 1463 O O . VAL A 1 188 ? -19.833 0.264 5.585 1.00 91.56 188 VAL A O 1
ATOM 1466 N N . SER A 1 189 ? -20.908 0.597 7.520 1.00 92.44 189 SER A N 1
ATOM 1467 C CA . SER A 1 189 ? -20.908 -0.811 7.920 1.00 92.44 189 SER A CA 1
ATOM 1468 C C . SER A 1 189 ? -22.104 -1.137 8.823 1.00 92.44 189 SER A C 1
ATOM 1470 O O . SER A 1 189 ? -22.615 -0.287 9.562 1.00 92.44 189 SER A O 1
ATOM 1472 N N . THR A 1 190 ? -22.599 -2.375 8.723 1.00 95.00 190 THR A N 1
ATOM 1473 C CA . THR A 1 190 ? -23.645 -2.932 9.595 1.00 95.00 190 THR A CA 1
ATOM 1474 C C . THR A 1 190 ? -23.206 -4.311 10.062 1.00 95.00 190 THR A C 1
ATOM 1476 O O . THR A 1 190 ? -23.218 -5.271 9.288 1.00 95.00 190 THR A O 1
ATOM 1479 N N . LEU A 1 191 ? -22.867 -4.389 11.344 1.00 93.81 191 LEU A N 1
ATOM 1480 C CA . LEU A 1 191 ? -22.163 -5.487 11.987 1.00 93.81 191 LEU A CA 1
ATOM 1481 C C . LEU A 1 191 ? -23.078 -6.296 12.904 1.00 93.81 191 LEU A C 1
ATOM 1483 O O . LEU A 1 191 ? -24.005 -5.762 13.514 1.00 93.81 191 LEU A O 1
ATOM 1487 N N . THR A 1 192 ? -22.751 -7.573 13.064 1.00 93.38 192 THR A N 1
ATOM 1488 C CA . THR A 1 192 ? -23.289 -8.449 14.110 1.00 93.38 192 THR A CA 1
ATOM 1489 C C . THR A 1 192 ? -22.160 -8.813 15.071 1.00 93.38 192 THR A C 1
ATOM 1491 O O . THR A 1 192 ? -21.289 -9.598 14.713 1.00 93.38 192 THR A O 1
ATOM 1494 N N . VAL A 1 193 ? -22.148 -8.223 16.269 1.00 93.12 193 VAL A N 1
ATOM 1495 C CA . VAL A 1 193 ? -21.024 -8.327 17.223 1.00 93.12 193 VAL A CA 1
ATOM 1496 C C . VAL A 1 193 ? -21.468 -8.920 18.552 1.00 93.12 193 VAL A C 1
ATOM 1498 O O . VAL A 1 193 ? -22.596 -8.702 18.990 1.00 93.12 193 VAL A O 1
ATOM 1501 N N . ASP A 1 194 ? -20.595 -9.676 19.204 1.00 92.75 194 ASP A N 1
ATOM 1502 C CA . ASP A 1 194 ? -20.839 -10.145 20.565 1.00 92.75 194 ASP A CA 1
ATOM 1503 C C . ASP A 1 194 ? -20.446 -9.072 21.601 1.00 92.75 194 ASP A C 1
ATOM 1505 O O . ASP A 1 194 ? -20.253 -7.896 21.288 1.00 92.75 194 ASP A O 1
ATOM 1509 N N . ARG A 1 195 ? -20.359 -9.477 22.870 1.00 92.31 195 ARG A N 1
ATOM 1510 C CA . ARG A 1 195 ? -20.015 -8.595 23.995 1.00 92.31 195 ARG A CA 1
ATOM 1511 C C . ARG A 1 195 ? -18.508 -8.439 24.206 1.00 92.31 195 ARG A C 1
ATOM 1513 O O . ARG A 1 195 ? -18.101 -7.965 25.261 1.00 92.31 195 ARG A O 1
ATOM 1520 N N . THR A 1 196 ? -17.680 -8.880 23.265 1.00 92.19 196 THR A N 1
ATOM 1521 C CA . THR A 1 196 ? -16.234 -8.652 23.314 1.00 92.19 196 THR A CA 1
ATOM 1522 C C . THR A 1 196 ? -15.881 -7.311 22.678 1.00 92.19 196 THR A C 1
ATOM 1524 O O . THR A 1 196 ? -16.682 -6.706 21.958 1.00 92.19 196 THR A O 1
ATOM 1527 N N . ALA A 1 197 ? -14.677 -6.819 22.967 1.00 91.69 197 ALA A N 1
ATOM 1528 C CA . ALA A 1 197 ? -14.183 -5.600 22.351 1.00 91.69 197 ALA A CA 1
ATOM 1529 C C . ALA A 1 197 ? -14.032 -5.777 20.833 1.00 91.69 197 ALA A C 1
ATOM 1531 O O . ALA A 1 197 ? -13.437 -6.739 20.356 1.00 91.69 197 ALA A O 1
ATOM 1532 N N . GLN A 1 198 ? -14.538 -4.799 20.100 1.00 92.50 198 GLN A N 1
ATOM 1533 C CA . GLN A 1 198 ? -14.479 -4.682 18.654 1.00 92.50 198 GLN A CA 1
ATOM 1534 C C . GLN A 1 198 ? -13.501 -3.566 18.273 1.00 92.50 198 GLN A C 1
ATOM 1536 O O . GLN A 1 198 ? -13.251 -2.647 19.062 1.00 92.50 198 GLN A O 1
ATOM 1541 N N . ILE A 1 199 ? -12.962 -3.631 17.056 1.00 91.31 199 ILE A N 1
ATOM 1542 C CA . ILE A 1 199 ? -12.086 -2.601 16.491 1.00 91.31 199 ILE A CA 1
ATOM 1543 C C . ILE A 1 199 ? -12.702 -2.109 15.187 1.00 91.31 199 ILE A C 1
ATOM 1545 O O . ILE A 1 199 ? -12.957 -2.897 14.281 1.00 91.31 199 ILE A O 1
ATOM 1549 N N . TRP A 1 200 ? -12.903 -0.799 15.084 1.00 92.25 200 TRP A N 1
ATOM 1550 C CA . TRP A 1 200 ? -13.194 -0.131 13.823 1.00 92.25 200 TRP A CA 1
ATOM 1551 C C . TRP A 1 200 ? -11.924 0.553 13.312 1.00 92.25 200 TRP A C 1
ATOM 1553 O O . TRP A 1 200 ? -11.418 1.477 13.947 1.00 92.25 200 TRP A O 1
ATOM 1563 N N . SER A 1 201 ? -11.399 0.091 12.175 1.00 90.38 201 SER A N 1
ATOM 1564 C CA . SER A 1 201 ? -10.289 0.748 11.477 1.00 90.38 201 SER A CA 1
ATOM 1565 C C . SER A 1 201 ? -10.824 1.904 10.627 1.00 90.38 201 SER A C 1
ATOM 1567 O O . SER A 1 201 ? -11.429 1.687 9.576 1.00 90.38 201 SER A O 1
ATOM 1569 N N . TYR A 1 202 ? -10.654 3.136 11.108 1.00 90.69 202 TYR A N 1
ATOM 1570 C CA . TYR A 1 202 ? -11.057 4.355 10.408 1.00 90.69 202 TYR A CA 1
ATOM 1571 C C . TYR A 1 202 ? -9.888 4.919 9.594 1.00 90.69 202 TYR A C 1
ATOM 1573 O O . TYR A 1 202 ? -8.836 5.217 10.152 1.00 90.69 202 TYR A O 1
ATOM 1581 N N . LYS A 1 203 ? -10.076 5.119 8.289 1.00 87.75 203 LYS A N 1
ATOM 1582 C CA . LYS A 1 203 ? -9.132 5.800 7.390 1.00 87.75 203 LYS A CA 1
ATOM 1583 C C . LYS A 1 203 ? -9.934 6.743 6.500 1.00 87.75 203 LYS A C 1
ATOM 1585 O O . LYS A 1 203 ? -10.992 6.357 6.014 1.00 87.75 203 LYS A O 1
ATOM 1590 N N . SER A 1 204 ? -9.434 7.956 6.289 1.00 87.38 204 SER A N 1
ATOM 1591 C CA . SER A 1 204 ? -10.089 8.949 5.432 1.00 87.38 204 SER A CA 1
ATOM 1592 C C . SER A 1 204 ? -9.084 9.651 4.526 1.00 87.38 204 SER A C 1
ATOM 1594 O O . SER A 1 204 ? -7.956 9.939 4.936 1.00 87.38 204 SER A O 1
ATOM 1596 N N . SER A 1 205 ? -9.509 9.912 3.292 1.00 85.50 205 SER A N 1
ATOM 1597 C CA . SER A 1 205 ? -8.871 10.843 2.358 1.00 85.50 205 SER A CA 1
ATOM 1598 C C . SER A 1 205 ? -9.420 12.264 2.489 1.00 85.50 205 SER A C 1
ATOM 1600 O O . SER A 1 205 ? -8.798 13.197 1.991 1.00 85.50 205 SER A O 1
ATOM 1602 N N . ASP A 1 206 ? -10.562 12.443 3.148 1.00 90.06 206 ASP A N 1
ATOM 1603 C CA . ASP A 1 206 ? -11.230 13.732 3.268 1.00 90.06 206 ASP A CA 1
ATOM 1604 C C . ASP A 1 206 ? -10.665 14.496 4.468 1.00 90.06 206 ASP A C 1
ATOM 1606 O O . ASP A 1 206 ? -10.574 13.970 5.577 1.00 90.06 206 ASP A O 1
ATOM 1610 N N . VAL A 1 207 ? -10.219 15.728 4.214 1.00 92.00 207 VAL A N 1
ATOM 1611 C CA . VAL A 1 207 ? -9.593 16.611 5.205 1.00 92.00 207 VAL A CA 1
ATOM 1612 C C . VAL A 1 207 ? -10.659 17.421 5.931 1.00 92.00 207 VAL A C 1
ATOM 1614 O O . VAL A 1 207 ? -11.572 17.966 5.311 1.00 92.00 207 VAL A O 1
ATOM 1617 N N . GLY A 1 208 ? -10.456 17.616 7.232 1.00 95.12 208 GLY A N 1
ATOM 1618 C CA . GLY A 1 208 ? -11.309 18.442 8.075 1.00 95.12 208 GLY A CA 1
ATOM 1619 C C . GLY A 1 208 ? -11.975 17.644 9.185 1.00 95.12 208 GLY A C 1
ATOM 1620 O O . GLY A 1 208 ? -11.544 16.551 9.548 1.00 95.12 208 GLY A O 1
ATOM 1621 N N . GLN A 1 209 ? -13.010 18.233 9.775 1.00 96.75 209 GLN A N 1
ATOM 1622 C CA . GLN A 1 209 ? -13.723 17.626 10.888 1.00 96.75 209 GLN A CA 1
ATOM 1623 C C . GLN A 1 209 ? -14.837 16.706 10.379 1.00 96.75 209 GLN A C 1
ATOM 1625 O O . GLN A 1 209 ? -15.705 17.155 9.633 1.00 96.75 209 GLN A O 1
ATOM 1630 N N . HIS A 1 210 ? -14.851 15.463 10.859 1.00 97.00 210 HIS A N 1
ATOM 1631 C CA . HIS A 1 210 ? -15.868 14.458 10.556 1.00 97.00 210 HIS A CA 1
ATOM 1632 C C . HIS A 1 210 ? -16.480 13.890 11.839 1.00 97.00 210 HIS A C 1
ATOM 1634 O O . HIS A 1 210 ? -15.818 13.784 12.877 1.00 97.00 210 HIS A O 1
ATOM 1640 N N . ASN A 1 211 ? -17.747 13.490 11.753 1.00 97.12 211 ASN A N 1
ATOM 1641 C CA . ASN A 1 211 ? -18.460 12.815 12.829 1.00 97.12 211 ASN A CA 1
ATOM 1642 C C . ASN A 1 211 ? -18.528 11.314 12.552 1.00 97.12 211 ASN A C 1
ATOM 1644 O O . ASN A 1 211 ? -19.148 10.869 11.583 1.00 97.12 211 ASN A O 1
ATOM 1648 N N . LEU A 1 212 ? -17.951 10.524 13.450 1.00 97.94 212 LEU A N 1
ATOM 1649 C CA . LEU A 1 212 ? -18.035 9.070 13.428 1.00 97.94 212 LEU A CA 1
ATOM 1650 C C . LEU A 1 212 ? -19.108 8.623 14.410 1.00 97.94 212 LEU A C 1
ATOM 1652 O O . LEU A 1 212 ? -19.154 9.093 15.545 1.00 97.94 212 LEU A O 1
ATOM 1656 N N . THR A 1 213 ? -19.982 7.712 13.998 1.00 97.69 213 THR A N 1
ATOM 1657 C CA . THR A 1 213 ? -21.067 7.236 14.862 1.00 97.69 213 THR A CA 1
ATOM 1658 C C . THR A 1 213 ? -21.076 5.723 14.970 1.00 97.69 213 THR A C 1
ATOM 1660 O O . THR A 1 213 ? -20.948 5.019 13.969 1.00 97.69 213 THR A O 1
ATOM 1663 N N . ILE A 1 214 ? -21.240 5.244 16.203 1.00 97.81 214 ILE A N 1
ATOM 1664 C CA . ILE A 1 214 ? -21.451 3.836 16.541 1.00 97.81 214 ILE A CA 1
ATOM 1665 C C . ILE A 1 214 ? -22.855 3.747 17.129 1.00 97.81 214 ILE A C 1
ATOM 1667 O O . ILE A 1 214 ? -23.130 4.343 18.173 1.00 97.81 214 ILE A O 1
ATOM 1671 N N . SER A 1 215 ? -23.750 3.020 16.466 1.00 97.44 215 SER A N 1
ATOM 1672 C CA . SER A 1 215 ? -25.157 2.928 16.863 1.00 97.44 215 SER A CA 1
ATOM 1673 C C . SER A 1 215 ? -25.588 1.492 17.124 1.00 97.44 215 SER A C 1
ATOM 1675 O O . SER A 1 215 ? -25.299 0.597 16.336 1.00 97.44 215 SER A O 1
ATOM 1677 N N . CYS A 1 216 ? -26.354 1.288 18.195 1.00 97.00 216 CYS A N 1
ATOM 1678 C CA . CYS A 1 216 ? -27.017 0.033 18.536 1.00 97.00 216 CYS A CA 1
ATOM 1679 C C . CYS A 1 216 ? -28.449 0.344 18.989 1.00 97.00 216 CYS A C 1
ATOM 1681 O O . CYS A 1 216 ? -28.675 1.031 19.989 1.00 97.00 216 CYS A O 1
ATOM 1683 N N . GLN A 1 217 ? -29.437 -0.150 18.241 1.00 93.25 217 GLN A N 1
ATOM 1684 C CA . GLN A 1 217 ? -30.844 0.241 18.387 1.00 93.25 217 GLN A CA 1
ATOM 1685 C C . GLN A 1 217 ? -31.037 1.776 18.381 1.00 93.25 217 GLN A C 1
ATOM 1687 O O . GLN A 1 217 ? -30.814 2.417 17.358 1.00 93.25 217 GLN A O 1
ATOM 1692 N N . LYS A 1 218 ? -31.486 2.364 19.501 1.00 91.19 218 LYS A N 1
ATOM 1693 C CA . LYS A 1 218 ? -31.738 3.807 19.672 1.00 91.19 218 LYS A CA 1
ATOM 1694 C C . LYS A 1 218 ? -30.552 4.566 20.273 1.00 91.19 218 LYS A C 1
ATOM 1696 O O . LYS A 1 218 ? -30.633 5.782 20.412 1.00 91.19 218 LYS A O 1
ATOM 1701 N N . ILE A 1 219 ? -29.500 3.859 20.677 1.00 95.94 219 ILE A N 1
ATOM 1702 C CA . ILE A 1 219 ? -28.330 4.444 21.326 1.00 95.94 219 ILE A CA 1
ATOM 1703 C C . ILE A 1 219 ? -27.264 4.693 20.269 1.00 95.94 219 ILE A C 1
ATOM 1705 O O . ILE A 1 219 ? -26.962 3.807 19.471 1.00 95.94 219 ILE A O 1
ATOM 1709 N N . THR A 1 220 ? -26.701 5.898 20.285 1.00 96.00 220 THR A N 1
ATOM 1710 C CA . THR A 1 220 ? -25.643 6.330 19.373 1.00 96.00 220 THR A CA 1
ATOM 1711 C C . THR A 1 220 ? -24.542 7.001 20.176 1.00 96.00 220 THR A C 1
ATOM 1713 O O . THR A 1 220 ? -24.804 7.950 20.913 1.00 96.00 220 THR A O 1
ATOM 1716 N N . LYS A 1 221 ? -23.311 6.521 20.007 1.00 96.00 221 LYS A N 1
ATOM 1717 C CA . LYS A 1 221 ? -22.091 7.200 20.445 1.00 96.00 221 LYS A CA 1
ATOM 1718 C C . LYS A 1 221 ? -21.543 7.991 19.257 1.00 96.00 221 LYS A C 1
ATOM 1720 O O . LYS A 1 221 ? -21.484 7.454 18.152 1.00 96.00 221 LYS A O 1
ATOM 1725 N N . ILE A 1 222 ? -21.178 9.249 19.482 1.00 96.00 222 ILE A N 1
ATOM 1726 C CA . ILE A 1 222 ? -20.613 10.142 18.465 1.00 96.00 222 ILE A CA 1
ATOM 1727 C C . ILE A 1 222 ? -19.168 10.433 18.858 1.00 96.00 222 ILE A C 1
ATOM 1729 O O . ILE A 1 222 ? -18.916 10.800 20.003 1.00 96.00 222 ILE A O 1
ATOM 1733 N N . LEU A 1 223 ? -18.251 10.269 17.911 1.00 96.75 223 LEU A N 1
ATOM 1734 C CA . LEU A 1 223 ? -16.861 10.678 18.014 1.00 96.75 223 LEU A CA 1
ATOM 1735 C C . LEU A 1 223 ? -16.596 11.782 16.991 1.00 96.75 223 LEU A C 1
ATOM 1737 O O . LEU A 1 223 ? -17.124 11.740 15.879 1.00 96.75 223 LEU A O 1
ATOM 1741 N N . THR A 1 224 ? -15.731 12.721 17.346 1.00 97.12 224 THR A N 1
ATOM 1742 C CA . THR A 1 224 ? -15.244 13.761 16.441 1.00 97.12 224 THR A CA 1
ATOM 1743 C C . THR A 1 224 ? -13.824 13.420 16.015 1.00 97.12 224 THR A C 1
ATOM 1745 O O . THR A 1 224 ? -12.955 13.196 16.856 1.00 97.12 224 THR A O 1
ATOM 1748 N N . VAL A 1 225 ? -13.561 13.405 14.714 1.00 96.88 225 VAL A N 1
ATOM 1749 C CA . VAL A 1 225 ? -12.200 13.280 14.189 1.00 96.88 225 VAL A CA 1
ATOM 1750 C C . VAL A 1 225 ? -11.845 14.512 13.378 1.00 96.88 225 VAL A C 1
ATOM 1752 O O . VAL A 1 225 ? -12.616 14.929 12.520 1.00 96.88 225 VAL A O 1
ATOM 1755 N N . ASN A 1 226 ? -10.680 15.096 13.642 1.00 96.94 226 ASN A N 1
ATOM 1756 C CA . ASN A 1 226 ? -10.086 16.106 12.775 1.00 96.94 226 ASN A CA 1
ATOM 1757 C C . ASN A 1 226 ? -9.014 15.444 11.905 1.00 96.94 226 ASN A C 1
ATOM 1759 O O . ASN A 1 226 ? -7.983 15.007 12.418 1.00 96.94 226 ASN A O 1
ATOM 1763 N N . VAL A 1 227 ? -9.267 15.342 10.604 1.00 95.19 227 VAL A N 1
ATOM 1764 C CA . VAL A 1 227 ? -8.330 14.781 9.632 1.00 95.19 227 VAL A CA 1
ATOM 1765 C C . VAL A 1 227 ? -7.417 15.892 9.125 1.00 95.19 227 VAL A C 1
AT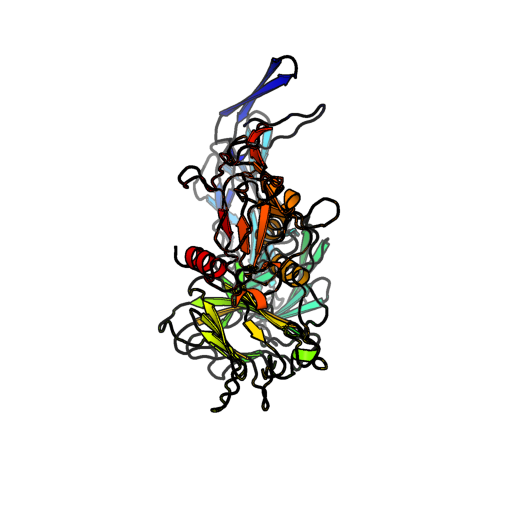OM 1767 O O . VAL A 1 227 ? -7.853 16.804 8.421 1.00 95.19 227 VAL A O 1
ATOM 1770 N N . GLU A 1 228 ? -6.141 15.821 9.490 1.00 93.62 228 GLU A N 1
ATOM 1771 C CA . GLU A 1 228 ? -5.113 16.753 9.038 1.00 93.62 228 GLU A CA 1
ATOM 1772 C C . GLU A 1 228 ? -4.646 16.407 7.625 1.00 93.62 228 GLU A C 1
ATOM 1774 O O . GLU A 1 228 ? -4.359 15.250 7.307 1.00 93.62 228 GLU A O 1
ATOM 1779 N N . LYS A 1 229 ? -4.539 17.437 6.781 1.00 88.44 229 LYS A N 1
ATOM 1780 C CA . LYS A 1 229 ? -4.030 17.319 5.415 1.00 88.44 229 LYS A CA 1
ATOM 1781 C C . LYS A 1 229 ? -2.575 16.841 5.417 1.00 88.44 229 LYS A C 1
ATOM 1783 O O . LYS A 1 229 ? -1.758 17.389 6.158 1.00 88.44 229 LYS A O 1
ATOM 1788 N N . LEU A 1 230 ? -2.236 15.894 4.538 1.00 85.62 230 LEU A N 1
ATOM 1789 C CA . LEU A 1 230 ? -0.832 15.639 4.213 1.00 85.62 230 LEU A CA 1
ATOM 1790 C C . LEU A 1 230 ? -0.296 16.739 3.295 1.00 85.62 230 LEU A C 1
ATOM 1792 O O . LEU A 1 230 ? -0.937 17.116 2.316 1.00 85.62 230 LEU A O 1
ATOM 1796 N N . ASP A 1 231 ? 0.899 17.240 3.598 1.00 84.25 231 ASP A N 1
ATOM 1797 C CA . ASP A 1 231 ? 1.568 18.277 2.804 1.00 84.25 231 ASP A CA 1
ATOM 1798 C C . ASP A 1 231 ? 2.258 17.683 1.561 1.00 84.25 231 ASP A C 1
ATOM 1800 O O . ASP A 1 231 ? 3.469 17.783 1.379 1.00 84.25 231 ASP A O 1
ATOM 1804 N N . ILE A 1 232 ? 1.475 16.980 0.742 1.00 83.88 232 ILE A N 1
ATOM 1805 C CA . ILE A 1 232 ? 1.873 16.375 -0.532 1.00 83.88 232 ILE A CA 1
ATOM 1806 C C . ILE A 1 232 ? 0.755 16.588 -1.559 1.00 83.88 232 ILE A C 1
ATOM 1808 O O . ILE A 1 232 ? -0.417 16.691 -1.192 1.00 83.88 232 ILE A O 1
ATOM 1812 N N . ASP A 1 233 ? 1.116 16.657 -2.839 1.00 84.25 233 ASP A N 1
ATOM 1813 C CA . ASP A 1 233 ? 0.172 16.840 -3.945 1.00 84.25 233 ASP A CA 1
ATOM 1814 C C . ASP A 1 233 ? 0.095 15.557 -4.776 1.00 84.25 233 ASP A C 1
ATOM 1816 O O . ASP A 1 233 ? 0.853 15.358 -5.726 1.00 84.25 233 ASP A O 1
ATOM 1820 N N . VAL A 1 234 ? -0.746 14.622 -4.331 1.00 83.75 234 VAL A N 1
ATOM 1821 C CA . VAL A 1 234 ? -0.940 13.331 -4.994 1.00 83.75 234 VAL A CA 1
ATOM 1822 C C . VAL A 1 234 ? -2.327 12.773 -4.704 1.00 83.75 234 VAL A C 1
ATOM 1824 O O . VAL A 1 234 ? -2.788 12.763 -3.560 1.00 83.75 234 VAL A O 1
ATOM 1827 N N . GLU A 1 235 ? -2.978 12.280 -5.752 1.00 86.06 235 GLU A N 1
ATOM 1828 C CA . GLU A 1 235 ? -4.298 11.660 -5.692 1.00 86.06 235 GLU A CA 1
ATOM 1829 C C . GLU A 1 235 ? -4.280 10.313 -6.429 1.00 86.06 235 GLU A C 1
ATOM 1831 O O . GLU A 1 235 ? -3.531 10.148 -7.400 1.00 86.06 235 GLU A O 1
ATOM 1836 N N . PRO A 1 236 ? -5.086 9.331 -5.986 1.00 88.81 236 PRO A N 1
ATOM 1837 C CA . PRO A 1 236 ? -5.231 8.071 -6.700 1.00 88.81 236 PRO A CA 1
ATOM 1838 C C . PRO A 1 236 ? -5.911 8.290 -8.055 1.00 88.81 236 PRO A C 1
ATOM 1840 O O . PRO A 1 236 ? -6.838 9.091 -8.194 1.00 88.81 236 PRO A O 1
ATOM 1843 N N . ILE A 1 237 ? -5.499 7.521 -9.058 1.00 94.94 237 ILE A N 1
ATOM 1844 C CA . ILE A 1 237 ? -6.064 7.621 -10.403 1.00 94.94 237 ILE A CA 1
ATOM 1845 C C . ILE A 1 237 ? -7.424 6.925 -10.438 1.00 94.94 237 ILE A C 1
ATOM 1847 O O . ILE A 1 237 ? -7.531 5.736 -10.142 1.00 94.94 237 ILE A O 1
ATOM 1851 N N . THR A 1 238 ? -8.469 7.653 -10.827 1.00 94.75 238 THR A N 1
ATOM 1852 C CA . THR A 1 238 ? -9.852 7.139 -10.908 1.00 94.75 238 THR A CA 1
ATOM 1853 C C . THR A 1 238 ? -10.348 6.965 -12.344 1.00 94.75 238 THR A C 1
ATOM 1855 O O . THR A 1 238 ? -11.282 6.208 -12.603 1.00 94.75 238 THR A O 1
ATOM 1858 N N . THR A 1 239 ? -9.709 7.627 -13.310 1.00 94.62 239 THR A N 1
ATOM 1859 C CA . THR A 1 239 ? -10.055 7.518 -14.731 1.00 94.62 239 THR A CA 1
ATOM 1860 C C . THR A 1 239 ? -9.841 6.090 -15.234 1.00 94.62 239 THR A C 1
ATOM 1862 O O . THR A 1 239 ? -8.758 5.538 -15.078 1.00 94.62 239 THR A O 1
ATOM 1865 N N . ASN A 1 240 ? -10.858 5.503 -15.875 1.00 95.50 240 ASN A N 1
ATOM 1866 C CA . ASN A 1 240 ? -10.871 4.118 -16.380 1.00 95.50 240 ASN A CA 1
ATOM 1867 C C . ASN A 1 240 ? -10.676 3.019 -15.316 1.00 95.50 240 ASN A C 1
ATOM 1869 O O . ASN A 1 240 ? -10.483 1.858 -15.697 1.00 95.50 240 ASN A O 1
ATOM 1873 N N . LEU A 1 241 ? -10.750 3.358 -14.022 1.00 97.38 241 LEU A N 1
ATOM 1874 C CA . LEU A 1 241 ? -10.719 2.396 -12.923 1.00 97.38 241 LEU A CA 1
ATOM 1875 C C . LEU A 1 241 ? -11.907 1.438 -13.065 1.00 97.38 241 LEU A C 1
ATOM 1877 O O . LEU A 1 241 ? -13.062 1.865 -13.074 1.00 97.38 241 LEU A O 1
ATOM 1881 N N . ALA A 1 242 ? -11.614 0.150 -13.219 1.00 96.81 242 ALA A N 1
ATOM 1882 C CA . ALA A 1 242 ? -12.632 -0.886 -13.311 1.00 96.81 242 ALA A CA 1
ATOM 1883 C C . ALA A 1 242 ? -13.123 -1.289 -11.918 1.00 96.81 242 ALA A C 1
ATOM 1885 O O . ALA A 1 242 ? -14.327 -1.395 -11.707 1.00 96.81 242 ALA A O 1
ATOM 1886 N N . PHE A 1 243 ? -12.196 -1.485 -10.976 1.00 98.06 243 PHE A N 1
ATOM 1887 C CA . PHE A 1 243 ? -12.508 -1.717 -9.568 1.00 98.06 243 PHE A CA 1
ATOM 1888 C C . PHE A 1 243 ? -11.309 -1.410 -8.660 1.00 98.06 243 PHE A C 1
ATOM 1890 O O . PHE A 1 243 ? -10.160 -1.451 -9.108 1.00 98.06 243 PHE A O 1
ATOM 1897 N N . ASP A 1 244 ? -11.585 -1.164 -7.377 1.00 96.94 244 ASP A N 1
ATOM 1898 C CA . ASP A 1 244 ? -10.590 -1.022 -6.304 1.00 96.94 244 ASP A CA 1
ATOM 1899 C C . ASP A 1 244 ? -11.045 -1.793 -5.058 1.00 96.94 244 ASP A C 1
ATOM 1901 O O . ASP A 1 244 ? -11.799 -1.295 -4.219 1.00 96.94 244 ASP A O 1
ATOM 1905 N N . PHE A 1 245 ? -10.609 -3.048 -4.951 1.00 97.50 245 PHE A N 1
ATOM 1906 C CA . PHE A 1 245 ? -10.846 -3.848 -3.760 1.00 97.50 245 PHE A CA 1
ATOM 1907 C C . PHE A 1 245 ? -9.860 -3.435 -2.668 1.00 97.50 245 PHE A C 1
ATOM 1909 O O . PHE A 1 245 ? -8.676 -3.781 -2.706 1.00 97.50 245 PHE A O 1
ATOM 1916 N N . ASN A 1 246 ? -10.379 -2.719 -1.674 1.00 93.50 246 ASN A N 1
ATOM 1917 C CA . ASN A 1 246 ? -9.652 -2.276 -0.496 1.00 93.50 246 ASN A CA 1
ATOM 1918 C C . ASN A 1 246 ? -10.316 -2.852 0.773 1.00 93.50 246 ASN A C 1
ATOM 1920 O O . ASN A 1 246 ? -11.432 -2.452 1.105 1.00 93.50 246 ASN A O 1
ATOM 1924 N N . PRO A 1 247 ? -9.658 -3.775 1.499 1.00 93.19 247 PRO A N 1
ATOM 1925 C CA . PRO A 1 247 ? -10.182 -4.366 2.730 1.00 93.19 247 PRO A CA 1
ATOM 1926 C C . PRO A 1 247 ? -10.408 -3.379 3.880 1.00 93.19 247 PRO A C 1
ATOM 1928 O O . PRO A 1 247 ? -11.115 -3.726 4.824 1.00 93.19 247 PRO A O 1
ATOM 1931 N N . VAL A 1 248 ? -9.790 -2.192 3.857 1.00 88.75 248 VAL A N 1
ATOM 1932 C CA . VAL A 1 248 ? -9.857 -1.225 4.963 1.00 88.75 248 VAL A CA 1
ATOM 1933 C C . VAL A 1 248 ? -11.305 -0.827 5.259 1.00 88.75 248 VAL A C 1
ATOM 1935 O O . VAL A 1 248 ? -12.028 -0.360 4.384 1.00 88.75 248 VAL A O 1
ATOM 1938 N N . GLY A 1 249 ? -11.710 -0.976 6.522 1.00 84.44 249 GLY A N 1
ATOM 1939 C CA . GLY A 1 249 ? -13.043 -0.604 7.004 1.00 84.44 249 GLY A CA 1
ATOM 1940 C C . GLY A 1 249 ? -14.111 -1.695 6.867 1.00 84.44 249 GLY A C 1
ATOM 1941 O O . GLY A 1 249 ? -15.205 -1.515 7.397 1.00 84.44 249 GLY A O 1
ATOM 1942 N N . LEU A 1 250 ? -13.802 -2.824 6.221 1.00 90.06 250 LEU A N 1
ATOM 1943 C CA . LEU A 1 250 ? -14.695 -3.987 6.127 1.00 90.06 250 LEU A CA 1
ATOM 1944 C C . LEU A 1 250 ? -14.531 -4.920 7.339 1.00 90.06 250 LEU A C 1
ATOM 1946 O O . LEU A 1 250 ? -13.577 -4.811 8.103 1.00 90.06 250 LEU A O 1
ATOM 1950 N N . SER A 1 251 ? -15.455 -5.847 7.569 1.00 91.25 251 SER A N 1
ATOM 1951 C CA . SER A 1 251 ? -15.385 -6.757 8.716 1.00 91.25 251 SER A CA 1
ATOM 1952 C C . SER A 1 251 ? -16.010 -8.116 8.427 1.00 91.25 251 SER A C 1
ATOM 1954 O O . SER A 1 251 ? -17.010 -8.234 7.724 1.00 91.25 251 SER A O 1
ATOM 1956 N N . ASN A 1 252 ? -15.483 -9.172 9.056 1.00 93.56 252 ASN A N 1
ATOM 1957 C CA . ASN A 1 252 ? -16.114 -10.499 9.021 1.00 93.56 252 ASN A CA 1
ATOM 1958 C C . ASN A 1 252 ? -17.508 -10.502 9.658 1.00 93.56 252 ASN A C 1
ATOM 1960 O O . ASN A 1 252 ? -18.329 -11.366 9.344 1.00 93.56 252 ASN A O 1
ATOM 1964 N N . SER A 1 253 ? -17.769 -9.536 10.537 1.00 91.31 253 SER A N 1
ATOM 1965 C CA . SER A 1 253 ? -19.049 -9.353 11.211 1.00 91.31 253 SER A CA 1
ATOM 1966 C C . SER A 1 253 ? -20.052 -8.556 10.376 1.00 91.31 253 SER A C 1
ATOM 1968 O O . SER A 1 253 ? -21.201 -8.421 10.802 1.00 91.31 253 SER A O 1
ATOM 1970 N N . ASP A 1 254 ? -19.658 -8.033 9.207 1.00 90.81 254 ASP A N 1
ATOM 1971 C CA . ASP A 1 254 ? -20.573 -7.317 8.324 1.00 90.81 254 ASP A CA 1
ATOM 1972 C C . ASP A 1 254 ? -21.674 -8.234 7.789 1.00 90.81 254 ASP A C 1
ATOM 1974 O O . ASP A 1 254 ? -21.462 -9.371 7.356 1.00 90.81 254 ASP A O 1
ATOM 1978 N N . THR A 1 255 ? -22.889 -7.693 7.770 1.00 87.75 255 THR A N 1
ATOM 1979 C CA . THR A 1 255 ? -24.045 -8.326 7.120 1.00 87.75 255 THR A CA 1
ATOM 1980 C C . THR A 1 255 ? -23.781 -8.582 5.636 1.00 87.75 255 THR A C 1
ATOM 1982 O O . THR A 1 255 ? -24.070 -9.672 5.147 1.00 87.75 255 THR A O 1
ATOM 1985 N N . ASN A 1 256 ? -23.133 -7.629 4.961 1.00 85.88 256 ASN A N 1
ATOM 1986 C CA . ASN A 1 256 ? -22.666 -7.734 3.580 1.00 85.88 256 ASN A CA 1
ATOM 1987 C C . ASN A 1 256 ? -21.138 -7.889 3.533 1.00 85.88 256 ASN A C 1
ATOM 1989 O O . ASN A 1 256 ? -20.452 -7.119 2.872 1.00 85.88 256 ASN A O 1
ATOM 1993 N N . ARG A 1 257 ? -20.587 -8.862 4.273 1.00 92.44 257 ARG A N 1
ATOM 1994 C CA . ARG A 1 257 ? -19.128 -9.073 4.349 1.00 92.44 257 ARG A CA 1
ATOM 1995 C C . ARG A 1 257 ? -18.468 -9.373 3.000 1.00 92.44 257 ARG A C 1
ATOM 1997 O O . ARG A 1 257 ? -17.273 -9.167 2.851 1.00 92.44 257 ARG A O 1
ATOM 2004 N N . LEU A 1 258 ? -19.191 -9.917 2.026 1.00 95.19 258 LEU A N 1
ATOM 2005 C CA . LEU A 1 258 ? -18.629 -10.118 0.692 1.00 95.19 258 LEU A CA 1
ATOM 2006 C C . LEU A 1 258 ? -18.627 -8.780 -0.041 1.00 95.19 258 LEU A C 1
ATOM 2008 O O . LEU A 1 258 ? -19.682 -8.186 -0.250 1.00 95.19 258 LEU A O 1
ATOM 2012 N N . TRP A 1 259 ? -17.430 -8.312 -0.385 1.00 96.62 259 TRP A N 1
ATOM 2013 C CA . TRP A 1 259 ? -17.237 -7.047 -1.077 1.00 96.62 259 TRP A CA 1
ATOM 2014 C C . TRP A 1 259 ? -17.827 -7.082 -2.495 1.00 96.62 259 TRP A C 1
ATOM 2016 O O . TRP A 1 259 ? -17.743 -8.094 -3.189 1.00 96.62 259 TRP A O 1
ATOM 2026 N N . SER A 1 260 ? -18.374 -5.951 -2.931 1.00 96.06 260 SER A N 1
ATOM 2027 C CA . SER A 1 260 ? -18.745 -5.665 -4.319 1.00 96.06 260 SER A CA 1
ATOM 2028 C C . SER A 1 260 ? -18.382 -4.221 -4.636 1.00 96.06 260 SER A C 1
ATOM 2030 O O . SER A 1 260 ? -18.526 -3.361 -3.762 1.00 96.06 260 SER A O 1
ATOM 2032 N N . ASP A 1 261 ? -17.956 -3.945 -5.865 1.00 95.69 261 ASP A N 1
ATOM 2033 C CA . ASP A 1 261 ? -17.635 -2.583 -6.287 1.00 95.69 261 ASP A CA 1
ATOM 2034 C C . ASP A 1 261 ? -18.879 -1.671 -6.223 1.00 95.69 261 ASP A C 1
ATOM 2036 O O . ASP A 1 261 ? -19.985 -2.078 -6.589 1.00 95.69 261 ASP A O 1
ATOM 2040 N N . GLU A 1 262 ? -18.713 -0.437 -5.729 1.00 89.94 262 GLU A N 1
ATOM 2041 C CA . GLU A 1 262 ? -19.825 0.517 -5.549 1.00 89.94 262 GLU A CA 1
ATOM 2042 C C . GLU A 1 262 ? -20.405 0.972 -6.899 1.00 89.94 262 GLU A C 1
ATOM 2044 O O . GLU A 1 262 ? -21.609 1.212 -7.002 1.00 89.94 262 GLU A O 1
ATOM 2049 N N . ASN A 1 263 ? -19.567 1.055 -7.938 1.00 91.56 263 ASN A N 1
ATOM 2050 C CA . ASN A 1 263 ? -19.957 1.523 -9.267 1.00 91.56 263 ASN A CA 1
ATOM 2051 C C . ASN A 1 263 ? -20.280 0.368 -10.230 1.00 91.56 263 ASN A C 1
ATOM 2053 O O . ASN A 1 263 ? -21.064 0.558 -11.161 1.00 91.56 263 ASN A O 1
ATOM 2057 N N . HIS A 1 264 ? -19.720 -0.821 -9.991 1.00 93.81 264 HIS A N 1
ATOM 2058 C CA . HIS A 1 264 ? -19.854 -2.014 -10.831 1.00 93.81 264 HIS A CA 1
ATOM 2059 C C . HIS A 1 264 ? -20.199 -3.249 -9.986 1.00 93.81 264 HIS A C 1
ATOM 2061 O O . HIS A 1 264 ? -19.376 -4.140 -9.795 1.00 93.81 264 HIS A O 1
ATOM 2067 N N . SER A 1 265 ? -21.429 -3.325 -9.470 1.00 94.06 265 SER A N 1
ATOM 2068 C CA . SER A 1 265 ? -21.867 -4.394 -8.549 1.00 94.06 265 SER A CA 1
ATOM 2069 C C . SER A 1 265 ? -21.704 -5.834 -9.071 1.00 94.06 265 SER A C 1
ATOM 2071 O O . SER A 1 265 ? -21.718 -6.782 -8.288 1.00 94.06 265 SER A O 1
ATOM 2073 N N . GLU A 1 266 ? -21.564 -6.020 -10.387 1.00 95.50 266 GLU A N 1
ATOM 2074 C CA . GLU A 1 266 ? -21.233 -7.296 -11.023 1.00 95.50 266 GLU A CA 1
ATOM 2075 C C . GLU A 1 266 ? -19.793 -7.760 -10.759 1.00 95.50 266 GLU A C 1
ATOM 2077 O O . GLU A 1 266 ? -19.502 -8.948 -10.919 1.00 95.50 266 GLU A O 1
ATOM 2082 N N . ILE A 1 267 ? -18.907 -6.848 -10.349 1.00 97.88 267 ILE A N 1
ATOM 2083 C CA . ILE A 1 267 ? -17.555 -7.119 -9.865 1.00 97.88 267 ILE A CA 1
ATOM 2084 C C . ILE A 1 267 ? -17.637 -7.290 -8.348 1.00 97.88 267 ILE A C 1
ATOM 2086 O O . ILE A 1 267 ? -17.798 -6.332 -7.591 1.00 97.88 267 ILE A O 1
ATOM 2090 N N . ALA A 1 268 ? -17.538 -8.535 -7.901 1.00 97.88 268 ALA A N 1
ATOM 2091 C CA . ALA A 1 268 ? -17.740 -8.914 -6.518 1.00 97.88 268 ALA A CA 1
ATOM 2092 C C . ALA A 1 268 ? -16.789 -10.031 -6.093 1.00 97.88 268 ALA A C 1
ATOM 2094 O O . ALA A 1 268 ? -16.330 -10.845 -6.899 1.00 97.88 268 ALA A O 1
ATOM 2095 N N . LEU A 1 269 ? -16.521 -10.053 -4.791 1.00 98.31 269 LEU A N 1
ATOM 2096 C CA . LEU A 1 269 ? -15.786 -11.092 -4.100 1.00 98.31 269 LEU A CA 1
ATOM 2097 C C . LEU A 1 269 ? -16.717 -12.261 -3.778 1.00 98.31 269 LEU A C 1
ATOM 2099 O O . LEU A 1 269 ? -17.751 -12.098 -3.132 1.00 98.31 269 LEU A O 1
ATOM 2103 N N . THR A 1 270 ? -16.298 -13.464 -4.143 1.00 98.31 270 THR A N 1
ATOM 2104 C CA . THR A 1 270 ? -16.903 -14.713 -3.674 1.00 98.31 270 THR A CA 1
ATOM 2105 C C . THR A 1 270 ? -15.853 -15.579 -2.999 1.00 98.31 270 THR A C 1
ATOM 2107 O O . THR A 1 270 ? -14.663 -15.443 -3.271 1.00 98.31 270 THR A O 1
ATOM 2110 N N . VAL A 1 271 ? -16.287 -16.480 -2.121 1.00 98.56 271 VAL A N 1
ATOM 2111 C CA . VAL A 1 271 ? -15.414 -17.423 -1.409 1.00 98.56 271 VAL A CA 1
ATOM 2112 C C . VAL A 1 271 ? -15.951 -18.846 -1.523 1.00 98.56 271 VAL A C 1
ATOM 2114 O O . VAL A 1 271 ? -17.132 -19.034 -1.812 1.00 98.56 271 VAL A O 1
ATOM 2117 N N . SER A 1 272 ? -15.095 -19.843 -1.308 1.00 98.19 272 SER A N 1
ATOM 2118 C CA . SER A 1 272 ? -15.497 -21.250 -1.285 1.00 98.19 272 SER A CA 1
ATOM 2119 C C . SER A 1 272 ? -16.430 -21.574 -0.114 1.00 98.19 272 SER A C 1
ATOM 2121 O O . SER A 1 272 ? -16.390 -20.936 0.936 1.00 98.19 272 SER A O 1
ATOM 2123 N N . ASP A 1 273 ? -17.232 -22.632 -0.255 1.00 97.69 273 ASP A N 1
ATOM 2124 C CA . ASP A 1 273 ? -18.175 -23.067 0.790 1.00 97.69 273 ASP A CA 1
ATOM 2125 C C . ASP A 1 273 ? -17.488 -23.406 2.126 1.00 97.69 273 ASP A C 1
ATOM 2127 O O . ASP A 1 273 ? -18.082 -23.278 3.195 1.00 97.69 273 ASP A O 1
ATOM 2131 N N . ASN A 1 274 ? -16.224 -23.837 2.074 1.00 97.50 274 ASN A N 1
ATOM 2132 C CA . ASN A 1 274 ? -15.401 -24.178 3.234 1.00 97.50 274 ASN A CA 1
ATOM 2133 C C . ASN A 1 274 ? -14.523 -23.015 3.736 1.00 97.50 274 ASN A C 1
ATOM 2135 O O . ASN A 1 274 ? -13.559 -23.270 4.458 1.00 97.50 274 ASN A O 1
ATOM 2139 N N . PHE A 1 275 ? -14.794 -21.769 3.334 1.00 98.31 275 PHE A N 1
ATOM 2140 C CA . PHE A 1 275 ? -13.972 -20.618 3.707 1.00 98.31 275 PHE A CA 1
ATOM 2141 C C . PHE A 1 275 ? -13.908 -20.412 5.230 1.00 98.31 275 PHE A C 1
ATOM 2143 O O . PHE A 1 275 ? -14.928 -20.394 5.925 1.00 98.31 275 PHE A O 1
ATOM 2150 N N . ASP A 1 276 ? -12.695 -20.231 5.755 1.00 97.19 276 ASP A N 1
ATOM 2151 C CA . ASP A 1 276 ? -12.445 -20.056 7.185 1.00 97.19 276 ASP A CA 1
ATOM 2152 C C . ASP A 1 276 ? -12.645 -18.588 7.586 1.00 97.19 276 ASP A C 1
ATOM 2154 O O . ASP A 1 276 ? -11.714 -17.793 7.576 1.00 97.19 276 ASP A O 1
ATOM 2158 N N . TRP A 1 277 ? -13.868 -18.213 7.961 1.00 95.62 277 TRP A N 1
ATOM 2159 C CA . TRP A 1 277 ? -14.175 -16.865 8.464 1.00 95.62 277 TRP A CA 1
ATOM 2160 C C . TRP A 1 277 ? -13.652 -16.589 9.881 1.00 95.62 277 TRP A C 1
ATOM 2162 O O . TRP A 1 277 ? -13.707 -15.448 10.339 1.00 95.62 277 TRP A O 1
ATOM 2172 N N . THR A 1 278 ? -13.192 -17.615 10.600 1.00 93.19 278 THR A N 1
ATOM 2173 C CA . THR A 1 278 ? -12.664 -17.453 11.957 1.00 93.19 278 THR A CA 1
ATOM 2174 C C . THR A 1 278 ? -11.219 -16.979 11.914 1.00 93.19 278 THR A C 1
ATOM 2176 O O . THR A 1 278 ? -10.880 -16.024 12.607 1.00 93.19 278 THR A O 1
ATOM 2179 N N . ASN A 1 279 ? -10.383 -17.610 11.087 1.00 95.25 279 ASN A N 1
ATOM 2180 C CA . ASN A 1 279 ? -8.961 -17.270 10.961 1.00 95.25 279 ASN A CA 1
ATOM 2181 C C . ASN A 1 279 ? -8.620 -16.532 9.653 1.00 95.25 279 ASN A C 1
ATOM 2183 O O . ASN A 1 279 ? -7.504 -16.036 9.501 1.00 95.25 279 ASN A O 1
ATOM 2187 N N . GLY A 1 280 ? -9.546 -16.502 8.694 1.00 96.75 280 GLY A N 1
ATOM 2188 C CA . GLY A 1 280 ? -9.447 -15.797 7.416 1.00 96.75 280 GLY A CA 1
ATOM 2189 C C . GLY A 1 280 ? -10.364 -14.571 7.341 1.00 96.75 280 GLY A C 1
ATOM 2190 O O . GLY A 1 280 ? -10.784 -14.020 8.360 1.00 96.75 280 GLY A O 1
ATOM 2191 N N . GLY A 1 281 ? -10.682 -14.125 6.128 1.00 97.81 281 GLY A N 1
ATOM 2192 C CA . GLY A 1 281 ? -11.498 -12.933 5.889 1.00 97.81 281 GLY A CA 1
ATOM 2193 C C . GLY A 1 281 ? -10.774 -11.634 6.256 1.00 97.81 281 GLY A C 1
ATOM 2194 O O . GLY A 1 281 ? -9.556 -11.553 6.143 1.00 97.81 281 GLY A O 1
ATOM 2195 N N . TYR A 1 282 ? -11.497 -10.608 6.689 1.00 96.44 282 TYR A N 1
ATOM 2196 C CA . TYR A 1 282 ? -10.922 -9.318 7.073 1.00 96.44 282 TYR A CA 1
ATOM 2197 C C . TYR A 1 282 ? -10.185 -9.410 8.410 1.00 96.44 282 TYR A C 1
ATOM 2199 O O . TYR A 1 282 ? -10.789 -9.712 9.439 1.00 96.44 282 TYR A O 1
ATOM 2207 N N . GLN A 1 283 ? -8.885 -9.134 8.381 1.00 95.06 283 GLN A N 1
ATOM 2208 C CA . GLN A 1 283 ? -7.967 -9.228 9.514 1.00 95.06 283 GLN A CA 1
ATOM 2209 C C . GLN A 1 283 ? -7.067 -7.985 9.569 1.00 95.06 283 GLN A C 1
ATOM 2211 O O . GLN A 1 283 ? -6.990 -7.223 8.606 1.00 95.06 283 GLN A O 1
ATOM 2216 N N . ILE A 1 284 ? -6.390 -7.776 10.698 1.00 91.00 284 ILE A N 1
ATOM 2217 C CA . ILE A 1 284 ? -5.471 -6.650 10.922 1.00 91.00 284 ILE A CA 1
ATOM 2218 C C . ILE A 1 284 ? -4.094 -7.218 11.276 1.00 91.00 284 ILE A C 1
ATOM 2220 O O . ILE A 1 284 ? -4.003 -8.161 12.065 1.00 91.00 284 ILE A O 1
ATOM 2224 N N . ASP A 1 285 ? -3.028 -6.695 10.667 1.00 90.06 285 ASP A N 1
ATOM 2225 C CA . ASP A 1 285 ? -1.656 -7.129 10.949 1.00 90.06 285 ASP A CA 1
ATOM 2226 C C . ASP A 1 285 ? -1.045 -6.388 12.149 1.00 90.06 285 ASP A C 1
ATOM 2228 O O . ASP A 1 285 ? -1.687 -5.563 12.803 1.00 90.06 285 ASP A O 1
ATOM 2232 N N . SER A 1 286 ? 0.210 -6.705 12.473 1.00 85.94 286 SER A N 1
ATOM 2233 C CA . SER A 1 286 ? 0.935 -6.080 13.584 1.00 85.94 286 SER A CA 1
ATOM 2234 C C . SER A 1 286 ? 1.150 -4.576 13.417 1.00 85.94 286 SER A C 1
ATOM 2236 O O . SER A 1 286 ? 1.328 -3.889 14.421 1.00 85.94 286 SER A O 1
ATOM 2238 N N . ASP A 1 287 ? 1.123 -4.076 12.180 1.00 83.38 287 ASP A N 1
ATOM 2239 C CA . ASP A 1 287 ? 1.309 -2.661 11.854 1.00 83.38 287 ASP A CA 1
ATOM 2240 C C . ASP A 1 287 ? -0.033 -1.905 11.858 1.00 83.38 287 ASP A C 1
ATOM 2242 O O . ASP A 1 287 ? -0.078 -0.700 11.617 1.00 83.38 287 ASP A O 1
ATOM 2246 N N . GLY A 1 288 ? -1.147 -2.599 12.129 1.00 83.19 288 GLY A N 1
ATOM 2247 C CA . GLY A 1 288 ? -2.492 -2.032 12.081 1.00 83.19 288 GLY A CA 1
ATOM 2248 C C . GLY A 1 288 ? -3.071 -1.934 10.667 1.00 83.19 288 GLY A C 1
ATOM 2249 O O . GLY A 1 288 ? -4.134 -1.335 10.489 1.00 83.19 288 GLY A O 1
ATOM 2250 N N . SER A 1 289 ? -2.408 -2.516 9.662 1.00 87.12 289 SER A N 1
ATOM 2251 C CA . SER A 1 289 ? -2.911 -2.553 8.290 1.00 87.12 289 SER A CA 1
ATOM 2252 C C . SER A 1 289 ? -3.935 -3.669 8.134 1.00 87.12 289 SER A C 1
ATOM 2254 O O . SER A 1 289 ? -3.734 -4.806 8.563 1.00 87.12 289 SER A O 1
ATOM 2256 N N . GLN A 1 290 ? -5.057 -3.334 7.508 1.00 91.94 290 GLN A N 1
ATOM 2257 C CA . GLN A 1 290 ? -6.145 -4.271 7.285 1.00 91.94 290 GLN A CA 1
ATOM 2258 C C . GLN A 1 290 ? -5.976 -5.003 5.949 1.00 91.94 290 GLN A C 1
ATOM 2260 O O . GLN A 1 290 ? -5.643 -4.385 4.940 1.00 91.94 290 GLN A O 1
ATOM 2265 N N . TYR A 1 291 ? -6.239 -6.308 5.944 1.00 96.44 291 TYR A N 1
ATOM 2266 C CA . TYR A 1 291 ? -6.129 -7.178 4.772 1.00 96.44 291 TYR A CA 1
ATOM 2267 C C . TYR A 1 291 ? -7.267 -8.204 4.721 1.00 96.44 291 TYR A C 1
ATOM 2269 O O . TYR A 1 291 ? -7.947 -8.454 5.717 1.00 96.44 291 TYR A O 1
ATOM 2277 N N . PHE A 1 292 ? -7.467 -8.819 3.556 1.00 98.38 292 PHE A N 1
ATOM 2278 C CA . PHE A 1 292 ? -8.345 -9.971 3.370 1.00 98.38 292 PHE A CA 1
ATOM 2279 C C . PHE A 1 292 ? -7.515 -11.256 3.263 1.00 98.38 292 PHE A C 1
ATOM 2281 O O . PHE A 1 292 ? -6.679 -11.399 2.374 1.00 98.38 292 PHE A O 1
ATOM 2288 N N . CYS A 1 293 ? -7.729 -12.179 4.194 1.00 98.56 293 CYS A N 1
ATOM 2289 C CA . CYS A 1 293 ? -6.974 -13.408 4.384 1.00 98.56 293 CYS A CA 1
ATOM 2290 C C . CYS A 1 293 ? -7.707 -14.606 3.774 1.00 98.56 293 CYS A C 1
ATOM 2292 O O . CYS A 1 293 ? -8.793 -14.976 4.225 1.00 98.56 293 CYS A O 1
ATOM 2294 N N . ILE A 1 294 ? -7.092 -15.254 2.791 1.00 98.75 294 ILE A N 1
ATOM 2295 C CA . ILE A 1 294 ? -7.519 -16.544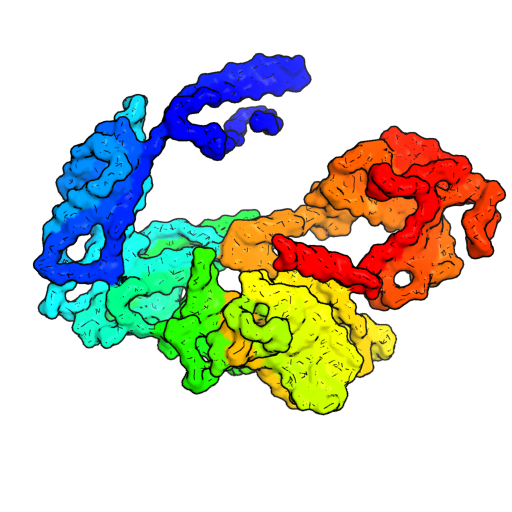 2.255 1.00 98.75 294 ILE A CA 1
ATOM 2296 C C . ILE A 1 294 ? -6.622 -17.617 2.867 1.00 98.75 294 ILE A C 1
ATOM 2298 O O . ILE A 1 294 ? -5.416 -17.649 2.617 1.00 98.75 294 ILE A O 1
ATOM 2302 N N . LYS A 1 295 ? -7.207 -18.492 3.689 1.00 98.44 295 LYS A N 1
ATOM 2303 C CA . LYS A 1 295 ? -6.473 -19.558 4.379 1.00 98.44 295 LYS A CA 1
ATOM 2304 C C . LYS A 1 295 ? -6.147 -20.710 3.439 1.00 98.44 295 LYS A C 1
ATOM 2306 O O . LYS A 1 295 ? -6.940 -21.030 2.548 1.00 98.44 295 LYS A O 1
ATOM 2311 N N . ALA A 1 296 ? -5.027 -21.378 3.702 1.00 98.06 296 ALA A N 1
ATOM 2312 C CA . ALA A 1 296 ? -4.620 -22.561 2.959 1.00 98.06 296 ALA A CA 1
ATOM 2313 C C . ALA A 1 296 ? -5.759 -23.602 2.871 1.00 98.06 296 ALA A C 1
ATOM 2315 O O . ALA A 1 296 ? -6.338 -23.994 3.886 1.00 98.06 296 ALA A O 1
ATOM 2316 N N . GLY A 1 297 ? -6.084 -24.054 1.657 1.00 97.50 297 GLY A N 1
ATOM 2317 C CA . GLY A 1 297 ? -7.177 -25.002 1.380 1.00 97.50 297 GLY A CA 1
ATOM 2318 C C . GLY A 1 297 ? -8.567 -24.369 1.199 1.00 97.50 297 GLY A C 1
ATOM 2319 O O . GLY A 1 297 ? -9.550 -25.095 1.030 1.00 97.50 297 GLY A O 1
ATOM 2320 N N . THR A 1 298 ? -8.657 -23.038 1.210 1.00 98.50 298 THR A N 1
ATOM 2321 C CA . THR A 1 298 ? -9.857 -22.260 0.854 1.00 98.50 298 THR A CA 1
ATOM 2322 C C . THR A 1 298 ? -9.570 -21.391 -0.367 1.00 98.50 298 THR A C 1
ATOM 2324 O O . THR A 1 298 ? -8.405 -21.166 -0.707 1.00 98.50 298 THR A O 1
ATOM 2327 N N . THR A 1 299 ? -10.612 -20.916 -1.049 1.00 98.50 299 THR A N 1
ATOM 2328 C CA . THR A 1 299 ? -10.450 -20.058 -2.229 1.00 98.50 299 THR A CA 1
ATOM 2329 C C . THR A 1 299 ? -11.364 -18.845 -2.180 1.00 98.50 299 THR A C 1
ATOM 2331 O O . THR A 1 299 ? -12.420 -18.862 -1.547 1.00 98.50 299 THR A O 1
ATOM 2334 N N . ALA A 1 300 ? -10.964 -17.803 -2.896 1.00 98.62 300 ALA A N 1
ATOM 2335 C CA . ALA A 1 300 ? -11.761 -16.631 -3.201 1.00 98.62 300 ALA A CA 1
ATOM 2336 C C . ALA A 1 300 ? -11.655 -16.294 -4.693 1.00 98.62 300 ALA A C 1
ATOM 2338 O O . ALA A 1 300 ? -10.736 -16.744 -5.375 1.00 98.62 300 ALA A O 1
ATOM 2339 N N . SER A 1 301 ? -12.578 -15.493 -5.211 1.00 98.38 301 SER A N 1
ATOM 2340 C CA . SER A 1 301 ? -12.498 -14.971 -6.575 1.00 98.38 301 SER A CA 1
ATOM 2341 C C . SER A 1 301 ? -13.102 -13.582 -6.678 1.00 98.38 301 SER A C 1
ATOM 2343 O O . SER A 1 301 ? -14.058 -13.277 -5.970 1.00 98.38 301 SER A O 1
ATOM 2345 N N . ILE A 1 302 ? -12.566 -12.771 -7.587 1.00 98.50 302 ILE A N 1
ATOM 2346 C CA . ILE A 1 302 ? -13.149 -11.491 -7.998 1.00 98.50 302 ILE A CA 1
ATOM 2347 C C . ILE A 1 302 ? -13.724 -11.685 -9.398 1.00 98.50 302 ILE A C 1
ATOM 2349 O O . ILE A 1 302 ? -12.994 -12.105 -10.298 1.00 98.50 302 ILE A O 1
ATOM 2353 N N . SER A 1 303 ? -15.008 -11.381 -9.601 1.00 98.00 303 SER A N 1
ATOM 2354 C CA . SER A 1 303 ? -15.716 -11.549 -10.883 1.00 98.00 303 SER A CA 1
ATOM 2355 C C . SER A 1 303 ? -15.334 -10.503 -11.945 1.00 98.00 303 SER A C 1
ATOM 2357 O O . SER A 1 303 ? -16.184 -9.872 -12.567 1.00 98.00 303 SER A O 1
ATOM 2359 N N . TYR A 1 304 ? -14.031 -10.341 -12.181 1.00 98.19 304 TYR A N 1
ATOM 2360 C CA . TYR A 1 304 ? -13.462 -9.495 -13.223 1.00 98.19 304 TYR A CA 1
ATOM 2361 C C . TYR A 1 304 ? -12.519 -10.298 -14.122 1.00 98.19 304 TYR A C 1
ATOM 2363 O O . TYR A 1 304 ? -11.700 -11.082 -13.646 1.00 98.19 304 TYR A O 1
ATOM 2371 N N . ASN A 1 305 ? -12.614 -10.071 -15.432 1.00 97.50 305 ASN A N 1
ATOM 2372 C CA . ASN A 1 305 ? -11.820 -10.768 -16.439 1.00 97.50 305 ASN A CA 1
ATOM 2373 C C . ASN A 1 305 ? -10.692 -9.860 -16.940 1.00 97.50 305 ASN A C 1
ATOM 2375 O O . ASN A 1 305 ? -10.905 -9.070 -17.864 1.00 97.50 305 ASN A O 1
ATOM 2379 N N . LEU A 1 306 ? -9.491 -10.003 -16.371 1.00 97.31 306 LEU A N 1
ATOM 2380 C CA . LEU A 1 306 ? -8.315 -9.192 -16.734 1.00 97.31 306 LEU A CA 1
ATOM 2381 C C . LEU A 1 306 ? -8.001 -9.233 -18.241 1.00 97.31 306 LEU A C 1
ATOM 2383 O O . LEU A 1 306 ? -7.631 -8.222 -18.825 1.00 97.31 306 LEU A O 1
ATOM 2387 N N . PHE A 1 307 ? -8.225 -10.385 -18.879 1.00 96.44 307 PHE A N 1
ATOM 2388 C CA . PHE A 1 307 ? -7.932 -10.630 -20.297 1.00 96.44 307 PHE A CA 1
ATOM 2389 C C . PHE A 1 307 ? -9.207 -10.834 -21.132 1.00 96.44 307 PHE A C 1
ATOM 2391 O O . PHE A 1 307 ? -9.186 -11.480 -22.181 1.00 96.44 307 PHE A O 1
ATOM 2398 N N . GLY A 1 308 ? -10.343 -10.302 -20.662 1.00 94.69 308 GLY A N 1
ATOM 2399 C CA . GLY A 1 308 ? -11.636 -10.437 -21.342 1.00 94.69 308 GLY A CA 1
ATOM 2400 C C . GLY A 1 308 ? -11.831 -9.507 -22.544 1.00 94.69 308 GLY A C 1
ATOM 2401 O O . GLY A 1 308 ? -12.725 -9.734 -23.358 1.00 94.69 308 GLY A O 1
ATOM 2402 N N . LYS A 1 309 ? -11.010 -8.460 -22.667 1.00 93.44 309 LYS A N 1
ATOM 2403 C CA . LYS A 1 309 ? -10.979 -7.530 -23.806 1.00 93.44 309 LYS A CA 1
ATOM 2404 C C . LYS A 1 309 ? -9.562 -7.467 -24.357 1.00 93.44 309 LYS A C 1
ATOM 2406 O O . LYS A 1 309 ? -8.616 -7.666 -23.608 1.00 93.44 309 LYS A O 1
ATOM 2411 N N . ASP A 1 310 ? -9.416 -7.182 -25.651 1.00 93.31 310 ASP A N 1
ATOM 2412 C CA . ASP A 1 310 ? -8.091 -7.027 -26.257 1.00 93.31 310 ASP A CA 1
ATOM 2413 C C . ASP A 1 310 ? -7.470 -5.672 -25.856 1.00 93.31 310 ASP A C 1
ATOM 2415 O O . ASP A 1 310 ? -7.946 -4.629 -26.326 1.00 93.31 310 ASP A O 1
ATOM 2419 N N . PRO A 1 311 ? -6.409 -5.654 -25.022 1.00 94.56 311 PRO A N 1
ATOM 2420 C CA . PRO A 1 311 ? -5.791 -4.420 -24.547 1.00 94.56 311 PRO A CA 1
ATOM 2421 C C . PRO A 1 311 ? -5.046 -3.661 -25.651 1.00 94.56 311 PRO A C 1
ATOM 2423 O O . PRO A 1 311 ? -4.644 -2.525 -25.431 1.00 94.56 311 PRO A O 1
ATOM 2426 N N . LYS A 1 312 ? -4.900 -4.201 -26.871 1.00 93.81 312 LYS A N 1
ATOM 2427 C CA . LYS A 1 312 ? -4.267 -3.466 -27.981 1.00 93.81 312 LYS A CA 1
ATOM 2428 C C . LYS A 1 312 ? -4.914 -2.110 -28.272 1.00 93.81 312 LYS A C 1
ATOM 2430 O O . LYS A 1 312 ? -4.227 -1.197 -28.722 1.00 93.81 312 LYS A O 1
ATOM 2435 N N . GLN A 1 313 ? -6.225 -1.981 -28.046 1.00 87.88 313 GLN A N 1
ATOM 2436 C CA . GLN A 1 313 ? -6.985 -0.773 -28.389 1.00 87.88 313 GLN A CA 1
ATOM 2437 C C . GLN A 1 313 ? -7.035 0.258 -27.261 1.00 87.88 313 GLN A C 1
ATOM 2439 O O . GLN A 1 313 ? -6.921 1.452 -27.526 1.00 87.88 313 GLN A O 1
ATOM 2444 N N . THR A 1 314 ? -7.229 -0.189 -26.021 1.00 91.06 314 THR A N 1
ATOM 2445 C CA . THR A 1 314 ? -7.453 0.687 -24.856 1.00 91.06 314 THR A CA 1
ATOM 2446 C C . THR A 1 314 ? -6.306 0.654 -23.853 1.00 91.06 314 THR A C 1
ATOM 2448 O O . THR A 1 314 ? -6.140 1.589 -23.077 1.00 91.06 314 THR A O 1
ATOM 2451 N N . GLY A 1 315 ? -5.486 -0.391 -23.900 1.00 96.38 315 GLY A N 1
ATOM 2452 C CA . GLY A 1 315 ? -4.544 -0.753 -22.859 1.00 96.38 315 GLY A CA 1
ATOM 2453 C C . GLY A 1 315 ? -5.244 -1.446 -21.695 1.00 96.38 315 GLY A C 1
ATOM 2454 O O . GLY A 1 315 ? -6.465 -1.626 -21.710 1.00 96.38 315 GLY A O 1
ATOM 2455 N N . ALA A 1 316 ? -4.462 -1.841 -20.699 1.00 97.88 316 ALA A N 1
ATOM 2456 C CA . ALA A 1 316 ? -4.953 -2.381 -19.436 1.00 97.88 316 ALA A CA 1
ATOM 2457 C C . ALA A 1 316 ? -3.886 -2.226 -18.349 1.00 97.88 316 ALA A C 1
ATOM 2459 O O . ALA A 1 316 ? -2.695 -2.304 -18.648 1.00 97.88 316 ALA A O 1
ATOM 2460 N N . GLU A 1 317 ? -4.317 -2.084 -17.101 1.00 98.12 317 GLU A N 1
ATOM 2461 C CA . GLU A 1 317 ? -3.440 -2.100 -15.929 1.00 98.12 317 GLU A CA 1
ATOM 2462 C C . GLU A 1 317 ? -4.059 -2.982 -14.843 1.00 98.12 317 GLU A C 1
ATOM 2464 O O . GLU A 1 317 ? -5.288 -3.076 -14.725 1.00 98.12 317 GLU A O 1
ATOM 2469 N N . PHE A 1 318 ? -3.206 -3.661 -14.081 1.00 98.50 318 PHE A N 1
ATOM 2470 C CA . PHE A 1 318 ? -3.597 -4.386 -12.881 1.00 98.50 318 PHE A CA 1
ATOM 2471 C C . PHE A 1 318 ? -2.552 -4.213 -11.789 1.00 98.50 318 PHE A C 1
ATOM 2473 O O . PHE A 1 318 ? -1.364 -4.402 -12.050 1.00 98.50 318 PHE A O 1
ATOM 2480 N N . LYS A 1 319 ? -3.020 -3.999 -10.558 1.00 98.31 319 LYS A N 1
ATOM 2481 C CA . LYS A 1 319 ? -2.203 -3.864 -9.352 1.00 98.31 319 LYS A CA 1
ATOM 2482 C C . LYS A 1 319 ? -2.704 -4.777 -8.242 1.00 98.31 319 LYS A C 1
ATOM 2484 O O . LYS A 1 319 ? -3.906 -4.863 -7.981 1.00 98.31 319 LYS A O 1
ATOM 2489 N N . LEU A 1 320 ? -1.773 -5.402 -7.532 1.00 98.44 320 LEU A N 1
ATOM 2490 C CA . LEU A 1 320 ? -2.022 -6.231 -6.362 1.00 98.44 320 LEU A CA 1
ATOM 2491 C C . LEU A 1 320 ? -0.993 -5.941 -5.268 1.00 98.44 320 LEU A C 1
ATOM 2493 O O . LEU A 1 320 ? 0.208 -6.105 -5.471 1.00 98.44 320 LEU A O 1
ATOM 2497 N N . ILE A 1 321 ? -1.483 -5.587 -4.082 1.00 98.00 321 ILE A N 1
ATOM 2498 C CA . ILE A 1 321 ? -0.688 -5.515 -2.856 1.00 98.00 321 ILE A CA 1
ATOM 2499 C C . ILE A 1 321 ? -1.033 -6.739 -2.018 1.00 98.00 321 ILE A C 1
ATOM 2501 O O . ILE A 1 321 ? -2.181 -6.893 -1.588 1.00 98.00 321 ILE A O 1
ATOM 2505 N N . PHE A 1 322 ? -0.065 -7.624 -1.803 1.00 97.94 322 PHE A N 1
ATOM 2506 C CA . PHE A 1 322 ? -0.298 -8.909 -1.156 1.00 97.94 322 PHE A CA 1
ATOM 2507 C C . PHE A 1 322 ? 0.891 -9.386 -0.325 1.00 97.94 322 PHE A C 1
ATOM 2509 O O . PHE A 1 322 ? 2.009 -8.908 -0.471 1.00 97.94 322 PHE A O 1
ATOM 2516 N N . LYS A 1 323 ? 0.639 -10.375 0.528 1.00 97.25 323 LYS A N 1
ATOM 2517 C CA . LYS A 1 323 ? 1.653 -11.174 1.215 1.00 97.25 323 LYS A CA 1
ATOM 2518 C C . LYS A 1 323 ? 1.239 -12.641 1.168 1.00 97.25 323 LYS A C 1
ATOM 2520 O O . LYS A 1 323 ? 0.077 -12.963 1.416 1.00 97.25 323 LYS A O 1
ATOM 2525 N N . THR A 1 324 ? 2.179 -13.539 0.898 1.00 97.31 324 THR A N 1
ATOM 2526 C CA . THR A 1 324 ? 1.989 -14.980 1.122 1.00 97.31 324 THR A CA 1
ATOM 2527 C C . THR A 1 324 ? 2.737 -15.410 2.372 1.00 97.31 324 THR A C 1
ATOM 2529 O O . THR A 1 324 ? 3.885 -15.011 2.566 1.00 97.31 324 THR A O 1
ATOM 2532 N N . GLN A 1 325 ? 2.099 -16.228 3.209 1.00 95.50 325 GLN A N 1
ATOM 2533 C CA . GLN A 1 325 ? 2.716 -16.740 4.434 1.00 95.50 325 GLN A CA 1
ATOM 2534 C C . GLN A 1 325 ? 2.350 -18.195 4.711 1.00 95.50 325 GLN A C 1
ATOM 2536 O O . GLN A 1 325 ? 1.453 -18.756 4.073 1.00 95.50 325 GLN A O 1
ATOM 2541 N N . ASN A 1 326 ? 3.027 -18.801 5.689 1.00 95.44 326 ASN A N 1
ATOM 2542 C CA . ASN A 1 326 ? 2.848 -20.214 6.049 1.00 95.44 326 ASN A CA 1
ATOM 2543 C C . ASN A 1 326 ? 3.043 -21.150 4.841 1.00 95.44 326 ASN A C 1
ATOM 2545 O O . ASN A 1 326 ? 2.293 -22.113 4.652 1.00 95.44 326 ASN A O 1
ATOM 2549 N N . VAL A 1 327 ? 4.037 -20.839 4.008 1.00 96.19 327 VAL A N 1
ATOM 2550 C CA . VAL A 1 327 ? 4.262 -21.518 2.734 1.00 96.19 327 VAL A CA 1
ATOM 2551 C C . VAL A 1 327 ? 4.838 -22.917 2.952 1.00 96.19 327 VAL A C 1
ATOM 2553 O O . VAL A 1 327 ? 5.837 -23.120 3.639 1.00 96.19 327 VAL A O 1
ATOM 2556 N N . ARG A 1 328 ? 4.193 -23.910 2.337 1.00 96.56 328 ARG A N 1
ATOM 2557 C CA . ARG A 1 328 ? 4.609 -25.322 2.323 1.00 96.56 328 ARG A CA 1
ATOM 2558 C C . ARG A 1 328 ? 5.277 -25.727 1.014 1.00 96.56 328 ARG A C 1
ATOM 2560 O O . ARG A 1 328 ? 6.024 -26.703 0.989 1.00 96.56 328 ARG A O 1
ATOM 2567 N N . ASN A 1 329 ? 4.997 -24.996 -0.062 1.00 95.38 329 ASN A N 1
ATOM 2568 C CA . ASN A 1 329 ? 5.506 -25.250 -1.401 1.00 95.38 329 ASN A CA 1
ATOM 2569 C C . ASN A 1 329 ? 5.856 -23.923 -2.089 1.00 95.38 329 ASN A C 1
ATOM 2571 O O . ASN A 1 329 ? 4.971 -23.153 -2.452 1.00 95.38 329 ASN A O 1
ATOM 2575 N N . ALA A 1 330 ? 7.149 -23.693 -2.316 1.00 90.81 330 ALA A N 1
ATOM 2576 C CA . ALA A 1 330 ? 7.676 -22.475 -2.937 1.00 90.81 330 ALA A CA 1
ATOM 2577 C C . ALA A 1 330 ? 7.205 -22.255 -4.390 1.00 90.81 330 ALA A C 1
ATOM 2579 O O . ALA A 1 330 ? 7.318 -21.156 -4.924 1.00 90.81 330 ALA A O 1
ATOM 2580 N N . SER A 1 331 ? 6.685 -23.294 -5.052 1.00 94.25 331 SER A N 1
ATOM 2581 C CA . SER A 1 331 ? 6.128 -23.210 -6.409 1.00 94.25 331 SER A CA 1
ATOM 2582 C C . SER A 1 331 ? 4.597 -23.153 -6.426 1.00 94.25 331 SER A C 1
ATOM 2584 O O . SER A 1 331 ? 3.996 -23.280 -7.492 1.00 94.25 331 SER A O 1
ATOM 2586 N N . ALA A 1 332 ? 3.950 -22.994 -5.267 1.00 96.88 332 ALA A N 1
ATOM 2587 C CA . ALA A 1 332 ? 2.498 -22.923 -5.190 1.00 96.88 332 ALA A CA 1
ATOM 2588 C C . ALA A 1 332 ? 1.966 -21.698 -5.944 1.00 96.88 332 ALA A C 1
ATOM 2590 O O . ALA A 1 332 ? 2.437 -20.579 -5.746 1.00 96.88 332 ALA A O 1
ATOM 2591 N N . THR A 1 333 ? 0.961 -21.919 -6.791 1.00 97.94 333 THR A N 1
ATOM 2592 C CA . THR A 1 333 ? 0.174 -20.841 -7.402 1.00 97.94 333 THR A CA 1
ATOM 2593 C C . THR A 1 333 ? -0.886 -20.406 -6.410 1.00 97.94 333 THR A C 1
ATOM 2595 O O . THR A 1 333 ? -1.590 -21.253 -5.864 1.00 97.94 333 THR A O 1
ATOM 2598 N N . PHE A 1 334 ? -0.990 -19.103 -6.169 1.00 98.38 334 PHE A N 1
ATOM 2599 C CA . PHE A 1 334 ? -1.965 -18.552 -5.233 1.00 98.38 334 PHE A CA 1
ATOM 2600 C C . PHE A 1 334 ? -2.971 -17.620 -5.905 1.00 98.38 334 PHE A C 1
ATOM 2602 O O . PHE A 1 334 ? -4.028 -17.371 -5.334 1.00 98.38 334 PHE A O 1
ATOM 2609 N N . LEU A 1 335 ? -2.662 -17.094 -7.092 1.00 98.62 335 LEU A N 1
ATOM 2610 C CA . LEU A 1 335 ? -3.601 -16.328 -7.901 1.00 98.62 335 LEU A CA 1
ATOM 2611 C C . LEU A 1 335 ? -3.444 -16.709 -9.369 1.00 98.62 335 LEU A C 1
ATOM 2613 O O . LEU A 1 335 ? -2.330 -16.831 -9.874 1.00 98.62 335 LEU A O 1
ATOM 2617 N N . SER A 1 336 ? -4.564 -16.910 -10.057 1.00 97.94 336 SER A N 1
ATOM 2618 C CA . SER A 1 336 ? -4.571 -17.219 -11.484 1.00 97.94 336 SER A CA 1
ATOM 2619 C C . SER A 1 336 ? -5.849 -16.734 -12.157 1.00 97.94 336 SER A C 1
ATOM 2621 O O . SER A 1 336 ? -6.933 -16.794 -11.577 1.00 97.94 336 SER A O 1
ATOM 2623 N N . CYS A 1 337 ? -5.720 -16.287 -13.401 1.00 97.12 337 CYS A N 1
ATOM 2624 C CA . CYS A 1 337 ? -6.837 -16.117 -14.330 1.00 97.12 337 CYS A CA 1
ATOM 2625 C C . CYS A 1 337 ? -6.519 -1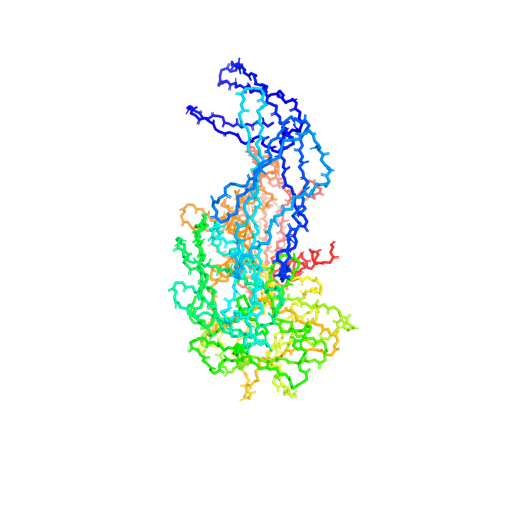6.725 -15.701 1.00 97.12 337 CYS A C 1
ATOM 2627 O O . CYS A 1 337 ? -6.982 -16.230 -16.721 1.00 97.12 337 CYS A O 1
ATOM 2629 N N . LEU A 1 338 ? -5.692 -17.769 -15.735 1.00 95.81 338 LEU A N 1
ATOM 2630 C CA . LEU A 1 338 ? -5.331 -18.484 -16.957 1.00 95.81 338 LEU A CA 1
ATOM 2631 C C . LEU A 1 338 ? -6.564 -19.101 -17.652 1.00 95.81 338 LEU A C 1
ATOM 2633 O O . LEU A 1 338 ? -7.494 -19.559 -16.985 1.00 95.81 338 LEU A O 1
ATOM 2637 N N . ASP A 1 339 ? -6.575 -19.132 -18.990 1.00 89.31 339 ASP A N 1
ATOM 2638 C CA . ASP A 1 339 ? -7.679 -19.742 -19.756 1.00 89.31 339 ASP A CA 1
ATOM 2639 C C . ASP A 1 339 ? -7.629 -21.278 -19.812 1.00 89.31 339 ASP A C 1
ATOM 2641 O O . ASP A 1 339 ? -8.613 -21.912 -20.196 1.00 89.31 339 ASP A O 1
ATOM 2645 N N . GLY A 1 340 ? -6.509 -21.882 -19.398 1.00 82.25 340 GLY A N 1
ATOM 2646 C CA . GLY A 1 340 ? -6.338 -23.332 -19.343 1.00 82.25 340 GLY A CA 1
ATOM 2647 C C . GLY A 1 340 ? -6.348 -24.007 -20.715 1.00 82.25 340 GLY A C 1
ATOM 2648 O O . GLY A 1 340 ? -6.577 -25.214 -20.785 1.00 82.25 340 GLY A O 1
ATOM 2649 N N . SER A 1 341 ? -6.144 -23.255 -21.803 1.00 77.44 341 SER A N 1
ATOM 2650 C CA . SER A 1 341 ? -6.107 -23.817 -23.152 1.00 77.44 341 SER A CA 1
ATOM 2651 C C . SER A 1 341 ? -4.752 -24.460 -23.468 1.00 77.44 341 SER A C 1
ATOM 2653 O O . SER A 1 341 ? -3.697 -23.884 -23.199 1.00 77.44 341 SER A O 1
ATOM 2655 N N . ASP A 1 342 ? -4.784 -25.646 -24.087 1.00 68.31 342 ASP A N 1
ATOM 2656 C CA . ASP A 1 342 ? -3.579 -26.409 -24.458 1.00 68.31 342 ASP A CA 1
ATOM 2657 C C . ASP A 1 342 ? -2.700 -25.675 -25.494 1.00 68.31 342 ASP A C 1
ATOM 2659 O O . ASP A 1 342 ? -1.485 -25.866 -25.527 1.00 68.31 342 ASP A O 1
ATOM 2663 N N . ASP A 1 343 ? -3.309 -24.817 -26.324 1.00 63.19 343 ASP A N 1
ATOM 2664 C CA . ASP A 1 343 ? -2.644 -24.129 -27.439 1.00 63.19 343 ASP A CA 1
ATOM 2665 C C . ASP A 1 343 ? -2.092 -22.738 -27.069 1.00 63.19 343 ASP A C 1
ATOM 2667 O O . ASP A 1 343 ? -1.242 -22.207 -27.786 1.00 63.19 343 ASP A O 1
ATOM 2671 N N . SER A 1 344 ? -2.577 -22.106 -25.989 1.00 68.69 344 SER A N 1
ATOM 2672 C CA . SER A 1 344 ? -2.191 -20.731 -25.623 1.00 68.69 344 SER A CA 1
ATOM 2673 C C . SER A 1 344 ? -2.752 -20.316 -24.261 1.00 68.69 344 SER A C 1
ATOM 2675 O O . SER A 1 344 ? -3.803 -19.687 -24.193 1.00 68.69 344 SER A O 1
ATOM 2677 N N . ASN A 1 345 ? -2.037 -20.627 -23.187 1.00 87.06 345 ASN A N 1
ATOM 2678 C CA . ASN A 1 345 ? -2.459 -20.358 -21.814 1.00 87.06 345 ASN A CA 1
ATOM 2679 C C . ASN A 1 345 ? -2.363 -18.858 -21.449 1.00 87.06 345 ASN A C 1
ATOM 2681 O O . ASN A 1 345 ? -1.511 -18.471 -20.656 1.00 87.06 345 ASN A O 1
ATOM 2685 N N . ILE A 1 346 ? -3.173 -17.999 -22.079 1.00 94.88 346 ILE A N 1
ATOM 2686 C CA . ILE A 1 346 ? -3.145 -16.538 -21.891 1.00 94.88 346 ILE A CA 1
ATOM 2687 C C . ILE A 1 346 ? -3.678 -16.206 -20.502 1.00 94.88 346 ILE A C 1
ATOM 2689 O O . ILE A 1 346 ? -4.720 -16.723 -20.102 1.00 94.88 346 ILE A O 1
ATOM 2693 N N . GLY A 1 347 ? -3.014 -15.299 -19.790 1.00 96.19 347 GLY A N 1
ATOM 2694 C CA . GLY A 1 347 ? -3.499 -14.789 -18.512 1.00 96.19 347 GLY A CA 1
ATOM 2695 C C . GLY A 1 347 ? -2.385 -14.395 -17.551 1.00 96.19 347 GLY A C 1
ATOM 2696 O O . GLY A 1 347 ? -1.218 -14.300 -17.931 1.00 96.19 347 GLY A O 1
ATOM 2697 N N . LEU A 1 348 ? -2.763 -14.180 -16.293 1.00 97.75 348 LEU A N 1
ATOM 2698 C CA . LEU A 1 348 ? -1.850 -13.953 -15.177 1.00 97.75 348 LEU A CA 1
ATOM 2699 C C . LEU A 1 348 ? -1.791 -15.212 -14.308 1.00 97.75 348 LEU A C 1
ATOM 2701 O O . LEU A 1 348 ? -2.829 -15.745 -13.916 1.00 97.75 348 LEU A O 1
ATOM 2705 N N . GLU A 1 349 ? -0.579 -15.634 -13.970 1.00 97.56 349 GLU A N 1
ATOM 2706 C CA . GLU A 1 349 ? -0.287 -16.639 -12.951 1.00 97.56 349 GLU A CA 1
ATOM 2707 C C . GLU A 1 349 ? 0.652 -16.019 -11.919 1.00 97.56 349 GLU A C 1
ATOM 2709 O O . GLU A 1 349 ? 1.746 -15.573 -12.262 1.00 97.56 349 GLU A O 1
ATOM 2714 N N . MET A 1 350 ? 0.245 -16.004 -10.654 1.00 98.12 350 MET A N 1
ATOM 2715 C CA . MET A 1 350 ? 1.091 -15.580 -9.545 1.00 98.12 350 MET A CA 1
ATOM 2716 C C . MET A 1 350 ? 1.331 -16.764 -8.618 1.00 98.12 350 MET A C 1
ATOM 2718 O O . MET A 1 350 ? 0.414 -17.325 -8.005 1.00 98.12 350 MET A O 1
ATOM 2722 N N . LYS A 1 351 ? 2.600 -17.139 -8.527 1.00 97.38 351 LYS A N 1
ATOM 2723 C CA . LYS A 1 351 ? 3.135 -18.090 -7.562 1.00 97.38 351 LYS A CA 1
ATOM 2724 C C . LYS A 1 351 ? 3.790 -17.341 -6.426 1.00 97.38 351 LYS A C 1
ATOM 2726 O O . LYS A 1 351 ? 4.026 -16.141 -6.513 1.00 97.38 351 LYS A O 1
ATOM 2731 N N . VAL A 1 352 ? 4.111 -18.073 -5.374 1.00 95.25 352 VAL A N 1
ATOM 2732 C CA . VAL A 1 352 ? 4.707 -17.532 -4.153 1.00 95.25 352 VAL A CA 1
ATOM 2733 C C . VAL A 1 352 ? 5.999 -16.720 -4.398 1.00 95.25 352 VAL A C 1
ATOM 2735 O O . VAL A 1 352 ? 6.201 -15.709 -3.735 1.00 95.25 352 VAL A O 1
ATOM 2738 N N . HIS A 1 353 ? 6.833 -17.086 -5.380 1.00 92.88 353 HIS A N 1
ATOM 2739 C CA . HIS A 1 353 ? 8.099 -16.385 -5.683 1.00 92.88 353 HIS A CA 1
ATOM 2740 C C . HIS A 1 353 ? 8.166 -15.716 -7.063 1.00 92.88 353 HIS A C 1
ATOM 2742 O O . HIS A 1 353 ? 9.193 -15.143 -7.427 1.00 92.88 353 HIS A O 1
ATOM 2748 N N . GLU A 1 354 ? 7.110 -15.809 -7.867 1.00 93.38 354 GLU A N 1
ATOM 2749 C CA . GLU A 1 354 ? 7.132 -15.303 -9.239 1.00 93.38 354 GLU A CA 1
ATOM 2750 C C . GLU A 1 354 ? 5.733 -15.019 -9.774 1.00 93.38 354 GLU A C 1
ATOM 2752 O O . GLU A 1 354 ? 4.789 -15.752 -9.481 1.00 93.38 354 GLU A O 1
ATOM 2757 N N . ALA A 1 355 ? 5.622 -14.008 -10.630 1.00 95.31 355 ALA A N 1
ATOM 2758 C CA . ALA A 1 355 ? 4.471 -13.797 -11.493 1.00 95.31 355 ALA A CA 1
ATOM 2759 C C . ALA A 1 355 ? 4.863 -14.004 -12.955 1.00 95.31 355 ALA A C 1
ATOM 2761 O O . ALA A 1 355 ? 5.959 -13.635 -13.384 1.00 95.31 355 ALA A O 1
ATOM 2762 N N . ASN A 1 356 ? 3.934 -14.563 -13.723 1.00 95.62 356 ASN A N 1
ATOM 2763 C CA . ASN A 1 356 ? 4.043 -14.719 -15.162 1.00 95.62 356 ASN A CA 1
ATOM 2764 C C . ASN A 1 356 ? 2.785 -14.169 -15.834 1.00 95.62 356 ASN A C 1
ATOM 2766 O O . ASN A 1 356 ? 1.662 -14.551 -15.496 1.00 95.62 356 ASN A O 1
ATOM 2770 N N . ILE A 1 357 ? 2.984 -13.289 -16.811 1.00 95.88 357 ILE A N 1
ATOM 2771 C CA . ILE A 1 357 ? 1.931 -12.821 -17.713 1.00 95.88 357 ILE A CA 1
ATOM 2772 C C . ILE A 1 357 ? 2.143 -13.516 -19.047 1.00 95.88 357 ILE A C 1
ATOM 2774 O O . ILE A 1 357 ? 3.181 -13.330 -19.683 1.00 95.88 357 ILE A O 1
ATOM 2778 N N . TYR A 1 358 ? 1.174 -14.312 -19.474 1.00 95.19 358 TYR A N 1
ATOM 2779 C CA . TYR A 1 358 ? 1.257 -15.104 -20.691 1.00 95.19 358 TYR A CA 1
ATOM 2780 C C . TYR A 1 358 ? 0.448 -14.464 -21.815 1.00 95.19 358 TYR A C 1
ATOM 2782 O O . TYR A 1 358 ? -0.713 -14.083 -21.652 1.00 95.19 358 TYR A O 1
ATOM 2790 N N . THR A 1 359 ? 1.070 -14.396 -22.984 1.00 93.25 359 THR A N 1
ATOM 2791 C CA . THR A 1 359 ? 0.454 -14.049 -24.267 1.00 93.25 359 THR A CA 1
ATOM 2792 C C . THR A 1 359 ? 0.361 -15.316 -25.125 1.00 93.25 359 THR A C 1
ATOM 2794 O O . THR A 1 359 ? 0.802 -16.387 -24.709 1.00 93.25 359 THR A O 1
ATOM 2797 N N . SER A 1 360 ? -0.181 -15.236 -26.343 1.00 92.44 360 SER A N 1
ATOM 2798 C CA . SER A 1 360 ? -0.214 -16.411 -27.233 1.00 92.44 360 SER A CA 1
ATOM 2799 C C . SER A 1 360 ? 1.158 -16.943 -27.659 1.00 92.44 360 SER A C 1
ATOM 2801 O O . SER A 1 360 ? 1.226 -18.065 -28.149 1.00 92.44 360 SER A O 1
ATOM 2803 N N . THR A 1 361 ? 2.218 -16.138 -27.568 1.00 89.06 361 THR A N 1
ATOM 2804 C CA . THR A 1 361 ? 3.545 -16.470 -28.125 1.00 89.06 361 THR A CA 1
ATOM 2805 C C . THR A 1 361 ? 4.685 -16.290 -27.130 1.00 89.06 361 THR A C 1
ATOM 2807 O O . THR A 1 361 ? 5.668 -17.018 -27.215 1.00 89.06 361 THR A O 1
ATOM 2810 N N . ASP A 1 362 ? 4.534 -15.374 -26.175 1.00 89.88 362 ASP A N 1
ATOM 2811 C CA . ASP A 1 362 ? 5.559 -14.989 -25.202 1.00 89.88 362 ASP A CA 1
ATOM 2812 C C . ASP A 1 362 ? 5.008 -14.891 -23.775 1.00 89.88 362 ASP A C 1
ATOM 2814 O O . ASP A 1 362 ? 3.795 -14.853 -23.556 1.00 89.88 362 ASP A O 1
ATOM 2818 N N . ASN A 1 363 ? 5.913 -14.809 -22.799 1.00 91.75 363 ASN A N 1
ATOM 2819 C CA . ASN A 1 363 ? 5.588 -14.546 -21.400 1.00 91.75 363 ASN A CA 1
ATOM 2820 C C . ASN A 1 363 ? 6.493 -13.462 -20.798 1.00 91.75 363 ASN A C 1
ATOM 2822 O O . ASN A 1 363 ? 7.652 -13.304 -21.190 1.00 91.75 363 ASN A O 1
ATOM 2826 N N . LEU A 1 364 ? 5.952 -12.734 -19.823 1.00 92.19 364 LEU A N 1
ATOM 2827 C CA . LEU A 1 364 ? 6.677 -11.782 -18.994 1.00 92.19 364 LEU A CA 1
ATOM 2828 C C . LEU A 1 364 ? 6.779 -12.321 -17.566 1.00 92.19 364 LEU A C 1
ATOM 2830 O O . LEU A 1 364 ? 5.790 -12.358 -16.838 1.00 92.19 364 LEU A O 1
ATOM 2834 N N . TYR A 1 365 ? 7.994 -12.723 -17.201 1.00 91.94 365 TYR A N 1
ATOM 2835 C CA . TYR A 1 365 ? 8.370 -13.214 -15.878 1.00 91.94 365 TYR A CA 1
ATOM 2836 C C . TYR A 1 365 ? 8.813 -12.077 -14.951 1.00 91.94 365 TYR A C 1
ATOM 2838 O O . TYR A 1 365 ? 9.625 -11.233 -15.349 1.00 91.94 365 TYR A O 1
ATOM 2846 N N . PHE A 1 366 ? 8.382 -12.129 -13.691 1.00 90.56 366 PHE A N 1
ATOM 2847 C CA . PHE A 1 366 ? 8.860 -11.247 -12.632 1.00 90.56 366 PHE A CA 1
ATOM 2848 C C . PHE A 1 366 ? 9.048 -12.004 -11.299 1.00 90.56 366 PHE A C 1
ATOM 2850 O O . PHE A 1 366 ? 8.089 -12.603 -10.819 1.00 90.56 366 PHE A O 1
ATOM 2857 N N . PRO A 1 367 ? 10.246 -11.986 -10.682 1.00 90.12 367 PRO A N 1
ATOM 2858 C CA . PRO A 1 367 ? 10.503 -12.605 -9.384 1.00 90.12 367 PRO A CA 1
ATOM 2859 C C . PRO A 1 367 ? 10.132 -11.690 -8.212 1.00 90.12 367 PRO A C 1
ATOM 2861 O O . PRO A 1 367 ? 10.325 -10.480 -8.277 1.00 90.12 367 PRO A O 1
ATOM 2864 N N . TYR A 1 368 ? 9.725 -12.288 -7.099 1.00 90.69 368 TYR A N 1
ATOM 2865 C CA . TYR A 1 368 ? 9.587 -11.647 -5.786 1.00 90.69 368 TYR A CA 1
ATOM 2866 C C . TYR A 1 368 ? 9.769 -12.709 -4.683 1.00 90.69 368 TYR A C 1
ATOM 2868 O O . TYR A 1 368 ? 10.271 -13.797 -4.968 1.00 90.69 368 TYR A O 1
ATOM 2876 N N . SER A 1 369 ? 9.446 -12.401 -3.424 1.00 85.44 369 SER A N 1
ATOM 2877 C CA . SER A 1 369 ? 9.636 -13.308 -2.280 1.00 85.44 369 SER A CA 1
ATOM 2878 C C . SER A 1 369 ? 8.373 -13.430 -1.425 1.00 85.44 369 SER A C 1
ATOM 2880 O O . SER A 1 369 ? 7.559 -12.509 -1.382 1.00 85.44 369 SER A O 1
ATOM 2882 N N . GLU A 1 370 ? 8.243 -14.556 -0.721 1.00 84.75 370 GLU A N 1
ATOM 2883 C CA . GLU A 1 370 ? 7.243 -14.780 0.328 1.00 84.75 370 GLU A CA 1
ATOM 2884 C C . GLU A 1 370 ? 7.592 -14.048 1.630 1.00 84.75 370 GLU A C 1
ATOM 2886 O O . GLU A 1 370 ? 8.691 -13.515 1.779 1.00 84.75 370 GLU A O 1
ATOM 2891 N N . GLU A 1 371 ? 6.657 -14.042 2.584 1.00 83.25 371 GLU A N 1
ATOM 2892 C CA . GLU A 1 371 ? 6.773 -13.440 3.922 1.00 83.25 371 GLU A CA 1
ATOM 2893 C C . GLU A 1 371 ? 6.968 -11.910 3.977 1.00 83.25 371 GLU A C 1
ATOM 2895 O O . GLU A 1 371 ? 6.876 -11.315 5.056 1.00 83.25 371 GLU A O 1
ATOM 2900 N N . ASP A 1 372 ? 7.102 -11.266 2.821 1.00 89.62 372 ASP A N 1
ATOM 2901 C CA . ASP A 1 372 ? 7.138 -9.820 2.631 1.00 89.62 372 ASP A CA 1
ATOM 2902 C C . ASP A 1 372 ? 5.844 -9.316 1.965 1.00 89.62 372 ASP A C 1
ATOM 2904 O O . ASP A 1 372 ? 5.122 -10.076 1.311 1.00 89.62 372 ASP A O 1
ATOM 2908 N N . ILE A 1 373 ? 5.533 -8.033 2.148 1.00 93.25 373 ILE A N 1
ATOM 2909 C CA . ILE A 1 373 ? 4.439 -7.381 1.428 1.00 93.25 373 ILE A CA 1
ATOM 2910 C C . ILE A 1 373 ? 4.977 -6.943 0.067 1.00 93.25 373 ILE A C 1
ATOM 2912 O O . ILE A 1 373 ? 5.899 -6.129 -0.033 1.00 93.25 373 ILE A O 1
ATOM 2916 N N . ILE A 1 374 ? 4.374 -7.497 -0.978 1.00 94.19 374 ILE A N 1
ATOM 2917 C CA . ILE A 1 374 ? 4.699 -7.242 -2.373 1.00 94.19 374 ILE A CA 1
ATOM 2918 C C . ILE A 1 374 ? 3.612 -6.357 -2.973 1.00 94.19 374 ILE A C 1
ATOM 2920 O O . ILE A 1 374 ? 2.427 -6.682 -2.923 1.00 94.19 374 ILE A O 1
ATOM 2924 N N . GLU A 1 375 ? 4.027 -5.246 -3.570 1.00 95.44 375 GLU A N 1
ATOM 2925 C CA . GLU A 1 375 ? 3.192 -4.387 -4.404 1.00 95.44 375 GLU A CA 1
ATOM 2926 C C . GLU A 1 375 ? 3.572 -4.635 -5.862 1.00 95.44 375 GLU A C 1
ATOM 2928 O O . GLU A 1 375 ? 4.546 -4.071 -6.349 1.00 95.44 375 GLU A O 1
ATOM 2933 N N . PHE A 1 376 ? 2.838 -5.531 -6.522 1.00 96.19 376 PHE A N 1
ATOM 2934 C CA . PHE A 1 376 ? 3.058 -5.936 -7.908 1.00 96.19 376 PHE A CA 1
ATOM 2935 C C . PHE A 1 376 ? 2.020 -5.294 -8.823 1.00 96.19 376 PHE A C 1
ATOM 2937 O O . PHE A 1 376 ? 0.829 -5.294 -8.515 1.00 96.19 376 PHE A O 1
ATOM 2944 N N . GLU A 1 377 ? 2.449 -4.828 -9.987 1.00 96.69 377 GLU A N 1
ATOM 2945 C CA . GLU A 1 377 ? 1.554 -4.313 -11.021 1.00 96.69 377 GLU A CA 1
ATOM 2946 C C . GLU A 1 377 ? 2.071 -4.632 -12.425 1.00 96.69 377 GLU A C 1
ATOM 2948 O O . GLU A 1 377 ? 3.270 -4.834 -12.635 1.00 96.69 377 GLU A O 1
ATOM 2953 N N . TYR A 1 378 ? 1.166 -4.686 -13.402 1.00 97.06 378 TYR A N 1
ATOM 2954 C CA . TYR A 1 378 ? 1.516 -4.696 -14.817 1.00 97.06 378 TYR A CA 1
ATOM 2955 C C . TYR A 1 378 ? 0.702 -3.670 -15.590 1.00 97.06 378 TYR A C 1
ATOM 2957 O O . TYR A 1 378 ? -0.464 -3.432 -15.292 1.00 97.06 378 TYR A O 1
ATOM 2965 N N . ASN A 1 379 ? 1.302 -3.135 -16.648 1.00 97.25 379 ASN A N 1
ATOM 2966 C CA . ASN A 1 379 ? 0.687 -2.190 -17.563 1.00 97.25 379 ASN A CA 1
ATOM 2967 C C . ASN A 1 379 ? 0.904 -2.659 -19.011 1.00 97.25 379 ASN A C 1
ATOM 2969 O O . ASN A 1 379 ? 2.029 -2.968 -19.417 1.00 97.25 379 ASN A O 1
ATOM 2973 N N . ILE A 1 380 ? -0.177 -2.732 -19.785 1.00 97.12 380 ILE A N 1
ATOM 2974 C CA . ILE A 1 380 ? -0.185 -3.094 -21.205 1.00 97.12 380 ILE A CA 1
ATOM 2975 C C . ILE A 1 380 ? -0.526 -1.837 -21.995 1.00 97.12 380 ILE A C 1
ATOM 2977 O O . ILE A 1 380 ? -1.682 -1.417 -22.022 1.00 97.12 380 ILE A O 1
ATOM 2981 N N . ASN A 1 381 ? 0.467 -1.261 -22.669 1.00 95.06 381 ASN A N 1
ATOM 2982 C CA . ASN A 1 381 ? 0.266 -0.079 -23.505 1.00 95.06 381 ASN A CA 1
ATOM 2983 C C . ASN A 1 381 ? -0.532 -0.416 -24.764 1.00 95.06 381 ASN A C 1
ATOM 2985 O O . ASN A 1 381 ? -0.515 -1.552 -25.224 1.00 95.06 381 ASN A O 1
ATOM 2989 N N . THR A 1 382 ? -1.194 0.573 -25.364 1.00 94.38 382 THR A N 1
ATOM 2990 C CA . THR A 1 382 ? -1.890 0.410 -26.650 1.00 94.38 382 THR A CA 1
ATOM 2991 C C . THR A 1 382 ? -0.913 0.270 -27.815 1.00 94.38 382 THR A C 1
ATOM 2993 O O . THR A 1 382 ? 0.266 0.618 -27.717 1.00 94.38 382 THR A O 1
ATOM 2996 N N . ILE A 1 383 ? -1.410 -0.228 -28.945 1.00 92.56 383 ILE A N 1
ATOM 2997 C CA . ILE A 1 383 ? -0.682 -0.314 -30.212 1.00 92.56 383 ILE A CA 1
ATOM 2998 C C . ILE A 1 383 ? -1.562 0.231 -31.343 1.00 92.56 383 ILE A C 1
ATOM 3000 O O . ILE A 1 383 ? -2.777 0.015 -31.364 1.00 92.56 383 ILE A O 1
ATOM 3004 N N . ASP A 1 384 ? -0.961 0.906 -32.325 1.00 89.81 384 ASP A N 1
ATOM 3005 C CA . ASP A 1 384 ? -1.670 1.221 -33.566 1.00 89.81 384 ASP A CA 1
ATOM 3006 C C . ASP A 1 384 ? -1.859 -0.052 -34.400 1.00 89.81 384 ASP A C 1
ATOM 3008 O O . ASP A 1 384 ? -1.028 -0.426 -35.223 1.00 89.81 384 ASP A O 1
ATOM 3012 N N . THR A 1 385 ? -2.991 -0.721 -34.191 1.00 86.19 385 THR A N 1
ATOM 3013 C CA . THR A 1 385 ? -3.361 -1.953 -34.910 1.00 86.19 385 THR A CA 1
ATOM 3014 C C . THR A 1 385 ? -3.479 -1.784 -36.433 1.00 86.19 385 THR A C 1
ATOM 3016 O O . THR A 1 385 ? -3.564 -2.785 -37.146 1.00 86.19 385 THR A O 1
ATOM 3019 N N . LYS A 1 386 ? -3.477 -0.549 -36.962 1.00 88.50 386 LYS A N 1
ATOM 3020 C CA . LYS A 1 386 ? -3.494 -0.285 -38.411 1.00 88.50 386 LYS A CA 1
ATOM 3021 C C . LYS A 1 386 ? -2.098 -0.296 -39.031 1.00 88.50 386 LYS A C 1
ATOM 3023 O O . LYS A 1 386 ? -1.991 -0.495 -40.242 1.00 88.50 386 LYS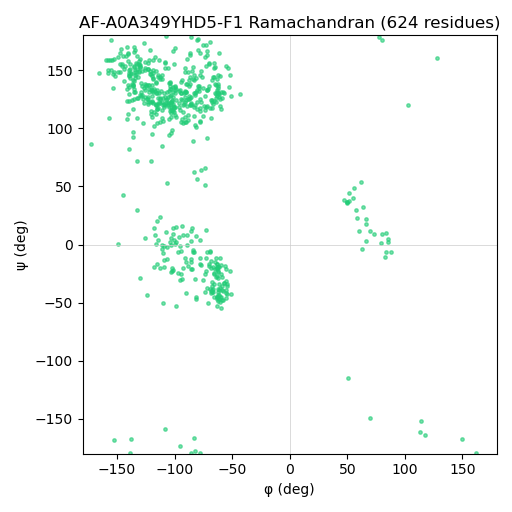 A O 1
ATOM 3028 N N . ASP A 1 387 ? -1.050 -0.098 -38.234 1.00 89.50 387 ASP A N 1
ATOM 3029 C CA . ASP A 1 387 ? 0.337 -0.213 -38.673 1.00 89.50 387 ASP A CA 1
ATOM 3030 C C . ASP A 1 387 ? 0.871 -1.615 -38.346 1.00 89.50 387 ASP A C 1
ATOM 3032 O O . ASP A 1 387 ? 0.998 -2.027 -37.194 1.00 89.50 387 ASP A O 1
ATOM 3036 N N . ASN A 1 388 ? 1.210 -2.377 -39.385 1.00 85.44 388 ASN A N 1
ATOM 3037 C CA . ASN A 1 388 ? 1.729 -3.735 -39.238 1.00 85.44 388 ASN A CA 1
ATOM 3038 C C . ASN A 1 388 ? 3.166 -3.799 -38.698 1.00 85.44 388 ASN A C 1
ATOM 3040 O O . ASN A 1 388 ? 3.655 -4.896 -38.436 1.00 85.44 388 ASN A O 1
ATOM 3044 N N . LYS A 1 389 ? 3.835 -2.653 -38.551 1.00 86.19 389 LYS A N 1
ATOM 3045 C CA . LYS A 1 389 ? 5.154 -2.521 -37.925 1.00 86.19 389 LYS A CA 1
ATOM 3046 C C . LYS A 1 389 ? 5.085 -1.892 -36.541 1.00 86.19 389 LYS A C 1
ATOM 3048 O O . LYS A 1 389 ? 6.135 -1.727 -35.921 1.00 86.19 389 LYS A O 1
ATOM 3053 N N . ALA A 1 390 ? 3.895 -1.510 -36.076 1.00 89.19 390 ALA A N 1
ATOM 3054 C CA . ALA A 1 390 ? 3.758 -0.983 -34.736 1.00 89.19 390 ALA A CA 1
ATOM 3055 C C . ALA A 1 390 ? 4.138 -2.062 -33.719 1.00 89.19 390 ALA A C 1
ATOM 3057 O O . ALA A 1 390 ? 3.850 -3.248 -33.885 1.00 89.19 390 ALA A O 1
ATOM 3058 N N . THR A 1 391 ? 4.795 -1.619 -32.660 1.00 89.81 391 THR A N 1
ATOM 3059 C CA . THR A 1 391 ? 5.160 -2.426 -31.502 1.00 89.81 391 THR A CA 1
ATOM 3060 C C . THR A 1 391 ? 4.817 -1.629 -30.259 1.00 89.81 391 THR A C 1
ATOM 3062 O O . THR A 1 391 ? 4.919 -0.400 -30.267 1.00 89.81 391 THR A O 1
ATOM 3065 N N . SER A 1 392 ? 4.453 -2.312 -29.186 1.00 91.38 392 SER A N 1
ATOM 3066 C CA . SER A 1 392 ? 4.214 -1.699 -27.883 1.00 91.38 392 SER A CA 1
ATOM 3067 C C . SER A 1 392 ? 4.797 -2.576 -26.780 1.00 91.38 392 SER A C 1
ATOM 3069 O O . SER A 1 392 ? 5.432 -3.590 -27.069 1.00 91.38 392 SER A O 1
ATOM 3071 N N . ILE A 1 393 ? 4.646 -2.167 -25.524 1.00 90.31 393 ILE A N 1
ATOM 3072 C CA . ILE A 1 393 ? 5.266 -2.843 -24.382 1.00 90.31 393 ILE A CA 1
ATOM 3073 C C . ILE A 1 393 ? 4.231 -3.335 -23.377 1.00 90.31 393 ILE A C 1
ATOM 3075 O O . ILE A 1 393 ? 3.204 -2.694 -23.151 1.00 90.31 393 ILE A O 1
ATOM 3079 N N . ILE A 1 394 ? 4.557 -4.465 -22.754 1.00 93.31 394 ILE A N 1
ATOM 3080 C CA . ILE A 1 394 ? 3.986 -4.890 -21.478 1.00 93.31 394 ILE A CA 1
ATOM 3081 C C . ILE A 1 394 ? 5.082 -4.733 -20.438 1.00 93.31 394 ILE A C 1
ATOM 3083 O O . ILE A 1 394 ? 6.190 -5.243 -20.629 1.00 93.31 394 ILE A O 1
ATOM 3087 N N . MET A 1 395 ? 4.785 -4.023 -19.359 1.00 91.81 395 MET A N 1
ATOM 3088 C CA . MET A 1 395 ? 5.746 -3.715 -18.310 1.00 91.81 395 MET A CA 1
ATOM 3089 C C . MET A 1 395 ? 5.180 -4.106 -16.956 1.00 91.81 395 MET A C 1
ATOM 3091 O O . MET A 1 395 ? 4.016 -3.846 -16.679 1.00 91.81 395 MET A O 1
ATOM 3095 N N . THR A 1 396 ? 6.004 -4.730 -16.122 1.00 93.06 396 THR A N 1
ATOM 3096 C CA . THR A 1 396 ? 5.693 -4.972 -14.712 1.00 93.06 396 THR A CA 1
ATOM 3097 C C . THR A 1 396 ? 6.392 -3.945 -13.844 1.00 93.06 396 THR A C 1
ATOM 3099 O O . THR A 1 396 ? 7.461 -3.449 -14.212 1.00 93.06 396 THR A O 1
ATOM 3102 N N . TYR A 1 397 ? 5.847 -3.694 -12.664 1.00 92.50 397 TYR A N 1
ATOM 3103 C CA . TYR A 1 397 ? 6.496 -2.907 -11.633 1.00 92.50 397 TYR A CA 1
ATOM 3104 C C . TYR A 1 397 ? 6.357 -3.618 -10.286 1.00 92.50 397 TYR A C 1
ATOM 3106 O O . TYR A 1 397 ? 5.398 -4.353 -10.042 1.00 92.50 397 TYR A O 1
ATOM 3114 N N . GLU A 1 398 ? 7.343 -3.402 -9.424 1.00 91.25 398 GLU A N 1
ATOM 3115 C CA . GLU A 1 398 ? 7.308 -3.808 -8.022 1.00 91.25 398 GLU A CA 1
ATOM 3116 C C . GLU A 1 398 ? 7.792 -2.642 -7.165 1.00 91.25 398 GLU A C 1
ATOM 3118 O O . GLU A 1 398 ? 8.815 -2.033 -7.482 1.00 91.25 398 GLU A O 1
ATOM 3123 N N . ASP A 1 399 ? 7.053 -2.287 -6.111 1.00 90.12 399 ASP A N 1
ATOM 3124 C CA . ASP A 1 399 ? 7.324 -1.096 -5.288 1.00 90.12 399 ASP A CA 1
ATOM 3125 C C . ASP A 1 399 ? 7.510 0.188 -6.145 1.00 90.12 399 ASP A C 1
ATOM 3127 O O . ASP A 1 399 ? 8.372 1.040 -5.868 1.00 90.12 399 ASP A O 1
ATOM 3131 N N . GLY A 1 400 ? 6.736 0.308 -7.233 1.00 88.81 400 GLY A N 1
ATOM 3132 C CA . GLY A 1 400 ? 6.813 1.415 -8.195 1.00 88.81 400 GLY A CA 1
ATOM 3133 C C . GLY A 1 400 ? 8.085 1.428 -9.054 1.00 88.81 400 GLY A C 1
ATOM 3134 O O . GLY A 1 400 ? 8.378 2.425 -9.715 1.00 88.81 400 GLY A O 1
ATOM 3135 N N . VAL A 1 401 ? 8.881 0.354 -9.037 1.00 87.12 401 VAL A N 1
ATOM 3136 C CA . VAL A 1 401 ? 10.102 0.207 -9.836 1.00 87.12 401 VAL A CA 1
ATOM 3137 C C . VAL A 1 401 ? 9.833 -0.701 -11.027 1.00 87.12 401 VAL A C 1
ATOM 3139 O O . VAL A 1 401 ? 9.484 -1.869 -10.879 1.00 87.12 401 VAL A O 1
ATOM 3142 N N . GLY A 1 402 ? 10.058 -0.164 -12.223 1.00 85.50 402 GLY A N 1
ATOM 3143 C CA . GLY A 1 402 ? 9.887 -0.886 -13.477 1.00 85.50 402 GLY A CA 1
ATOM 3144 C C . GLY A 1 402 ? 10.813 -2.095 -13.635 1.00 85.50 402 GLY A C 1
ATOM 3145 O O . GLY A 1 402 ? 12.034 -1.989 -13.488 1.00 85.50 402 GLY A O 1
ATOM 3146 N N . GLY A 1 403 ? 10.226 -3.234 -13.995 1.00 82.94 403 GLY A N 1
ATOM 3147 C CA . GLY A 1 403 ? 10.918 -4.450 -14.409 1.00 82.94 403 GLY A CA 1
ATOM 3148 C C . GLY A 1 403 ? 11.338 -4.440 -15.878 1.00 82.94 403 GLY A C 1
ATOM 3149 O O . GLY A 1 403 ? 11.129 -3.474 -16.614 1.00 82.94 403 GLY A O 1
ATOM 3150 N N . ARG A 1 404 ? 11.932 -5.550 -16.332 1.00 82.19 404 ARG A N 1
ATOM 3151 C CA . ARG A 1 404 ? 12.190 -5.766 -17.761 1.00 82.19 404 ARG A CA 1
ATOM 3152 C C . ARG A 1 404 ? 10.857 -5.921 -18.511 1.00 82.19 404 ARG A C 1
ATOM 3154 O O . ARG A 1 404 ? 10.149 -6.875 -18.211 1.00 82.19 404 ARG A O 1
ATOM 3161 N N . PRO A 1 405 ? 10.537 -5.080 -19.508 1.00 86.81 405 PRO A N 1
ATOM 3162 C CA . PRO A 1 405 ? 9.317 -5.243 -20.288 1.00 86.81 405 PRO A CA 1
ATOM 3163 C C . PRO A 1 405 ? 9.463 -6.360 -21.333 1.00 86.81 405 PRO A C 1
ATOM 3165 O O . PRO A 1 405 ? 10.579 -6.757 -21.681 1.00 86.81 405 PRO A O 1
ATOM 3168 N N . ILE A 1 406 ? 8.341 -6.813 -21.890 1.00 88.06 406 ILE A N 1
ATOM 3169 C CA . ILE A 1 406 ? 8.318 -7.492 -23.193 1.00 88.06 406 ILE A CA 1
ATOM 3170 C C . ILE A 1 406 ? 7.744 -6.557 -24.248 1.00 88.06 406 ILE A C 1
ATOM 3172 O O . ILE A 1 406 ? 6.937 -5.677 -23.947 1.00 88.06 406 ILE A O 1
ATOM 3176 N N . ILE A 1 407 ? 8.171 -6.755 -25.487 1.00 88.62 407 ILE A N 1
ATOM 3177 C CA . ILE A 1 407 ? 7.664 -6.021 -26.641 1.00 88.62 407 ILE A CA 1
ATOM 3178 C C . ILE A 1 407 ? 6.680 -6.925 -27.350 1.00 88.62 407 ILE A C 1
ATOM 3180 O O . ILE A 1 407 ? 6.963 -8.101 -27.552 1.00 88.62 407 ILE A O 1
ATOM 3184 N N . TYR A 1 408 ? 5.542 -6.368 -27.732 1.00 91.94 408 TYR A N 1
ATOM 3185 C CA . TYR A 1 408 ? 4.509 -7.102 -28.431 1.00 91.94 408 TYR A CA 1
ATOM 3186 C C . TYR A 1 408 ? 4.042 -6.332 -29.670 1.00 91.94 408 TYR A C 1
ATOM 3188 O O . TYR A 1 408 ? 4.190 -5.112 -29.781 1.00 91.94 408 TYR A O 1
ATOM 3196 N N . ASP A 1 409 ? 3.467 -7.069 -30.611 1.00 91.94 409 ASP A N 1
ATOM 3197 C CA . ASP A 1 409 ? 2.942 -6.565 -31.876 1.00 91.94 409 ASP A CA 1
ATOM 3198 C C . ASP A 1 409 ? 1.590 -7.222 -32.222 1.00 91.94 409 ASP A C 1
ATOM 3200 O O . ASP A 1 409 ? 0.960 -7.895 -31.399 1.00 91.94 409 ASP A O 1
ATOM 3204 N N . ASN A 1 410 ? 1.125 -7.053 -33.461 1.00 90.00 410 ASN A N 1
ATOM 3205 C CA . ASN A 1 410 ? -0.136 -7.638 -33.920 1.00 90.00 410 ASN A CA 1
ATOM 3206 C C . ASN A 1 410 ? -0.153 -9.182 -33.950 1.00 90.00 410 ASN A C 1
ATOM 3208 O O . ASN A 1 410 ? -1.239 -9.754 -34.041 1.00 90.00 410 ASN A O 1
ATOM 3212 N N . SER A 1 411 ? 0.997 -9.862 -33.869 1.00 89.25 411 SER A N 1
ATOM 3213 C CA . SER A 1 411 ? 1.057 -11.330 -33.791 1.00 89.25 411 SER A CA 1
ATOM 3214 C C . SER A 1 411 ? 0.716 -11.875 -32.397 1.00 89.25 411 SER A C 1
ATOM 3216 O O . SER A 1 411 ? 0.335 -13.038 -32.270 1.00 89.25 411 SER A O 1
ATOM 3218 N N . HIS A 1 412 ? 0.768 -11.028 -31.366 1.00 92.06 412 HIS A N 1
ATOM 3219 C CA . HIS A 1 412 ? 0.472 -11.405 -29.990 1.00 92.06 412 HIS A CA 1
ATOM 3220 C C . HIS A 1 412 ? -1.029 -11.317 -29.715 1.00 92.06 412 HIS A C 1
ATOM 3222 O O . HIS A 1 412 ? -1.635 -10.247 -29.804 1.00 92.06 412 HIS A O 1
ATOM 3228 N N . ARG A 1 413 ? -1.666 -12.417 -29.317 1.00 93.00 413 ARG A N 1
ATOM 3229 C CA . ARG A 1 413 ? -3.001 -12.377 -28.713 1.00 93.00 413 ARG A CA 1
ATOM 3230 C C . ARG A 1 413 ? -2.853 -12.127 -27.214 1.00 93.00 413 ARG A C 1
ATOM 3232 O O . ARG A 1 413 ? -2.127 -12.843 -26.530 1.00 93.00 413 ARG A O 1
ATOM 3239 N N . LEU A 1 414 ? -3.560 -11.104 -26.738 1.00 94.00 414 LEU A N 1
ATOM 3240 C CA . LEU A 1 414 ? -3.565 -10.634 -25.347 1.00 94.00 414 LEU A CA 1
ATOM 3241 C C . LEU A 1 414 ? -4.956 -10.750 -24.706 1.00 94.00 414 LEU A C 1
ATOM 3243 O O . LEU A 1 414 ? -5.224 -10.135 -23.684 1.00 94.00 414 LEU A O 1
ATOM 3247 N N . HIS A 1 415 ? -5.861 -11.497 -25.335 1.00 94.00 415 HIS A N 1
ATOM 3248 C CA . HIS A 1 415 ? -7.208 -11.742 -24.838 1.00 94.00 415 HIS A CA 1
ATOM 3249 C C . HIS A 1 415 ? -7.533 -13.232 -24.889 1.00 94.00 415 HIS A C 1
ATOM 3251 O O . HIS A 1 415 ? -7.002 -13.981 -25.720 1.00 94.00 415 HIS A O 1
ATOM 3257 N N . GLN A 1 416 ? -8.449 -13.632 -24.020 1.00 94.69 416 GLN A N 1
ATOM 3258 C CA . GLN A 1 416 ? -8.978 -14.985 -23.930 1.00 94.69 416 GLN A CA 1
ATOM 3259 C C . GLN A 1 416 ? -10.258 -15.098 -24.761 1.00 94.69 416 GLN A C 1
ATOM 3261 O O . GLN A 1 416 ? -11.079 -14.181 -24.780 1.00 94.69 416 GLN A O 1
ATOM 3266 N N . TYR A 1 417 ? -10.453 -16.228 -25.445 1.00 91.44 417 TYR A N 1
ATOM 3267 C CA . TYR A 1 417 ? -11.713 -16.489 -26.156 1.00 91.44 417 TYR A CA 1
ATOM 3268 C C . TYR A 1 417 ? -12.865 -16.778 -25.193 1.00 91.44 417 TYR A C 1
ATOM 3270 O O . TYR A 1 417 ? -13.991 -16.344 -25.427 1.00 91.44 417 TYR A O 1
ATOM 3278 N N . THR A 1 418 ? -12.555 -17.481 -24.105 1.00 92.38 418 THR A N 1
ATOM 3279 C CA . THR A 1 418 ? -13.459 -17.737 -22.986 1.00 92.38 418 THR A CA 1
ATOM 3280 C C . THR A 1 418 ? -12.814 -17.128 -21.749 1.00 92.38 418 THR A C 1
ATOM 3282 O O . THR A 1 418 ? -11.930 -17.758 -21.173 1.00 92.38 418 THR A O 1
ATOM 3285 N N . PRO A 1 419 ? -13.173 -15.888 -21.384 1.00 93.50 419 PRO A N 1
ATOM 3286 C CA . PRO A 1 419 ? -12.496 -15.197 -20.299 1.00 93.50 419 PRO A CA 1
ATOM 3287 C C . PRO A 1 419 ? -12.685 -15.877 -18.941 1.00 93.50 419 PRO A C 1
ATOM 3289 O O . PRO A 1 419 ? -13.803 -16.267 -18.594 1.00 93.50 419 PRO A O 1
ATOM 3292 N N . THR A 1 420 ? -11.601 -15.960 -18.174 1.00 95.94 420 THR A N 1
ATOM 3293 C CA . THR A 1 420 ? -11.574 -16.497 -16.811 1.00 95.94 420 THR A CA 1
ATOM 3294 C C . THR A 1 420 ? -11.462 -15.359 -15.798 1.00 95.94 420 THR A C 1
ATOM 3296 O O . THR A 1 420 ? -10.701 -14.403 -15.981 1.00 95.94 420 THR A O 1
ATOM 3299 N N . VAL A 1 421 ? -12.211 -15.485 -14.704 1.00 97.38 421 VAL A N 1
ATOM 3300 C CA . VAL A 1 421 ? -12.165 -14.547 -13.577 1.00 97.38 421 VAL A CA 1
ATOM 3301 C C . VAL A 1 421 ? -10.870 -14.697 -12.773 1.00 97.38 421 VAL A C 1
ATOM 3303 O O . VAL A 1 421 ? -10.147 -15.684 -12.901 1.00 97.38 421 VAL A O 1
ATOM 3306 N N . ILE A 1 422 ? -10.582 -13.737 -11.897 1.00 98.56 422 ILE A N 1
ATOM 3307 C CA . ILE A 1 422 ? -9.447 -13.831 -10.973 1.00 98.56 422 ILE A CA 1
ATOM 3308 C C . ILE A 1 422 ? -9.784 -14.850 -9.878 1.00 98.56 422 ILE A C 1
ATOM 3310 O O . ILE A 1 422 ? -10.695 -14.621 -9.083 1.00 98.56 422 ILE A O 1
ATOM 3314 N N . SER A 1 423 ? -9.037 -15.952 -9.814 1.00 98.38 423 SER A N 1
ATOM 3315 C CA . SER A 1 423 ? -9.114 -16.961 -8.752 1.00 98.38 423 SER A CA 1
ATOM 3316 C C . SER A 1 423 ? -7.939 -16.818 -7.793 1.00 98.38 423 SER A C 1
ATOM 3318 O O . SER A 1 423 ? -6.812 -16.594 -8.228 1.00 98.38 423 SER A O 1
ATOM 3320 N N . ILE A 1 424 ? -8.194 -16.975 -6.495 1.00 98.69 424 ILE A N 1
ATOM 3321 C CA . ILE A 1 424 ? -7.251 -16.710 -5.405 1.00 98.69 424 ILE A CA 1
ATOM 3322 C C . ILE A 1 424 ? -7.340 -17.831 -4.367 1.00 98.69 424 ILE A C 1
ATOM 3324 O O . ILE A 1 424 ? -8.431 -18.256 -3.991 1.00 98.69 424 ILE A O 1
ATOM 3328 N N . GLY A 1 425 ? -6.204 -18.284 -3.858 1.00 98.19 425 GLY A N 1
ATOM 3329 C CA . GLY A 1 425 ? -6.096 -19.320 -2.838 1.00 98.19 425 GLY A CA 1
ATOM 3330 C C . GLY A 1 425 ? -5.142 -20.430 -3.257 1.00 98.19 425 GLY A C 1
ATOM 3331 O O . GLY A 1 425 ? -4.820 -20.600 -4.431 1.00 98.19 425 GLY A O 1
ATOM 3332 N N . SER A 1 426 ? -4.673 -21.185 -2.272 1.00 98.06 426 SER A N 1
ATOM 3333 C CA . SER A 1 426 ? -3.720 -22.276 -2.457 1.00 98.06 426 SER A CA 1
ATOM 3334 C C . SER A 1 426 ? -3.896 -23.302 -1.337 1.00 98.06 426 SER A C 1
ATOM 3336 O O . SER A 1 426 ? -4.217 -22.921 -0.214 1.00 98.06 426 SER A O 1
ATOM 3338 N N . PRO A 1 427 ? -3.688 -24.607 -1.573 1.00 97.75 427 PRO A N 1
ATOM 3339 C CA . PRO A 1 427 ? -3.582 -25.588 -0.490 1.00 97.75 427 PRO A CA 1
ATOM 3340 C C . PRO A 1 427 ? -2.287 -25.445 0.332 1.00 97.75 427 PRO A C 1
ATOM 3342 O O . PRO A 1 427 ? -2.199 -25.982 1.440 1.00 97.75 427 PRO A O 1
ATOM 3345 N N . ASP A 1 428 ? -1.292 -24.733 -0.201 1.00 98.06 428 ASP A N 1
ATOM 3346 C CA . ASP A 1 428 ? 0.082 -24.730 0.297 1.00 98.06 428 ASP A CA 1
ATOM 3347 C C . ASP A 1 428 ? 0.511 -23.408 0.949 1.00 98.06 428 ASP A C 1
ATOM 3349 O O . ASP A 1 428 ? 1.625 -23.338 1.461 1.00 98.06 428 ASP A O 1
ATOM 3353 N N . CYS A 1 429 ? -0.322 -22.366 0.949 1.00 97.88 429 CYS A N 1
ATOM 3354 C CA . CYS A 1 429 ? -0.019 -21.096 1.613 1.00 97.88 429 CYS A CA 1
ATOM 3355 C C . CYS A 1 429 ? -1.286 -20.315 1.978 1.00 97.88 429 CYS A C 1
ATOM 3357 O O . CYS A 1 429 ? -2.352 -20.525 1.399 1.00 97.88 429 CYS A O 1
ATOM 3359 N N . ASP A 1 430 ? -1.149 -19.403 2.939 1.00 98.31 430 ASP A N 1
ATOM 3360 C CA . ASP A 1 430 ? -2.138 -18.357 3.180 1.00 98.31 430 ASP A CA 1
ATOM 3361 C C . ASP A 1 430 ? -1.840 -17.148 2.283 1.00 98.31 430 ASP A C 1
ATOM 3363 O O . ASP A 1 430 ? -0.674 -16.803 2.065 1.00 98.31 430 ASP A O 1
ATOM 3367 N N . VAL A 1 431 ? -2.890 -16.476 1.810 1.00 98.44 431 VAL A N 1
ATOM 3368 C CA . VAL A 1 431 ? -2.797 -15.285 0.954 1.00 98.44 431 VAL A CA 1
ATOM 3369 C C . VAL A 1 431 ? -3.458 -14.109 1.650 1.00 98.44 431 VAL A C 1
ATOM 3371 O O . VAL A 1 431 ? -4.630 -14.176 2.011 1.00 98.44 431 VAL A O 1
ATOM 3374 N N . LEU A 1 432 ? -2.713 -13.028 1.839 1.00 98.44 432 LEU A N 1
ATOM 3375 C CA . LEU A 1 432 ? -3.180 -11.798 2.464 1.00 98.44 432 LEU A CA 1
ATOM 3376 C C . LEU A 1 432 ? -3.229 -10.727 1.384 1.00 98.44 432 LEU A C 1
ATOM 3378 O O . LEU A 1 432 ? -2.192 -10.369 0.837 1.00 98.44 432 LEU A O 1
ATOM 3382 N N . ILE A 1 433 ? -4.417 -10.226 1.063 1.00 98.44 433 ILE A N 1
ATOM 3383 C CA . ILE A 1 433 ? -4.607 -9.154 0.080 1.00 98.44 433 ILE A CA 1
ATOM 3384 C C . ILE A 1 433 ? -4.819 -7.851 0.827 1.00 98.44 433 ILE A C 1
ATOM 3386 O O . ILE A 1 433 ? -5.771 -7.740 1.590 1.00 98.44 433 ILE A O 1
ATOM 3390 N N . TYR A 1 434 ? -3.962 -6.868 0.581 1.00 97.44 434 TYR A N 1
ATOM 3391 C CA . TYR A 1 434 ? -4.067 -5.519 1.136 1.00 97.44 434 TYR A CA 1
ATOM 3392 C C . TYR A 1 434 ? -4.776 -4.558 0.185 1.00 97.44 434 TYR A C 1
ATOM 3394 O O . TYR A 1 434 ? -5.427 -3.624 0.639 1.00 97.44 434 TYR A O 1
ATOM 3402 N N . ARG A 1 435 ? -4.658 -4.771 -1.131 1.00 97.19 435 ARG A N 1
ATOM 3403 C CA . ARG A 1 435 ? -5.400 -4.019 -2.150 1.00 97.19 435 ARG A CA 1
ATOM 3404 C C . ARG A 1 435 ? -5.328 -4.717 -3.498 1.00 97.19 435 ARG A C 1
ATOM 3406 O O . ARG A 1 435 ? -4.301 -5.312 -3.811 1.00 97.19 435 ARG A O 1
ATOM 3413 N N . MET A 1 436 ? -6.368 -4.606 -4.312 1.00 98.38 436 MET A N 1
ATOM 3414 C CA . MET A 1 436 ? -6.353 -5.059 -5.703 1.00 98.38 436 MET A CA 1
ATOM 3415 C C . MET A 1 436 ? -7.085 -4.050 -6.585 1.00 98.38 436 MET A C 1
ATOM 3417 O O . MET A 1 436 ? -8.224 -3.698 -6.287 1.00 98.38 436 MET A O 1
ATOM 3421 N N . LYS A 1 437 ? -6.455 -3.616 -7.678 1.00 97.75 437 LYS A N 1
ATOM 3422 C CA . LYS A 1 437 ? -7.041 -2.693 -8.655 1.00 97.75 437 LYS A CA 1
ATOM 3423 C C . LYS A 1 437 ? -6.893 -3.219 -10.069 1.00 97.75 437 LYS A C 1
ATOM 3425 O O . LYS A 1 437 ? -5.931 -3.919 -10.379 1.00 97.75 437 LYS A O 1
ATOM 3430 N N . ALA A 1 438 ? -7.816 -2.819 -10.931 1.00 98.19 438 ALA A N 1
ATOM 3431 C CA . ALA A 1 438 ? -7.651 -2.956 -12.368 1.00 98.19 438 ALA A CA 1
ATOM 3432 C C . ALA A 1 438 ? -8.169 -1.717 -13.091 1.00 98.19 438 ALA A C 1
ATOM 3434 O O . ALA A 1 438 ? -9.172 -1.124 -12.686 1.00 98.19 438 ALA A O 1
ATOM 3435 N N . TYR A 1 439 ? -7.534 -1.381 -14.209 1.00 98.19 439 TYR A N 1
ATOM 3436 C CA . TYR A 1 439 ? -7.974 -0.333 -15.118 1.00 98.19 439 TYR A CA 1
ATOM 3437 C C . TYR A 1 439 ? -8.263 -0.925 -16.490 1.00 98.19 439 TYR A C 1
ATOM 3439 O O . TYR A 1 439 ? -7.575 -1.813 -16.993 1.00 98.19 439 TYR A O 1
ATOM 3447 N N . SER A 1 440 ? -9.295 -0.384 -17.126 1.00 96.19 440 SER A N 1
ATOM 3448 C CA . SER A 1 440 ? -9.688 -0.740 -18.494 1.00 96.19 440 SER A CA 1
ATOM 3449 C C . SER A 1 440 ? -8.863 -0.024 -19.575 1.00 96.19 440 SER A C 1
ATOM 3451 O O . SER A 1 440 ? -9.182 -0.121 -20.762 1.00 96.19 440 SER A O 1
ATOM 3453 N N . ALA A 1 441 ? -7.818 0.696 -19.161 1.00 96.94 441 ALA A N 1
ATOM 3454 C CA . ALA A 1 441 ? -6.883 1.399 -20.019 1.00 96.94 441 ALA A CA 1
ATOM 3455 C C . ALA A 1 441 ? -5.455 1.305 -19.469 1.00 96.94 441 ALA A C 1
ATOM 3457 O O . ALA A 1 441 ? -5.265 1.014 -18.289 1.00 96.94 441 ALA A O 1
ATOM 3458 N N . ALA A 1 442 ? -4.466 1.575 -20.323 1.00 96.56 442 ALA A N 1
ATOM 3459 C CA . ALA A 1 442 ? -3.085 1.733 -19.878 1.00 96.56 442 ALA A CA 1
ATOM 3460 C C . ALA A 1 442 ? -2.940 3.001 -19.030 1.00 96.56 442 ALA A C 1
ATOM 3462 O O . ALA A 1 442 ? -3.508 4.044 -19.369 1.00 96.56 442 ALA A O 1
ATOM 3463 N N . LEU A 1 443 ? -2.132 2.921 -17.979 1.00 96.81 443 LEU A N 1
ATOM 3464 C CA . LEU A 1 443 ? -1.712 4.086 -17.208 1.00 96.81 443 LEU A CA 1
ATOM 3465 C C . LEU A 1 443 ? -0.449 4.703 -17.817 1.00 96.81 443 LEU A C 1
ATOM 3467 O O . LEU A 1 443 ? 0.387 4.0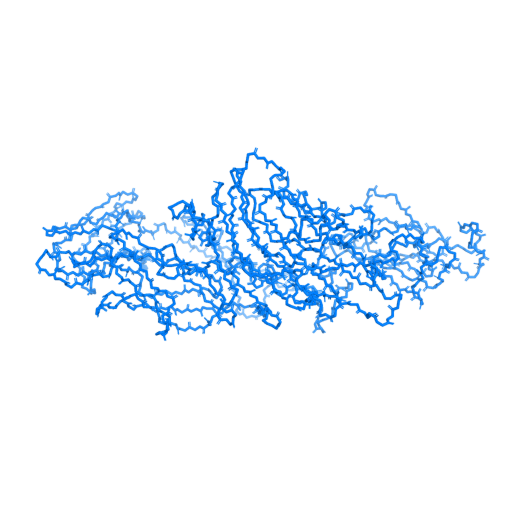02 -18.390 1.00 96.81 443 LEU A O 1
ATOM 3471 N N . THR A 1 444 ? -0.294 6.023 -17.707 1.00 93.31 444 THR A N 1
ATOM 3472 C CA . THR A 1 444 ? 0.995 6.667 -18.002 1.00 93.31 444 THR A CA 1
ATOM 3473 C C . THR A 1 444 ? 2.002 6.382 -16.883 1.00 93.31 444 THR A C 1
ATOM 3475 O O . THR A 1 444 ? 1.607 6.061 -15.765 1.00 93.31 444 THR A O 1
ATOM 3478 N N . ASP A 1 445 ? 3.306 6.556 -17.126 1.00 88.62 445 ASP A N 1
ATOM 3479 C CA . ASP A 1 445 ? 4.321 6.390 -16.067 1.00 88.62 445 ASP A CA 1
ATOM 3480 C C . ASP A 1 445 ? 4.056 7.307 -14.855 1.00 88.62 445 ASP A C 1
ATOM 3482 O O . ASP A 1 445 ? 4.312 6.932 -13.711 1.00 88.62 445 ASP A O 1
ATOM 3486 N N . SER A 1 446 ? 3.508 8.504 -15.094 1.00 89.81 446 SER A N 1
ATOM 3487 C CA . SER A 1 446 ? 3.094 9.426 -14.032 1.00 89.81 446 SER A CA 1
ATOM 3488 C C . SER A 1 446 ? 1.878 8.918 -13.260 1.00 89.81 446 SER A C 1
ATOM 3490 O O . SER A 1 446 ? 1.846 9.064 -12.044 1.00 89.81 446 SER A O 1
ATOM 3492 N N . ASP A 1 447 ? 0.908 8.297 -13.932 1.00 94.88 447 ASP A N 1
ATOM 3493 C CA . ASP A 1 447 ? -0.271 7.706 -13.288 1.00 94.88 447 ASP A CA 1
ATOM 3494 C C . ASP A 1 447 ? 0.101 6.485 -12.434 1.00 94.88 447 ASP A C 1
ATOM 3496 O O . ASP A 1 447 ? -0.364 6.362 -11.300 1.00 94.88 447 ASP A O 1
ATOM 3500 N N . VAL A 1 448 ? 0.991 5.621 -12.942 1.00 94.81 448 VAL A N 1
ATOM 3501 C CA . VAL A 1 448 ? 1.555 4.486 -12.190 1.00 94.81 448 VAL A CA 1
ATOM 3502 C C . VAL A 1 448 ? 2.269 4.992 -10.935 1.00 94.81 448 VAL A C 1
ATOM 3504 O O . VAL A 1 448 ? 2.002 4.519 -9.831 1.00 94.81 448 VAL A O 1
ATOM 3507 N N . LEU A 1 449 ? 3.117 6.018 -11.072 1.00 93.25 449 LEU A N 1
ATOM 3508 C CA . LEU A 1 449 ? 3.808 6.635 -9.941 1.00 93.25 449 LEU A CA 1
ATOM 3509 C C . LEU A 1 449 ? 2.838 7.270 -8.929 1.00 93.25 449 LEU A C 1
ATOM 3511 O O . LEU A 1 449 ? 3.023 7.098 -7.724 1.00 93.25 449 LEU A O 1
ATOM 3515 N N . SER A 1 450 ? 1.814 7.990 -9.393 1.00 93.50 450 SER A N 1
ATOM 3516 C CA . SER A 1 450 ? 0.794 8.590 -8.524 1.00 93.50 450 SER A CA 1
ATOM 3517 C C . SER A 1 450 ? 0.056 7.525 -7.722 1.00 93.50 450 SER A C 1
ATOM 3519 O O . SER A 1 450 ? -0.069 7.666 -6.508 1.00 93.50 450 SER A O 1
ATOM 3521 N N . ASN A 1 451 ? -0.347 6.423 -8.360 1.00 95.31 451 ASN A N 1
ATOM 3522 C CA . ASN A 1 451 ? -0.938 5.283 -7.664 1.00 95.31 451 ASN A CA 1
ATOM 3523 C C . ASN A 1 451 ? 0.042 4.642 -6.678 1.00 95.31 451 ASN A C 1
ATOM 3525 O O . ASN A 1 451 ? -0.337 4.394 -5.540 1.00 95.31 451 ASN A O 1
ATOM 3529 N N . PHE A 1 452 ? 1.304 4.420 -7.057 1.00 95.50 452 PHE A N 1
ATOM 3530 C CA . PHE A 1 452 ? 2.326 3.911 -6.136 1.00 95.50 452 PHE A CA 1
ATOM 3531 C C . PHE A 1 452 ? 2.464 4.794 -4.888 1.00 95.50 452 PHE A C 1
ATOM 3533 O O . PHE A 1 452 ? 2.577 4.290 -3.776 1.00 95.50 452 PHE A O 1
ATOM 3540 N N . VAL A 1 453 ? 2.434 6.118 -5.023 1.00 94.31 453 VAL A N 1
ATOM 3541 C CA . VAL A 1 453 ? 2.477 7.004 -3.854 1.00 94.31 453 VAL A CA 1
ATOM 3542 C C . VAL A 1 453 ? 1.158 6.932 -3.070 1.00 94.31 453 VAL A C 1
ATOM 3544 O O . VAL A 1 453 ? 1.191 6.700 -1.864 1.00 94.31 453 VAL A O 1
ATOM 3547 N N . ALA A 1 454 ? 0.010 7.085 -3.736 1.00 91.81 454 ALA A N 1
ATOM 3548 C CA . ALA A 1 454 ? -1.315 7.143 -3.110 1.00 91.81 454 ALA A CA 1
ATOM 3549 C C . ALA A 1 454 ? -1.746 5.828 -2.434 1.00 91.81 454 ALA A C 1
ATOM 3551 O O . ALA A 1 454 ? -2.556 5.839 -1.506 1.00 91.81 454 ALA A O 1
ATOM 3552 N N . ASP A 1 455 ? -1.201 4.696 -2.876 1.00 92.69 455 ASP A N 1
ATOM 3553 C CA . ASP A 1 455 ? -1.541 3.365 -2.371 1.00 92.69 455 ASP A CA 1
ATOM 3554 C C . ASP A 1 455 ? -0.628 2.893 -1.233 1.00 92.69 455 ASP A C 1
ATOM 3556 O O . ASP A 1 455 ? -0.750 1.752 -0.786 1.00 92.69 455 ASP A O 1
ATOM 3560 N N . ALA A 1 456 ? 0.233 3.777 -0.719 1.00 91.31 456 ALA A N 1
ATOM 3561 C CA . ALA A 1 456 ? 0.994 3.545 0.502 1.00 91.31 456 ALA A CA 1
ATOM 3562 C C . ALA A 1 456 ? 0.091 3.111 1.672 1.00 91.31 456 ALA A C 1
ATOM 3564 O O . ALA A 1 456 ? -1.058 3.559 1.817 1.00 91.31 456 ALA A O 1
ATOM 3565 N N . ARG A 1 457 ? 0.623 2.246 2.544 1.00 86.31 457 ARG A N 1
ATOM 3566 C CA . ARG A 1 457 ? -0.158 1.689 3.660 1.00 86.31 457 ARG A CA 1
ATOM 3567 C C . ARG A 1 457 ? -0.505 2.767 4.685 1.00 86.31 457 ARG A C 1
ATOM 3569 O O . ARG A 1 457 ? -1.644 2.826 5.162 1.00 86.31 457 ARG A O 1
ATOM 3576 N N . ASP A 1 458 ? 0.443 3.666 4.936 1.00 85.12 458 ASP A N 1
ATOM 3577 C CA . ASP A 1 458 ? 0.325 4.775 5.876 1.00 85.12 458 ASP A CA 1
ATOM 3578 C C . ASP A 1 458 ? 0.850 6.108 5.310 1.00 85.12 458 ASP A C 1
ATOM 3580 O O . ASP A 1 458 ? 1.465 6.182 4.242 1.00 85.12 458 ASP A O 1
ATOM 3584 N N . SER A 1 459 ? 0.571 7.190 6.039 1.00 86.19 459 SER A N 1
ATOM 3585 C CA . SER A 1 459 ? 0.935 8.552 5.651 1.00 86.19 459 SER A CA 1
ATOM 3586 C C . SER A 1 459 ? 2.440 8.812 5.618 1.00 86.19 459 SER A C 1
ATOM 3588 O O . SER A 1 459 ? 2.894 9.617 4.807 1.00 86.19 459 SER A O 1
ATOM 3590 N N . ASP A 1 460 ? 3.218 8.183 6.499 1.00 88.44 460 ASP A N 1
ATOM 3591 C CA . ASP A 1 460 ? 4.660 8.419 6.568 1.00 88.44 460 ASP A CA 1
ATOM 3592 C C . ASP A 1 460 ? 5.344 7.736 5.371 1.00 88.44 460 ASP A C 1
ATOM 3594 O O . ASP A 1 460 ? 6.194 8.334 4.706 1.00 88.44 460 ASP A O 1
ATOM 3598 N N . GLU A 1 461 ? 4.910 6.524 5.017 1.00 89.69 461 GLU A N 1
ATOM 3599 C CA . GLU A 1 461 ? 5.292 5.849 3.780 1.00 89.69 461 GLU A CA 1
ATOM 3600 C C . GLU A 1 461 ? 4.888 6.669 2.546 1.00 89.69 461 GLU A C 1
ATOM 3602 O O . GLU A 1 461 ? 5.715 6.866 1.653 1.00 89.69 461 GLU A O 1
ATOM 3607 N N . MET A 1 462 ? 3.670 7.214 2.513 1.00 91.38 462 MET A N 1
ATOM 3608 C CA . MET A 1 462 ? 3.201 8.067 1.418 1.00 91.38 462 MET A CA 1
ATOM 3609 C C . MET A 1 462 ? 4.102 9.295 1.217 1.00 91.38 462 MET A C 1
ATOM 3611 O O . MET A 1 462 ? 4.550 9.561 0.101 1.00 91.38 462 MET A O 1
ATOM 3615 N N . ILE A 1 463 ? 4.437 10.009 2.299 1.00 90.44 463 ILE A N 1
ATOM 3616 C CA . ILE A 1 463 ? 5.352 11.162 2.272 1.00 90.44 463 ILE A CA 1
ATOM 3617 C C . ILE A 1 463 ? 6.742 10.740 1.788 1.00 90.44 463 ILE A C 1
ATOM 3619 O O . ILE A 1 463 ? 7.348 11.421 0.958 1.00 90.44 463 ILE A O 1
ATOM 3623 N N . ASN A 1 464 ? 7.257 9.608 2.273 1.00 91.31 464 ASN A N 1
ATOM 3624 C CA . ASN A 1 464 ? 8.562 9.098 1.863 1.00 91.31 464 ASN A CA 1
ATOM 3625 C C . ASN A 1 464 ? 8.591 8.750 0.370 1.00 91.31 464 ASN A C 1
ATOM 3627 O O . ASN A 1 464 ? 9.530 9.138 -0.330 1.00 91.31 464 ASN A O 1
ATOM 3631 N N . ARG A 1 465 ? 7.555 8.067 -0.138 1.00 93.12 465 ARG A N 1
ATOM 3632 C CA . ARG A 1 465 ? 7.399 7.758 -1.565 1.00 93.12 465 ARG A CA 1
ATOM 3633 C C . ARG A 1 465 ? 7.286 9.045 -2.384 1.00 93.12 465 ARG A C 1
ATOM 3635 O O . ARG A 1 465 ? 7.990 9.175 -3.382 1.00 93.12 465 ARG A O 1
ATOM 3642 N N . TYR A 1 466 ? 6.484 10.017 -1.952 1.00 91.81 466 TYR A N 1
ATOM 3643 C CA . TYR A 1 466 ? 6.339 11.304 -2.634 1.00 91.81 466 TYR A CA 1
ATOM 3644 C C . TYR A 1 466 ? 7.676 12.051 -2.728 1.00 91.81 466 TYR A C 1
ATOM 3646 O O . TYR A 1 466 ? 8.128 12.368 -3.829 1.00 91.81 466 TYR A O 1
ATOM 3654 N N . ASN A 1 467 ? 8.348 12.259 -1.590 1.00 89.81 467 ASN A N 1
ATOM 3655 C CA . ASN A 1 467 ? 9.608 12.998 -1.491 1.00 89.81 467 ASN A CA 1
ATOM 3656 C C . ASN A 1 467 ? 10.737 12.338 -2.288 1.00 89.81 467 ASN A C 1
ATOM 3658 O O . ASN A 1 467 ? 11.491 13.028 -2.974 1.00 89.81 467 ASN A O 1
ATOM 3662 N N . ARG A 1 468 ? 10.833 11.001 -2.248 1.00 88.06 468 ARG A N 1
ATOM 3663 C CA . ARG A 1 468 ? 11.822 10.231 -3.021 1.00 88.06 468 ARG A CA 1
ATOM 3664 C C . ARG A 1 468 ? 11.721 10.501 -4.523 1.00 88.06 468 ARG A C 1
ATOM 3666 O O . ARG A 1 468 ? 12.734 10.469 -5.214 1.00 88.06 468 ARG A O 1
ATOM 3673 N N . ASN A 1 469 ? 10.513 10.754 -5.019 1.00 88.69 469 ASN A N 1
ATOM 3674 C CA . ASN A 1 469 ? 10.236 10.924 -6.441 1.00 88.69 469 ASN A CA 1
ATOM 3675 C C . ASN A 1 469 ? 10.215 12.395 -6.902 1.00 88.69 469 ASN A C 1
ATOM 3677 O O . ASN A 1 469 ? 9.948 12.664 -8.073 1.00 88.69 469 ASN A O 1
ATOM 3681 N N . GLN A 1 470 ? 10.572 13.350 -6.034 1.00 88.69 470 GLN A N 1
ATOM 3682 C CA . GLN A 1 470 ? 10.719 14.769 -6.389 1.00 88.69 470 GLN A CA 1
ATOM 3683 C C . GLN A 1 470 ? 12.043 15.035 -7.134 1.00 88.69 470 GLN A C 1
ATOM 3685 O O . GLN A 1 470 ? 12.933 15.732 -6.646 1.00 88.69 470 GLN A O 1
ATOM 3690 N N . ILE A 1 471 ? 12.190 14.446 -8.326 1.00 90.19 471 ILE A N 1
ATOM 3691 C CA . ILE A 1 471 ? 13.410 14.505 -9.160 1.00 90.19 471 ILE A CA 1
ATOM 3692 C C . ILE A 1 471 ? 13.309 15.479 -10.347 1.00 90.19 471 ILE A C 1
ATOM 3694 O O . ILE A 1 471 ? 14.246 15.618 -11.142 1.00 90.19 471 ILE A O 1
ATOM 3698 N N . TYR A 1 472 ? 12.166 16.142 -10.490 1.00 88.69 472 TYR A N 1
ATOM 3699 C CA . TYR A 1 472 ? 11.877 17.095 -11.556 1.00 88.69 472 TYR A CA 1
ATOM 3700 C C . TYR A 1 472 ? 12.414 18.486 -11.199 1.00 88.69 472 TYR A C 1
ATOM 3702 O O . TYR A 1 472 ? 12.583 18.832 -10.029 1.00 88.69 472 TYR A O 1
ATOM 3710 N N . ASN A 1 473 ? 12.734 19.293 -12.210 1.00 87.69 473 ASN A N 1
ATOM 3711 C CA . ASN A 1 473 ? 13.101 20.691 -11.986 1.00 87.69 473 ASN A CA 1
ATOM 3712 C C . ASN A 1 473 ? 11.864 21.581 -11.741 1.00 87.69 473 ASN A C 1
ATOM 3714 O O . ASN A 1 473 ? 10.726 21.126 -11.779 1.00 87.69 473 ASN A O 1
ATOM 3718 N N . GLU A 1 474 ? 12.093 22.878 -11.537 1.00 85.94 474 GLU A N 1
ATOM 3719 C CA . GLU A 1 474 ? 11.052 23.896 -11.303 1.00 85.94 474 GLU A CA 1
ATOM 3720 C C . GLU A 1 474 ? 10.018 24.048 -12.436 1.00 85.94 474 GLU A C 1
ATOM 3722 O O . GLU A 1 474 ? 8.937 24.578 -12.206 1.00 85.94 474 GLU A O 1
ATOM 3727 N N . ASN A 1 475 ? 10.319 23.546 -13.639 1.00 87.81 475 ASN A N 1
ATOM 3728 C CA . ASN A 1 475 ? 9.402 23.513 -14.783 1.00 87.81 475 ASN A CA 1
ATOM 3729 C C . ASN A 1 475 ? 8.724 22.141 -14.951 1.00 87.81 475 ASN A C 1
ATOM 3731 O O . ASN A 1 475 ? 8.197 21.845 -16.023 1.00 87.81 475 ASN A O 1
ATOM 3735 N N . ASN A 1 476 ? 8.788 21.285 -13.927 1.00 83.19 476 ASN A N 1
ATOM 3736 C CA . ASN A 1 476 ? 8.306 19.905 -13.941 1.00 83.19 476 ASN A CA 1
ATOM 3737 C C . ASN A 1 476 ? 8.938 19.031 -15.046 1.00 83.19 476 ASN A C 1
ATOM 3739 O O . ASN A 1 476 ? 8.320 18.106 -15.568 1.00 83.19 476 ASN A O 1
ATOM 3743 N N . ALA A 1 477 ? 10.183 19.330 -15.431 1.00 87.88 477 ALA A N 1
ATOM 3744 C CA . ALA A 1 477 ? 10.914 18.565 -16.435 1.00 87.88 477 ALA A CA 1
ATOM 3745 C C . ALA A 1 477 ? 11.968 17.664 -15.782 1.00 87.88 477 ALA A C 1
ATOM 3747 O O . ALA A 1 477 ? 12.759 18.105 -14.941 1.00 87.88 477 ALA A O 1
ATOM 3748 N N . LEU A 1 478 ? 12.006 16.403 -16.217 1.00 88.19 478 LEU A N 1
ATOM 3749 C CA . LEU A 1 478 ? 13.058 15.461 -15.857 1.00 88.19 478 LEU A CA 1
ATOM 3750 C C . LEU A 1 478 ? 14.306 15.767 -16.690 1.00 88.19 478 LEU A C 1
ATOM 3752 O O . LEU A 1 478 ? 14.299 15.635 -17.914 1.00 88.19 478 LEU A O 1
ATOM 3756 N N . THR A 1 479 ? 15.383 16.192 -16.035 1.00 90.75 479 THR A N 1
ATOM 3757 C CA . THR A 1 479 ? 16.639 16.577 -16.694 1.00 90.75 479 THR A CA 1
ATOM 3758 C C . THR A 1 479 ? 17.830 15.893 -16.026 1.00 90.75 479 THR A C 1
ATOM 3760 O O . THR A 1 479 ? 17.751 15.575 -14.838 1.00 90.75 479 THR A O 1
ATOM 3763 N N . PRO A 1 480 ? 18.960 15.694 -16.730 1.00 90.81 480 PRO A N 1
ATOM 3764 C CA . PRO A 1 480 ? 20.174 15.169 -16.108 1.00 90.81 480 PRO A CA 1
ATOM 3765 C C . PRO A 1 480 ? 20.579 15.934 -14.837 1.00 90.81 480 PRO A C 1
ATOM 3767 O O . PRO A 1 480 ? 20.898 15.321 -13.822 1.00 90.81 480 PRO A O 1
ATOM 3770 N N . ASP A 1 481 ? 20.497 17.266 -14.866 1.00 90.81 481 ASP A N 1
ATOM 3771 C CA . ASP A 1 481 ? 20.826 18.131 -13.732 1.00 90.81 481 ASP A CA 1
ATOM 3772 C C . ASP A 1 481 ? 19.844 17.979 -12.561 1.00 90.81 481 ASP A C 1
ATOM 3774 O O . ASP A 1 481 ? 20.264 17.940 -11.403 1.00 90.81 481 ASP A O 1
ATOM 3778 N N . SER A 1 482 ? 18.539 17.859 -12.838 1.00 93.38 482 SER A N 1
ATOM 3779 C CA . SER A 1 482 ? 17.538 17.658 -11.783 1.00 93.38 482 SER A CA 1
ATOM 3780 C C . SER A 1 482 ? 17.702 16.300 -11.103 1.00 93.38 482 SER A C 1
ATOM 3782 O O . SER A 1 482 ? 17.692 16.234 -9.874 1.00 93.38 482 SER A O 1
ATOM 3784 N N . VAL A 1 483 ? 17.975 15.243 -11.877 1.00 92.81 483 VAL A N 1
ATOM 3785 C CA . VAL A 1 483 ? 18.289 13.907 -11.348 1.00 92.81 483 VAL A CA 1
ATOM 3786 C C . VAL A 1 483 ? 19.571 13.935 -10.521 1.00 92.81 483 VAL A C 1
ATOM 3788 O O . VAL A 1 483 ? 19.584 13.418 -9.410 1.00 92.81 483 VAL A O 1
ATOM 3791 N N . ALA A 1 484 ? 20.643 14.563 -11.011 1.00 92.62 484 ALA A N 1
ATOM 3792 C CA . ALA A 1 484 ? 21.905 14.645 -10.276 1.00 92.62 484 ALA A CA 1
ATOM 3793 C C . ALA A 1 484 ? 21.748 15.398 -8.945 1.00 92.62 484 ALA A C 1
ATOM 3795 O O . ALA A 1 484 ? 22.315 14.993 -7.932 1.00 92.62 484 ALA A O 1
ATOM 3796 N N . LYS A 1 485 ? 20.948 16.472 -8.930 1.00 90.75 485 LYS A N 1
ATOM 3797 C CA . LYS A 1 485 ? 20.639 17.238 -7.717 1.00 90.75 485 LYS A CA 1
ATOM 3798 C C . LYS A 1 485 ? 19.832 16.417 -6.710 1.00 90.75 485 LYS A C 1
ATOM 3800 O O . LYS A 1 485 ? 20.144 16.453 -5.523 1.00 90.75 485 LYS A O 1
ATOM 3805 N N . ALA A 1 486 ? 18.804 15.707 -7.170 1.00 90.38 486 ALA A N 1
ATOM 3806 C CA . ALA A 1 486 ? 17.931 14.913 -6.307 1.00 90.38 486 ALA A CA 1
ATOM 3807 C C . ALA A 1 486 ? 18.595 13.607 -5.833 1.00 90.38 486 ALA A C 1
ATOM 3809 O O . ALA A 1 486 ? 18.350 13.142 -4.722 1.00 90.38 486 ALA A O 1
ATOM 3810 N N . CYS A 1 487 ? 19.482 13.035 -6.648 1.00 92.00 487 CYS A N 1
ATOM 3811 C CA . CYS A 1 487 ? 20.208 11.802 -6.371 1.00 92.00 487 CYS A CA 1
ATOM 3812 C C . CYS A 1 487 ? 21.724 12.064 -6.386 1.00 92.00 487 CYS A C 1
ATOM 3814 O O . CYS A 1 487 ? 22.421 11.597 -7.288 1.00 92.00 487 CYS A O 1
ATOM 3816 N N . PRO A 1 488 ? 22.287 12.759 -5.381 1.00 91.38 488 PRO A N 1
ATOM 3817 C CA . PRO A 1 488 ? 23.671 13.236 -5.434 1.00 91.38 488 PRO A CA 1
ATOM 3818 C C . PRO A 1 488 ? 24.720 12.115 -5.385 1.00 91.38 488 PRO A C 1
ATOM 3820 O O . PRO A 1 488 ? 25.892 12.343 -5.693 1.00 91.38 488 PRO A O 1
ATOM 3823 N N . HIS A 1 489 ? 24.299 10.901 -5.014 1.00 91.88 489 HIS A N 1
ATOM 3824 C CA . HIS A 1 489 ? 25.107 9.683 -5.038 1.00 91.88 489 HIS A CA 1
ATOM 3825 C C . HIS A 1 489 ? 25.107 8.952 -6.395 1.00 91.88 489 HIS A C 1
ATOM 3827 O O . HIS A 1 489 ? 25.920 8.051 -6.610 1.00 91.88 489 HIS A O 1
ATOM 3833 N N . LEU A 1 490 ? 24.210 9.328 -7.311 1.00 90.62 490 LEU A N 1
ATOM 3834 C CA . LEU A 1 490 ? 24.101 8.751 -8.645 1.00 90.62 490 LEU A CA 1
ATOM 3835 C C . LEU A 1 490 ? 25.043 9.479 -9.612 1.00 90.62 490 LEU A C 1
ATOM 3837 O O . LEU A 1 490 ? 25.137 10.705 -9.606 1.00 90.62 490 LEU A O 1
ATOM 3841 N N . ARG A 1 491 ? 25.722 8.718 -10.477 1.00 91.69 491 ARG A N 1
ATOM 3842 C CA . ARG A 1 491 ? 26.442 9.284 -11.624 1.00 91.69 491 ARG A CA 1
ATOM 3843 C C . ARG A 1 491 ? 25.481 9.440 -12.785 1.00 91.69 491 ARG A C 1
ATOM 3845 O O . ARG A 1 491 ? 24.922 8.450 -13.251 1.00 91.69 491 ARG A O 1
ATOM 3852 N N . VAL A 1 492 ? 25.332 10.664 -13.268 1.00 93.38 492 VAL A N 1
ATOM 3853 C CA . VAL A 1 492 ? 24.469 10.975 -14.406 1.00 93.38 492 VAL A CA 1
ATOM 3854 C C . VAL A 1 492 ? 25.342 11.255 -15.621 1.00 93.38 492 VAL A C 1
ATOM 3856 O O . VAL A 1 492 ? 26.168 12.165 -15.592 1.00 93.38 492 VAL A O 1
ATOM 3859 N N . ILE A 1 493 ? 25.170 10.462 -16.683 1.00 91.31 493 ILE A N 1
ATOM 3860 C CA . ILE A 1 493 ? 25.886 10.637 -17.951 1.00 91.31 493 ILE A CA 1
ATOM 3861 C C . ILE A 1 493 ? 24.932 11.271 -18.960 1.00 91.31 493 ILE A C 1
ATOM 3863 O O . ILE A 1 493 ? 23.990 10.633 -19.427 1.00 91.31 493 ILE A O 1
ATOM 3867 N N . LYS A 1 494 ? 25.188 12.529 -19.305 1.00 92.25 494 LYS A N 1
ATOM 3868 C CA . LYS A 1 494 ? 24.498 13.249 -20.374 1.00 92.25 494 LYS A CA 1
ATOM 3869 C C . LYS A 1 494 ? 25.215 12.994 -21.691 1.00 92.25 494 LYS A C 1
ATOM 3871 O O . LYS A 1 494 ? 26.439 13.056 -21.740 1.00 92.25 494 LYS A O 1
ATOM 3876 N N . ILE A 1 495 ? 24.453 12.740 -22.749 1.00 91.19 495 ILE A N 1
ATOM 3877 C CA . ILE A 1 495 ? 24.971 12.540 -24.104 1.00 91.19 495 ILE A CA 1
ATOM 3878 C C . ILE A 1 495 ? 24.211 13.486 -25.027 1.00 91.19 495 ILE A C 1
ATOM 3880 O O . ILE A 1 495 ? 22.984 13.471 -25.060 1.00 91.19 495 ILE A O 1
ATOM 3884 N N . ASP A 1 496 ? 24.950 14.309 -25.757 1.00 92.38 496 ASP A N 1
ATOM 3885 C CA . ASP A 1 496 ? 24.444 15.247 -26.754 1.00 92.38 496 ASP A CA 1
ATOM 3886 C C . ASP A 1 496 ? 25.057 14.862 -28.101 1.00 92.38 496 ASP A C 1
ATOM 3888 O O . ASP A 1 496 ? 26.278 14.757 -28.223 1.00 92.38 496 ASP A O 1
ATOM 3892 N N . CYS A 1 497 ? 24.224 14.572 -29.094 1.00 92.38 497 CYS A N 1
ATOM 3893 C CA . CYS A 1 497 ? 24.676 14.174 -30.420 1.00 92.38 497 CYS A CA 1
ATOM 3894 C C . CYS A 1 497 ? 23.715 14.707 -31.494 1.00 92.38 497 CYS A C 1
ATOM 3896 O O . CYS A 1 497 ? 22.526 14.876 -31.212 1.00 92.38 497 CYS A O 1
ATOM 3898 N N . PRO A 1 498 ? 24.192 14.935 -32.734 1.00 94.38 498 PRO A N 1
ATOM 3899 C CA . PRO A 1 498 ? 23.349 15.410 -33.833 1.00 94.38 498 PRO A CA 1
ATOM 3900 C C . PRO A 1 498 ? 22.122 14.534 -34.112 1.00 94.38 498 PRO A C 1
ATOM 3902 O O . PRO A 1 498 ? 21.046 15.050 -34.409 1.00 94.38 498 PRO A O 1
ATOM 3905 N N . HIS A 1 499 ? 22.279 13.211 -34.025 1.00 90.12 499 HIS A N 1
ATOM 3906 C CA . HIS A 1 499 ? 21.195 12.243 -34.151 1.00 90.12 499 HIS A CA 1
ATOM 3907 C C . HIS A 1 499 ? 21.543 10.942 -33.428 1.00 90.12 499 HIS A C 1
ATOM 3909 O O . HIS A 1 499 ? 22.705 10.545 -33.351 1.00 90.12 499 HIS A O 1
ATOM 3915 N N . PHE A 1 500 ? 20.522 10.248 -32.925 1.00 84.12 500 PHE A N 1
ATOM 3916 C CA . PHE A 1 500 ? 20.703 8.992 -32.202 1.00 84.12 500 PHE A CA 1
ATOM 3917 C C . PHE A 1 500 ? 20.577 7.792 -33.149 1.00 84.12 500 PHE A C 1
ATOM 3919 O O . PHE A 1 500 ? 19.483 7.462 -33.614 1.00 84.12 500 PHE A O 1
ATOM 3926 N N . THR A 1 501 ? 21.700 7.137 -33.448 1.00 84.25 501 THR A N 1
ATOM 3927 C CA . THR A 1 501 ? 21.761 6.024 -34.408 1.00 84.25 501 THR A CA 1
ATOM 3928 C C . THR A 1 501 ? 21.552 4.652 -33.758 1.00 84.25 501 THR A C 1
ATOM 3930 O O . THR A 1 501 ? 21.862 4.442 -32.585 1.00 84.25 501 THR A O 1
ATOM 3933 N N . ASN A 1 502 ? 21.026 3.694 -34.523 1.00 80.88 502 ASN A N 1
ATOM 3934 C CA . ASN A 1 502 ? 20.922 2.282 -34.138 1.00 80.88 502 ASN A CA 1
ATOM 3935 C C . ASN A 1 502 ? 21.856 1.364 -34.956 1.00 80.88 502 ASN A C 1
ATOM 3937 O O . ASN A 1 502 ? 21.884 0.153 -34.711 1.00 80.88 502 ASN A O 1
ATOM 3941 N N . ASP A 1 503 ? 22.620 1.923 -35.903 1.00 83.62 503 ASP A N 1
ATOM 3942 C CA . ASP A 1 503 ? 23.552 1.187 -36.756 1.00 83.62 503 ASP A CA 1
ATOM 3943 C C . ASP A 1 503 ? 24.957 1.155 -36.136 1.00 83.62 503 ASP A C 1
ATOM 3945 O O . ASP A 1 503 ? 25.546 2.176 -35.791 1.00 83.62 503 ASP A O 1
ATOM 3949 N N . LYS A 1 504 ? 25.534 -0.046 -36.069 1.00 84.50 504 LYS A N 1
ATOM 3950 C CA . LYS A 1 504 ? 26.910 -0.313 -35.616 1.00 84.50 504 LYS A CA 1
ATOM 3951 C C . LYS A 1 504 ? 28.004 0.178 -36.559 1.00 84.50 504 LYS A C 1
ATOM 3953 O O . LYS A 1 504 ? 29.192 -0.020 -36.280 1.00 84.50 504 LYS A O 1
ATOM 3958 N N . LYS A 1 505 ? 27.621 0.680 -37.729 1.00 86.31 505 LYS A N 1
ATOM 3959 C CA . LYS A 1 505 ? 28.522 1.254 -38.731 1.00 86.31 505 LYS A CA 1
ATOM 3960 C C . LYS A 1 505 ? 28.385 2.768 -38.844 1.00 86.31 505 LYS A C 1
ATOM 3962 O O . LYS A 1 505 ? 29.257 3.383 -39.450 1.00 86.31 505 LYS A O 1
ATOM 3967 N N . ASP A 1 506 ? 27.333 3.345 -38.273 1.00 90.06 506 ASP A N 1
ATOM 3968 C CA . ASP A 1 506 ? 27.130 4.786 -38.249 1.00 90.06 506 ASP A CA 1
ATOM 3969 C C . ASP A 1 506 ? 27.813 5.362 -37.004 1.00 90.06 506 ASP A C 1
ATOM 3971 O O . ASP A 1 506 ? 27.385 5.134 -35.875 1.00 90.06 506 ASP A O 1
ATOM 3975 N N . PHE A 1 507 ? 28.933 6.055 -37.212 1.00 92.75 507 PHE A N 1
ATOM 3976 C CA . PHE A 1 507 ? 29.686 6.716 -36.149 1.00 92.75 507 PHE A CA 1
ATOM 3977 C C . PHE A 1 507 ? 29.382 8.210 -36.193 1.00 92.75 507 PHE A C 1
ATOM 3979 O O . PHE A 1 507 ? 29.965 8.960 -36.982 1.00 92.75 507 PHE A O 1
ATOM 3986 N N . VAL A 1 508 ? 28.471 8.647 -35.329 1.00 94.12 508 VAL A N 1
ATOM 3987 C CA . VAL A 1 508 ? 27.945 10.012 -35.332 1.00 94.12 508 VAL A CA 1
ATOM 3988 C C . VAL A 1 508 ? 28.957 10.964 -34.695 1.00 94.12 508 VAL A C 1
ATOM 3990 O O . VAL A 1 508 ? 29.136 10.979 -33.476 1.00 94.12 508 VAL A O 1
ATOM 3993 N N . LYS A 1 509 ? 29.630 11.760 -35.537 1.00 94.50 509 LYS A N 1
ATOM 3994 C CA . LYS A 1 509 ? 30.553 12.834 -35.127 1.00 94.50 509 LYS A CA 1
ATOM 3995 C C . LYS A 1 509 ? 29.841 13.917 -34.310 1.00 94.50 509 LYS A C 1
ATOM 3997 O O . LYS A 1 509 ? 28.626 14.066 -34.367 1.00 94.50 509 LYS A O 1
ATOM 4002 N N . ASN A 1 510 ? 30.640 14.740 -33.637 1.00 94.81 510 ASN A N 1
ATOM 4003 C CA . ASN A 1 510 ? 30.216 15.894 -32.835 1.00 94.81 510 ASN A CA 1
ATOM 4004 C C . ASN A 1 510 ? 29.346 15.492 -31.644 1.00 94.81 510 ASN A C 1
ATOM 4006 O O . ASN A 1 510 ? 28.468 16.242 -31.229 1.00 94.81 510 ASN A O 1
ATOM 4010 N N . THR A 1 511 ? 29.612 14.304 -31.101 1.00 95.25 511 THR A N 1
ATOM 4011 C CA . THR A 1 511 ? 28.980 13.841 -29.872 1.00 95.25 511 THR A CA 1
ATOM 4012 C C . THR A 1 511 ? 29.730 14.400 -28.672 1.00 95.25 511 THR A C 1
ATOM 4014 O O . THR A 1 511 ? 30.950 14.255 -28.578 1.00 95.25 511 THR A O 1
ATOM 4017 N N . ASN A 1 512 ? 29.000 14.988 -27.734 1.00 95.50 512 ASN A N 1
ATOM 4018 C CA . ASN A 1 512 ? 29.514 15.416 -26.445 1.00 95.50 512 ASN A CA 1
ATOM 4019 C C . ASN A 1 512 ? 28.930 14.534 -25.337 1.00 95.50 512 ASN A C 1
ATOM 4021 O O . ASN A 1 512 ? 27.776 14.114 -25.411 1.00 95.50 512 ASN A O 1
ATOM 4025 N N . ALA A 1 513 ? 29.713 14.274 -24.294 1.00 94.25 513 ALA A N 1
ATOM 4026 C CA . ALA A 1 513 ? 29.241 13.587 -23.101 1.00 94.25 513 ALA A CA 1
ATOM 4027 C C . ALA A 1 513 ? 29.696 14.308 -21.832 1.00 94.25 513 ALA A C 1
ATOM 4029 O O . ALA A 1 513 ? 30.784 14.875 -21.787 1.00 94.25 513 ALA A O 1
ATOM 4030 N N . GLU A 1 514 ? 28.879 14.276 -20.791 1.00 94.88 514 GLU A N 1
ATOM 4031 C CA . GLU A 1 514 ? 29.169 14.899 -19.501 1.00 94.88 514 GLU A CA 1
ATOM 4032 C C . GLU A 1 514 ? 28.797 13.936 -18.379 1.00 94.88 514 GLU A C 1
ATOM 4034 O O . GLU A 1 514 ? 27.703 13.377 -18.385 1.00 94.88 514 GLU A O 1
ATOM 4039 N N . CYS A 1 515 ? 29.708 13.734 -17.429 1.00 94.50 515 CYS A N 1
ATOM 4040 C CA . CYS A 1 515 ? 29.443 13.000 -16.199 1.00 94.50 515 CYS A CA 1
ATOM 4041 C C . CYS A 1 515 ? 29.277 13.989 -15.052 1.00 94.50 515 CYS A C 1
ATOM 4043 O O . CYS A 1 515 ? 30.194 14.762 -14.764 1.00 94.50 515 CYS A O 1
ATOM 4045 N N . ILE A 1 516 ? 28.121 13.920 -14.398 1.00 94.94 516 ILE A N 1
ATOM 4046 C CA . ILE A 1 516 ? 27.782 14.695 -13.209 1.00 94.94 516 ILE A CA 1
ATOM 4047 C C . ILE A 1 516 ? 27.745 13.729 -12.026 1.00 94.94 516 ILE A C 1
ATOM 4049 O O . ILE A 1 516 ? 26.975 12.764 -12.025 1.00 94.94 516 ILE A O 1
ATOM 4053 N N . TYR A 1 517 ? 28.575 13.988 -11.016 1.00 94.88 517 TYR A N 1
ATOM 4054 C CA . TYR A 1 517 ? 28.548 13.281 -9.742 1.00 94.88 517 TYR A CA 1
ATOM 4055 C C . TYR A 1 517 ? 28.681 14.279 -8.587 1.00 94.88 517 TYR A C 1
ATOM 4057 O O . TYR A 1 517 ? 29.788 14.681 -8.222 1.00 94.88 517 TYR A O 1
ATOM 4065 N N . VAL A 1 518 ? 27.537 14.674 -8.017 1.00 93.81 518 VAL A N 1
ATOM 4066 C CA . VAL A 1 518 ? 27.439 15.773 -7.038 1.00 93.81 518 VAL A CA 1
ATOM 4067 C C . VAL A 1 518 ? 28.245 15.493 -5.770 1.00 93.81 518 VAL A C 1
ATOM 4069 O O . VAL A 1 518 ? 29.015 16.348 -5.346 1.00 93.81 518 VAL A O 1
ATOM 4072 N N . ASN A 1 519 ? 28.124 14.290 -5.200 1.00 94.25 519 ASN A N 1
ATOM 4073 C CA . ASN A 1 519 ? 28.911 13.878 -4.029 1.00 94.25 519 ASN A CA 1
ATOM 4074 C C . ASN A 1 519 ? 30.247 13.209 -4.405 1.00 94.25 519 ASN A C 1
ATOM 4076 O O . ASN A 1 519 ? 30.925 12.644 -3.545 1.00 94.25 519 ASN A O 1
ATOM 4080 N N . GLY A 1 520 ? 30.608 13.230 -5.689 1.00 90.62 520 GLY A N 1
ATOM 4081 C CA . GLY A 1 520 ? 31.884 12.739 -6.186 1.00 90.62 520 GLY A CA 1
ATOM 4082 C C . GLY A 1 520 ? 33.023 13.727 -5.981 1.00 90.62 520 GLY A C 1
ATOM 4083 O O . GLY A 1 520 ? 32.846 14.858 -5.535 1.00 90.62 520 GLY A O 1
ATOM 4084 N N . ASP A 1 521 ? 34.223 13.308 -6.362 1.00 92.62 521 ASP A N 1
ATOM 4085 C CA . ASP A 1 521 ? 35.353 14.218 -6.459 1.00 92.62 521 ASP A CA 1
ATOM 4086 C C . ASP A 1 521 ? 35.110 15.285 -7.533 1.00 92.62 521 ASP A C 1
ATOM 4088 O O . ASP A 1 521 ? 34.848 14.989 -8.706 1.00 92.62 521 ASP A O 1
ATOM 4092 N N . SER A 1 522 ? 35.243 16.547 -7.134 1.00 90.94 522 SER A N 1
ATOM 4093 C CA . SER A 1 522 ? 34.947 17.696 -7.989 1.00 90.94 522 SER A CA 1
ATOM 4094 C C . SER A 1 522 ? 35.835 17.792 -9.229 1.00 90.94 522 SER A C 1
ATOM 4096 O O . SER A 1 522 ? 35.447 18.458 -10.183 1.00 90.94 522 SER A O 1
ATOM 4098 N N . LYS A 1 523 ? 36.998 17.130 -9.255 1.00 91.88 523 LYS A N 1
ATOM 4099 C CA . LYS A 1 523 ? 37.914 17.126 -10.398 1.00 91.88 523 LYS A CA 1
ATOM 4100 C C . LYS A 1 523 ? 37.755 15.882 -11.260 1.00 91.88 523 LYS A C 1
ATOM 4102 O O . LYS A 1 523 ? 37.670 15.988 -12.476 1.00 91.88 523 LYS A O 1
ATOM 4107 N N . LEU A 1 524 ? 37.825 14.702 -10.656 1.00 91.75 524 LEU A N 1
ATOM 4108 C CA . LEU A 1 524 ? 38.053 13.458 -11.393 1.00 91.75 524 LEU A CA 1
ATOM 4109 C C . LEU A 1 524 ? 36.784 12.632 -11.616 1.00 91.75 524 LEU A C 1
ATOM 4111 O O . LEU A 1 524 ? 36.765 11.816 -12.532 1.00 91.75 524 LEU A O 1
ATOM 4115 N N . ASP A 1 525 ? 35.747 12.825 -10.801 1.00 92.75 525 ASP A N 1
ATOM 4116 C CA . ASP A 1 525 ? 34.453 12.160 -10.993 1.00 92.75 525 ASP A CA 1
ATOM 4117 C C . ASP A 1 525 ? 33.487 12.982 -11.866 1.00 92.75 525 ASP A C 1
ATOM 4119 O O . ASP A 1 525 ? 32.461 12.468 -12.314 1.00 92.75 525 ASP A O 1
ATOM 4123 N N . ASN A 1 526 ? 33.831 14.243 -12.129 1.00 94.06 526 ASN A N 1
ATOM 4124 C CA . ASN A 1 526 ? 33.080 15.158 -12.975 1.00 94.06 526 ASN A CA 1
ATOM 4125 C C . ASN A 1 526 ? 33.923 15.483 -14.208 1.00 94.06 526 ASN A C 1
ATOM 4127 O O . ASN A 1 526 ? 35.081 15.875 -14.078 1.00 94.06 526 ASN A O 1
ATOM 4131 N N . TRP A 1 527 ? 33.379 15.290 -15.407 1.00 94.31 527 TRP A N 1
ATOM 4132 C CA . TRP A 1 527 ? 34.136 15.492 -16.644 1.00 94.31 527 TRP A CA 1
ATOM 4133 C C . TRP A 1 527 ? 33.230 15.751 -17.845 1.00 94.31 527 TRP A C 1
ATOM 4135 O O . TRP A 1 527 ? 32.058 15.380 -17.852 1.00 94.31 527 TRP A O 1
ATOM 4145 N N . LYS A 1 528 ? 33.805 16.359 -18.886 1.00 95.50 528 LYS A N 1
ATOM 4146 C CA . LYS A 1 528 ? 33.198 16.577 -20.201 1.00 95.50 528 LYS A CA 1
ATOM 4147 C C . LYS A 1 528 ? 34.086 15.989 -21.284 1.00 95.50 528 LYS A C 1
ATOM 4149 O O . LYS A 1 528 ? 35.300 16.176 -21.283 1.00 95.50 528 LYS A O 1
ATOM 4154 N N . LEU A 1 529 ? 33.458 15.313 -22.225 1.00 94.88 529 LEU A N 1
ATOM 4155 C CA . LEU A 1 529 ? 34.055 14.766 -23.428 1.00 94.88 529 LEU A CA 1
ATOM 4156 C C . LEU A 1 529 ? 33.445 15.522 -24.594 1.00 94.88 529 LEU A C 1
ATOM 4158 O O . LEU A 1 529 ? 32.226 15.532 -24.746 1.00 94.88 529 LEU A O 1
ATOM 4162 N N . LEU A 1 530 ? 34.281 16.179 -25.386 1.00 95.44 530 LEU A N 1
ATOM 4163 C CA . LEU A 1 530 ? 33.854 16.960 -26.540 1.00 95.44 530 LEU A CA 1
ATOM 4164 C C . LEU A 1 530 ? 34.414 16.335 -27.813 1.00 95.44 530 LEU A C 1
ATOM 4166 O O . LEU A 1 530 ? 35.515 15.779 -27.796 1.00 95.44 530 LEU A O 1
ATOM 4170 N N . ASN A 1 531 ? 33.685 16.474 -28.920 1.00 94.44 531 ASN A N 1
ATOM 4171 C CA . ASN A 1 531 ? 34.094 15.968 -30.236 1.00 94.44 531 ASN A CA 1
ATOM 4172 C C . ASN A 1 531 ? 34.392 14.455 -30.235 1.00 94.44 531 ASN A C 1
ATOM 4174 O O . ASN A 1 531 ? 35.445 13.993 -30.689 1.00 94.44 531 ASN A O 1
ATOM 4178 N N . GLY A 1 532 ? 33.478 13.679 -29.663 1.00 93.56 532 GLY A N 1
ATOM 4179 C CA . GLY A 1 532 ? 33.476 12.226 -29.736 1.00 93.56 532 GLY A CA 1
ATOM 4180 C C . GLY A 1 532 ? 32.589 11.688 -30.858 1.00 93.56 532 GLY A C 1
ATOM 4181 O O . GLY A 1 532 ? 32.007 12.427 -31.660 1.00 93.56 532 GLY A O 1
ATOM 4182 N N . TYR A 1 533 ? 32.461 10.366 -30.857 1.00 93.69 533 TYR A N 1
ATOM 4183 C CA . TYR A 1 533 ? 31.536 9.600 -31.677 1.00 93.69 533 TYR A CA 1
ATOM 4184 C C . TYR A 1 533 ? 30.574 8.816 -30.783 1.00 93.69 533 TYR A C 1
ATOM 4186 O O . TYR A 1 533 ? 31.002 8.263 -29.765 1.00 93.69 533 TYR A O 1
ATOM 4194 N N . VAL A 1 534 ? 29.312 8.708 -31.201 1.00 92.81 534 VAL A N 1
ATOM 4195 C CA . VAL A 1 534 ? 28.386 7.675 -30.714 1.00 92.81 534 VAL A CA 1
ATOM 4196 C C . VAL A 1 534 ? 28.056 6.696 -31.835 1.00 92.81 534 VAL A C 1
ATOM 4198 O O . VAL A 1 534 ? 27.918 7.098 -32.990 1.00 92.81 534 VAL A O 1
ATOM 4201 N N . ALA A 1 535 ? 27.935 5.414 -31.504 1.00 90.81 535 ALA A N 1
ATOM 4202 C CA . ALA A 1 535 ? 27.413 4.390 -32.407 1.00 90.81 535 ALA A CA 1
ATOM 4203 C C . ALA A 1 535 ? 26.471 3.444 -31.653 1.00 90.81 535 ALA A C 1
ATOM 4205 O O . ALA A 1 535 ? 26.677 3.160 -30.471 1.00 90.81 535 ALA A O 1
ATOM 4206 N N . GLY A 1 536 ? 25.446 2.935 -32.337 1.00 85.94 536 GLY A N 1
ATOM 4207 C CA . GLY A 1 536 ? 24.556 1.918 -31.780 1.00 85.94 536 GLY A CA 1
ATOM 4208 C C . GLY A 1 536 ? 25.217 0.543 -31.822 1.00 85.94 536 GLY A C 1
ATOM 4209 O O . GLY A 1 536 ? 25.948 0.229 -32.754 1.00 85.94 536 GLY A O 1
ATOM 4210 N N . GLN A 1 537 ? 24.962 -0.333 -30.850 1.00 77.50 537 GLN A N 1
ATOM 4211 C CA . GLN A 1 537 ? 25.625 -1.644 -30.850 1.00 77.50 537 GLN A CA 1
ATOM 4212 C C . GLN A 1 537 ? 24.950 -2.705 -31.748 1.00 77.50 537 GLN A C 1
ATOM 4214 O O . GLN A 1 537 ? 25.487 -3.802 -31.913 1.00 77.50 537 GLN A O 1
ATOM 4219 N N . GLY A 1 538 ? 23.785 -2.404 -32.338 1.00 64.19 538 GLY A N 1
ATOM 4220 C CA . GLY A 1 538 ? 23.053 -3.315 -33.229 1.00 64.19 538 GLY A CA 1
ATOM 4221 C C . GLY A 1 538 ? 22.598 -4.614 -32.548 1.00 64.19 538 GLY A C 1
ATOM 4222 O O . GLY A 1 538 ? 22.934 -5.698 -33.020 1.00 64.19 538 GLY A O 1
ATOM 4223 N N . THR A 1 539 ? 21.876 -4.502 -31.427 1.00 65.69 539 THR A N 1
ATOM 4224 C CA . THR A 1 539 ? 21.401 -5.626 -30.585 1.00 65.69 539 THR A CA 1
ATOM 4225 C C . THR A 1 539 ? 19.883 -5.547 -30.351 1.00 65.69 539 THR A C 1
ATOM 4227 O O . THR A 1 539 ? 19.278 -4.533 -30.698 1.00 65.69 539 THR A O 1
ATOM 4230 N N . THR A 1 540 ? 19.279 -6.566 -29.719 1.00 66.94 540 THR A N 1
ATOM 4231 C CA . THR A 1 540 ? 17.860 -6.588 -29.277 1.00 66.94 540 THR A CA 1
ATOM 4232 C C . THR A 1 540 ? 17.459 -5.363 -28.445 1.00 66.94 540 THR A C 1
ATOM 4234 O O . THR A 1 540 ? 16.305 -4.962 -28.448 1.00 66.94 540 THR A O 1
ATOM 4237 N N . SER A 1 541 ? 18.418 -4.675 -27.809 1.00 71.56 541 SER A N 1
ATOM 4238 C CA . SER A 1 541 ? 18.184 -3.391 -27.120 1.00 71.56 541 SER A CA 1
ATOM 4239 C C . SER A 1 541 ? 17.563 -2.292 -27.999 1.00 71.56 541 SER A C 1
ATOM 4241 O O . SER A 1 541 ? 16.953 -1.367 -27.473 1.00 71.56 541 SER A O 1
ATOM 4243 N N . ASN A 1 542 ? 17.674 -2.393 -29.330 1.00 73.56 542 ASN A N 1
ATOM 4244 C CA . ASN A 1 542 ? 17.053 -1.454 -30.267 1.00 73.56 542 ASN A CA 1
ATOM 4245 C C . ASN A 1 542 ? 15.522 -1.442 -30.190 1.00 73.56 542 ASN A C 1
ATOM 4247 O O . ASN A 1 542 ? 14.916 -0.411 -30.490 1.00 73.56 542 ASN A O 1
ATOM 4251 N N . GLU A 1 543 ? 14.931 -2.574 -29.817 1.00 72.94 543 GLU A N 1
ATOM 4252 C CA . GLU A 1 543 ? 13.486 -2.786 -29.793 1.00 72.94 543 GLU A CA 1
ATOM 4253 C C . GLU A 1 543 ? 12.848 -2.028 -28.609 1.00 72.94 543 GLU A C 1
ATOM 4255 O O . GLU A 1 543 ? 11.722 -1.557 -28.704 1.00 72.94 543 GLU A O 1
ATOM 4260 N N . TYR A 1 544 ? 13.610 -1.768 -27.540 1.00 73.94 544 TYR A N 1
ATOM 4261 C CA . TYR A 1 544 ? 13.147 -1.134 -26.295 1.00 73.94 544 TYR A CA 1
ATOM 4262 C C . TYR A 1 544 ? 13.149 0.410 -26.328 1.00 73.94 544 TYR A C 1
ATOM 4264 O O . TYR A 1 544 ? 13.068 1.070 -25.293 1.00 73.94 544 TYR A O 1
ATOM 4272 N N . GLY A 1 545 ? 13.271 1.012 -27.514 1.00 74.62 545 GLY A N 1
ATOM 4273 C CA . GLY A 1 545 ? 13.294 2.468 -27.684 1.00 74.62 545 GLY A CA 1
ATOM 4274 C C . GLY A 1 545 ? 14.649 3.121 -27.381 1.00 74.62 545 GLY A C 1
ATOM 4275 O O . GLY A 1 545 ? 15.618 2.463 -27.013 1.00 74.62 545 GLY A O 1
ATOM 4276 N N . ALA A 1 546 ? 14.750 4.439 -27.600 1.00 74.94 546 ALA A N 1
ATOM 4277 C CA . ALA A 1 546 ? 16.023 5.175 -27.565 1.00 74.94 546 ALA A CA 1
ATOM 4278 C C . ALA A 1 546 ? 16.717 5.155 -26.189 1.00 74.94 546 ALA A C 1
ATOM 4280 O O . ALA A 1 546 ? 17.936 5.009 -26.129 1.00 74.94 546 ALA A O 1
ATOM 4281 N N . ALA A 1 547 ? 15.949 5.238 -25.098 1.00 72.38 547 ALA A N 1
ATOM 4282 C CA . ALA A 1 547 ? 16.471 5.253 -23.728 1.00 72.38 547 ALA A CA 1
ATOM 4283 C C . ALA A 1 547 ? 17.104 3.915 -23.294 1.00 72.38 547 ALA A C 1
ATOM 4285 O O . ALA A 1 547 ? 17.915 3.876 -22.372 1.00 72.38 547 ALA A O 1
ATOM 4286 N N . ALA A 1 548 ? 16.766 2.820 -23.976 1.00 75.19 548 ALA A N 1
ATOM 4287 C CA . ALA A 1 548 ? 17.187 1.470 -23.625 1.00 75.19 548 ALA A CA 1
ATOM 4288 C C . ALA A 1 548 ? 18.299 0.910 -24.530 1.00 75.19 548 ALA A C 1
ATOM 4290 O O . ALA A 1 548 ? 18.706 -0.238 -24.351 1.00 75.19 548 ALA A O 1
ATOM 4291 N N . ARG A 1 549 ? 18.808 1.687 -25.500 1.00 80.19 549 ARG A N 1
ATOM 4292 C CA . ARG A 1 549 ? 19.779 1.187 -26.488 1.00 80.19 549 ARG A CA 1
ATOM 4293 C C . ARG A 1 549 ? 21.188 1.101 -25.925 1.00 80.19 549 ARG A C 1
ATOM 4295 O O . ARG A 1 549 ? 21.698 2.047 -25.335 1.00 80.19 549 ARG A O 1
ATOM 4302 N N . ASN A 1 550 ? 21.859 -0.006 -26.222 1.00 85.38 550 ASN A N 1
ATOM 4303 C CA . ASN A 1 550 ? 23.294 -0.130 -25.994 1.00 85.38 550 ASN A CA 1
ATOM 4304 C C . ASN A 1 550 ? 24.072 0.717 -27.005 1.00 85.38 550 ASN A C 1
ATOM 4306 O O . ASN A 1 550 ? 23.835 0.617 -28.216 1.00 85.38 550 ASN A O 1
ATOM 4310 N N . ILE A 1 551 ? 25.044 1.481 -26.515 1.00 88.00 551 ILE A N 1
ATOM 4311 C CA . ILE A 1 551 ? 25.817 2.427 -27.324 1.00 88.00 551 ILE A CA 1
ATOM 4312 C C . ILE A 1 551 ? 27.313 2.343 -27.030 1.00 88.00 551 ILE A C 1
ATOM 4314 O O . ILE A 1 551 ? 27.739 1.983 -25.932 1.00 88.00 551 ILE A O 1
ATOM 4318 N N . ASP A 1 552 ? 28.110 2.711 -28.023 1.00 90.12 552 ASP A N 1
ATOM 4319 C CA . ASP A 1 552 ? 29.529 3.003 -27.871 1.00 90.12 552 ASP A CA 1
ATOM 4320 C C . ASP A 1 552 ? 29.730 4.518 -27.843 1.00 90.12 552 ASP A C 1
ATOM 4322 O O . ASP A 1 552 ? 29.294 5.210 -28.760 1.00 90.12 552 ASP A O 1
ATOM 4326 N N . LEU A 1 553 ? 30.411 5.022 -26.814 1.00 91.69 553 LEU A N 1
ATOM 4327 C CA . LEU A 1 553 ? 30.938 6.383 -26.755 1.00 91.69 553 LEU A CA 1
ATOM 4328 C C . LEU A 1 553 ? 32.448 6.340 -26.957 1.00 91.69 553 LEU A C 1
ATOM 4330 O O . LEU A 1 553 ? 33.162 5.703 -26.183 1.00 91.69 553 LEU A O 1
ATOM 4334 N N . ILE A 1 554 ? 32.938 7.031 -27.981 1.00 91.81 554 ILE A N 1
ATOM 4335 C CA . ILE A 1 554 ? 34.335 6.962 -28.418 1.00 91.81 554 ILE A CA 1
ATOM 4336 C C . ILE A 1 554 ? 34.904 8.378 -28.483 1.00 91.81 554 ILE A C 1
ATOM 4338 O O . ILE A 1 554 ? 34.390 9.221 -29.210 1.00 91.81 554 ILE A O 1
ATOM 4342 N N . PHE A 1 555 ? 35.969 8.652 -27.737 1.00 90.56 555 PHE A N 1
ATOM 4343 C CA . PHE A 1 555 ? 36.491 10.011 -27.546 1.00 90.56 555 PHE A CA 1
ATOM 4344 C C . PHE A 1 555 ? 38.023 10.014 -27.452 1.00 90.56 555 PHE A C 1
ATOM 4346 O O . PHE A 1 555 ? 38.630 10.686 -26.622 1.00 90.56 555 PHE A O 1
ATOM 4353 N N . CYS A 1 556 ? 38.653 9.234 -28.331 1.00 86.69 556 CYS A N 1
ATOM 4354 C CA . CYS A 1 556 ? 40.101 9.073 -28.458 1.00 86.69 556 CYS A CA 1
ATOM 4355 C C . CYS A 1 556 ? 40.657 9.583 -29.797 1.00 86.69 556 CYS A C 1
ATOM 4357 O O . CYS A 1 556 ? 41.733 9.157 -30.210 1.00 86.69 556 CYS A O 1
ATOM 4359 N N . ALA A 1 557 ? 39.929 10.455 -30.503 1.00 90.50 557 ALA A N 1
ATOM 4360 C CA . ALA A 1 557 ? 40.425 11.020 -31.752 1.00 90.50 557 ALA A CA 1
ATOM 4361 C C . ALA A 1 557 ? 41.600 11.968 -31.458 1.00 90.50 557 ALA A C 1
ATOM 4363 O O . ALA A 1 557 ? 41.418 12.973 -30.774 1.00 90.50 557 ALA A O 1
ATOM 4364 N N . ASP A 1 558 ? 42.793 11.658 -31.964 1.00 90.44 558 ASP A N 1
ATOM 4365 C CA . ASP A 1 558 ? 44.013 12.459 -31.768 1.00 90.44 558 ASP A CA 1
ATOM 4366 C C . ASP A 1 558 ? 44.481 13.179 -33.050 1.00 90.44 558 ASP A C 1
ATOM 4368 O O . ASP A 1 558 ? 45.381 14.022 -33.014 1.00 90.44 558 ASP A O 1
ATOM 4372 N N . GLY A 1 559 ? 43.845 12.880 -34.188 1.00 89.75 559 GLY A N 1
ATOM 4373 C CA . GLY A 1 559 ? 44.199 13.394 -35.513 1.00 89.75 559 GLY A CA 1
ATOM 4374 C C . GLY A 1 559 ? 45.477 12.787 -36.110 1.00 89.75 559 GLY A C 1
ATOM 4375 O O . GLY A 1 559 ? 45.952 13.263 -37.139 1.00 89.75 559 GLY A O 1
ATOM 4376 N N . VAL A 1 560 ? 46.049 11.749 -35.493 1.00 91.81 560 VAL A N 1
ATOM 4377 C CA . VAL A 1 560 ? 47.309 11.114 -35.918 1.00 91.81 560 VAL A CA 1
ATOM 4378 C C . VAL A 1 560 ? 47.119 9.620 -36.165 1.00 91.81 560 VAL A C 1
ATOM 4380 O O . VAL A 1 560 ? 47.589 9.097 -37.176 1.00 91.81 560 VAL A O 1
ATOM 4383 N N . HIS A 1 561 ? 46.403 8.931 -35.278 1.00 89.94 561 HIS A N 1
ATOM 4384 C CA . HIS A 1 561 ? 46.193 7.492 -35.328 1.00 89.94 561 HIS A CA 1
ATOM 4385 C C . HIS A 1 561 ? 44.740 7.151 -35.663 1.00 89.94 561 HIS A C 1
ATOM 4387 O O . HIS A 1 561 ? 43.787 7.791 -35.216 1.00 89.94 561 HIS A O 1
ATOM 4393 N N . LYS A 1 562 ? 44.552 6.093 -36.458 1.00 89.31 562 LYS A N 1
ATOM 4394 C CA . LYS A 1 562 ? 43.215 5.561 -36.738 1.00 89.31 562 LYS A CA 1
ATOM 4395 C C . LYS A 1 562 ? 42.656 4.933 -35.454 1.00 89.31 562 LYS A C 1
ATOM 4397 O O . LYS A 1 562 ? 43.285 4.038 -34.897 1.00 89.31 562 LYS A O 1
ATOM 4402 N N . ILE A 1 563 ? 41.471 5.369 -35.015 1.00 88.00 563 ILE A N 1
ATOM 4403 C CA . ILE A 1 563 ? 40.831 4.891 -33.773 1.00 88.00 563 ILE A CA 1
ATOM 4404 C C . ILE A 1 563 ? 40.560 3.382 -33.828 1.00 88.00 563 ILE A C 1
ATOM 4406 O O . ILE A 1 563 ? 40.867 2.639 -32.899 1.00 88.00 563 ILE A O 1
ATOM 4410 N N . ASN A 1 564 ? 39.952 2.926 -34.925 1.00 85.75 564 ASN A N 1
ATOM 4411 C CA . ASN A 1 564 ? 39.704 1.518 -35.219 1.00 85.75 564 ASN A CA 1
ATOM 4412 C C . ASN A 1 564 ? 39.585 1.318 -36.741 1.00 85.75 564 ASN A C 1
ATOM 4414 O O . ASN A 1 564 ? 39.594 2.275 -37.509 1.00 85.75 564 ASN A O 1
ATOM 4418 N N . SER A 1 565 ? 39.435 0.078 -37.208 1.00 87.06 565 SER A N 1
ATOM 4419 C CA . SER A 1 565 ? 39.359 -0.215 -38.648 1.00 87.06 565 SER A CA 1
ATOM 4420 C C . SER A 1 565 ? 38.158 0.407 -39.378 1.00 87.06 565 SER A C 1
ATOM 4422 O O . SER A 1 565 ? 38.189 0.478 -40.605 1.00 87.06 565 SER A O 1
ATOM 4424 N N . LYS A 1 566 ? 37.126 0.859 -38.656 1.00 85.56 566 LYS A N 1
ATOM 4425 C CA . LYS A 1 566 ? 35.844 1.341 -39.196 1.00 85.56 566 LYS A CA 1
ATOM 4426 C C . LYS A 1 566 ? 35.702 2.866 -39.221 1.00 85.56 566 LYS A C 1
ATOM 4428 O O . LYS A 1 566 ? 34.865 3.360 -39.966 1.00 85.56 566 LYS A O 1
ATOM 4433 N N . ILE A 1 567 ? 36.480 3.599 -38.426 1.00 88.94 567 ILE A N 1
ATOM 4434 C CA . ILE A 1 567 ? 36.472 5.069 -38.398 1.00 88.94 567 ILE A CA 1
ATOM 4435 C C . ILE A 1 567 ? 37.696 5.562 -39.160 1.00 88.94 567 ILE A C 1
ATOM 4437 O O . ILE A 1 567 ? 38.821 5.294 -38.741 1.00 88.94 567 ILE A O 1
ATOM 4441 N N . GLU A 1 568 ? 37.493 6.261 -40.277 1.00 90.62 568 GLU A N 1
ATOM 4442 C CA . GLU A 1 568 ? 38.600 6.841 -41.043 1.00 90.62 568 GLU A CA 1
ATOM 4443 C C . GLU A 1 568 ? 39.379 7.886 -40.239 1.00 90.62 568 GLU A C 1
ATOM 4445 O O . GLU A 1 568 ? 38.812 8.612 -39.421 1.00 90.62 568 GLU A O 1
ATOM 4450 N N . LEU A 1 569 ? 40.694 7.948 -40.476 1.00 92.56 569 LEU A N 1
ATOM 4451 C CA . LEU A 1 569 ? 41.547 8.955 -39.852 1.00 92.56 569 LEU A CA 1
ATOM 4452 C C . LEU A 1 569 ? 41.154 10.340 -40.374 1.00 92.56 569 LEU A C 1
ATOM 4454 O O . LEU A 1 569 ? 41.203 10.593 -41.577 1.00 92.56 569 LEU A O 1
ATOM 4458 N N . ASP A 1 570 ? 40.816 11.237 -39.455 1.00 92.25 570 ASP A N 1
ATOM 4459 C CA . ASP A 1 570 ? 40.535 12.639 -39.739 1.00 92.25 570 ASP A CA 1
ATOM 4460 C C . ASP A 1 570 ? 41.563 13.510 -39.002 1.00 92.25 570 ASP A C 1
ATOM 4462 O O . ASP A 1 570 ? 41.438 13.706 -37.790 1.00 92.25 570 ASP A O 1
ATOM 4466 N N . PRO A 1 571 ? 42.593 14.028 -39.699 1.00 92.44 571 PRO A N 1
ATOM 4467 C CA . PRO A 1 571 ? 43.651 14.819 -39.070 1.00 92.44 571 PRO A CA 1
ATOM 4468 C C . PRO A 1 571 ? 43.165 16.111 -38.405 1.00 92.44 571 PRO A C 1
ATOM 4470 O O . PRO A 1 571 ? 43.860 16.673 -37.559 1.00 92.44 571 PRO A O 1
ATOM 4473 N N . ASN A 1 572 ? 41.972 16.582 -38.780 1.00 92.44 572 ASN A N 1
ATOM 4474 C CA . ASN A 1 572 ? 41.387 17.822 -38.282 1.00 92.44 572 ASN A CA 1
ATOM 4475 C C . ASN A 1 572 ? 40.368 17.587 -37.159 1.00 92.44 572 ASN A C 1
ATOM 4477 O O . ASN A 1 572 ? 39.769 18.546 -36.674 1.00 92.44 572 ASN A O 1
ATOM 4481 N N . TYR A 1 573 ? 40.164 16.335 -36.740 1.00 92.56 573 TYR A N 1
ATOM 4482 C CA . TYR A 1 573 ? 39.175 15.978 -35.732 1.00 92.56 573 TYR A CA 1
ATOM 4483 C C . TYR A 1 573 ? 39.839 15.404 -34.485 1.00 92.56 573 TYR A C 1
ATOM 4485 O O . TYR A 1 573 ? 40.399 14.308 -34.510 1.00 92.56 573 TYR A O 1
ATOM 4493 N N . LYS A 1 574 ? 39.758 16.151 -33.380 1.00 93.00 574 LYS A N 1
ATOM 4494 C CA . LYS A 1 574 ? 40.334 15.764 -32.092 1.00 93.00 574 LYS A CA 1
ATOM 4495 C C . LYS A 1 574 ? 39.285 15.799 -30.997 1.00 93.00 574 LYS A C 1
ATOM 4497 O O . LYS A 1 574 ? 38.549 16.781 -30.873 1.00 93.00 574 LYS A O 1
ATOM 4502 N N . SER A 1 575 ? 39.250 14.738 -30.203 1.00 94.25 575 SER A N 1
ATOM 4503 C CA . SER A 1 575 ? 38.443 14.675 -28.993 1.00 94.25 575 SER A CA 1
ATOM 4504 C C . SER A 1 575 ? 39.111 15.490 -27.890 1.00 94.25 575 SER A C 1
ATOM 4506 O O . SER A 1 575 ? 40.337 15.521 -27.780 1.00 94.25 575 SER A O 1
ATOM 4508 N N . VAL A 1 576 ? 38.299 16.145 -27.064 1.00 95.56 576 VAL A N 1
ATOM 4509 C CA . VAL A 1 576 ? 38.775 16.940 -25.929 1.00 95.56 576 VAL A CA 1
ATOM 4510 C C . VAL A 1 576 ? 38.202 16.376 -24.643 1.00 95.56 576 VAL A C 1
ATOM 4512 O O . VAL A 1 576 ? 36.988 16.227 -24.518 1.00 95.56 576 VAL A O 1
ATOM 4515 N N . VAL A 1 577 ? 39.071 16.101 -23.673 1.00 95.69 577 VAL A N 1
ATOM 4516 C CA . VAL A 1 577 ? 38.668 15.729 -22.312 1.00 95.69 577 VAL A CA 1
ATOM 4517 C C . VAL A 1 577 ? 38.850 16.936 -21.407 1.00 95.69 577 VAL A C 1
ATOM 4519 O O . VAL A 1 577 ? 39.950 17.479 -21.323 1.00 95.69 577 VAL A O 1
ATOM 4522 N N . VAL A 1 578 ? 37.787 17.344 -20.720 1.00 96.19 578 VAL A N 1
ATOM 4523 C CA . VAL A 1 578 ? 37.801 18.408 -19.713 1.00 96.19 578 VAL A CA 1
ATOM 4524 C C . VAL A 1 578 ? 37.430 17.802 -18.363 1.00 96.19 578 VAL A C 1
ATOM 4526 O O . VAL A 1 578 ? 36.348 17.242 -18.219 1.00 96.19 578 VAL A O 1
ATOM 4529 N N . LEU A 1 579 ? 38.318 17.892 -17.378 1.00 95.38 579 LEU A N 1
ATOM 4530 C CA . LEU A 1 579 ? 38.043 17.463 -16.004 1.00 95.38 579 LEU A CA 1
ATOM 4531 C C . LEU A 1 579 ? 37.224 18.525 -15.256 1.00 95.38 579 LEU A C 1
ATOM 4533 O O . LEU A 1 579 ? 37.107 19.663 -15.709 1.00 95.38 579 LEU A O 1
ATOM 4537 N N . GLY A 1 580 ? 36.673 18.177 -14.096 1.00 93.44 580 GLY A N 1
ATOM 4538 C CA . GLY A 1 580 ? 35.783 19.059 -13.340 1.00 93.44 580 GLY A CA 1
ATOM 4539 C C . GLY A 1 580 ? 36.461 20.316 -12.781 1.00 93.44 580 GLY A C 1
ATOM 4540 O O . GLY A 1 580 ? 35.791 21.318 -12.552 1.00 93.44 580 GLY A O 1
ATOM 4541 N N . ASP A 1 581 ? 37.795 20.322 -12.668 1.00 94.69 581 ASP A N 1
ATOM 4542 C CA . ASP A 1 581 ? 38.588 21.521 -12.347 1.00 94.69 581 ASP A CA 1
ATOM 4543 C C . ASP A 1 581 ? 38.946 22.376 -13.579 1.00 94.69 581 ASP A C 1
ATOM 4545 O O . ASP A 1 581 ? 39.672 23.363 -13.468 1.00 94.69 581 ASP A O 1
ATOM 4549 N N . GLY A 1 582 ? 38.464 21.993 -14.763 1.00 95.38 582 GLY A N 1
ATOM 4550 C CA . GLY A 1 582 ? 38.745 22.661 -16.027 1.00 95.38 582 GLY A CA 1
ATOM 4551 C C . GLY A 1 582 ? 40.039 22.223 -16.716 1.00 95.38 582 GLY A C 1
ATOM 4552 O O . GLY A 1 582 ? 40.334 22.758 -17.782 1.00 95.38 582 GLY A O 1
ATOM 4553 N N . THR A 1 583 ? 40.803 21.262 -16.176 1.00 95.19 583 THR A N 1
ATOM 4554 C CA . THR A 1 583 ? 41.982 20.700 -16.866 1.00 95.19 583 THR A CA 1
ATOM 4555 C C . THR A 1 583 ? 41.574 20.111 -18.219 1.00 95.19 583 THR A C 1
ATOM 4557 O O . THR A 1 583 ? 40.628 19.328 -18.277 1.00 95.19 583 THR A O 1
ATOM 4560 N N . ARG A 1 584 ? 42.295 20.449 -19.299 1.00 95.75 584 ARG A N 1
ATOM 4561 C CA . ARG A 1 584 ? 41.974 20.042 -20.680 1.00 95.75 584 ARG A CA 1
ATOM 4562 C C . ARG A 1 584 ? 43.055 19.146 -21.282 1.00 95.75 584 ARG A C 1
ATOM 4564 O O . ARG A 1 584 ? 44.238 19.447 -21.148 1.00 95.75 584 ARG A O 1
ATOM 4571 N N . TYR A 1 585 ? 42.636 18.115 -22.010 1.00 93.94 585 TYR A N 1
ATOM 4572 C CA . TYR A 1 585 ? 43.486 17.257 -22.840 1.00 93.94 585 TYR A CA 1
ATOM 4573 C C . TYR A 1 585 ? 42.968 17.274 -24.281 1.00 93.94 585 TYR A C 1
ATOM 4575 O O . TYR A 1 585 ? 41.815 16.913 -24.514 1.00 93.94 585 TYR A O 1
ATOM 4583 N N . GLU A 1 586 ? 43.809 17.688 -25.232 1.00 90.06 586 GLU A N 1
ATOM 4584 C CA . GLU A 1 586 ? 43.445 17.900 -26.652 1.00 90.06 586 GLU A CA 1
ATOM 4585 C C . GLU A 1 586 ? 44.355 17.117 -27.623 1.00 90.06 586 GLU A C 1
ATOM 4587 O O . GLU A 1 586 ? 44.275 17.265 -28.842 1.00 90.06 586 GLU A O 1
ATOM 4592 N N . ASP A 1 587 ? 45.244 16.282 -27.086 1.00 85.00 587 ASP A N 1
ATOM 4593 C CA . ASP A 1 587 ? 46.256 15.502 -27.809 1.00 85.00 587 ASP A CA 1
ATOM 4594 C C . ASP A 1 587 ? 45.932 13.996 -27.865 1.00 85.00 587 ASP A C 1
ATOM 4596 O O . ASP A 1 587 ? 46.781 13.191 -28.238 1.00 85.00 587 ASP A O 1
ATOM 4600 N N . GLY A 1 588 ? 44.717 13.605 -27.464 1.00 79.94 588 GLY A N 1
ATOM 4601 C CA . GLY A 1 588 ? 44.283 12.205 -27.400 1.00 79.94 588 GLY A CA 1
ATOM 4602 C C . GLY A 1 588 ? 44.772 11.420 -26.178 1.00 79.94 588 GLY A C 1
ATOM 4603 O O . GLY A 1 588 ? 44.449 10.239 -26.050 1.00 79.94 588 GLY A O 1
ATOM 4604 N N . THR A 1 589 ? 45.512 12.042 -25.250 1.00 85.19 589 THR A N 1
ATOM 4605 C CA . THR A 1 589 ? 45.999 11.370 -24.027 1.00 85.19 589 THR A CA 1
ATOM 4606 C C . THR A 1 589 ? 44.992 11.379 -22.876 1.00 85.19 589 THR A C 1
ATOM 4608 O O . THR A 1 589 ? 45.140 10.609 -21.922 1.00 85.19 589 THR A O 1
ATOM 4611 N N . GLY A 1 590 ? 43.955 12.217 -22.965 1.00 87.12 590 GLY A N 1
ATOM 4612 C CA . GLY A 1 590 ? 42.909 12.337 -21.955 1.00 87.12 590 GLY A CA 1
ATOM 4613 C C . GLY A 1 590 ? 42.135 11.033 -21.759 1.00 87.12 590 GLY A C 1
ATOM 4614 O O . GLY A 1 590 ? 41.645 10.433 -22.715 1.00 87.12 590 GLY A O 1
ATOM 4615 N N . LYS A 1 591 ? 42.002 10.598 -20.503 1.00 90.12 591 LYS A N 1
ATOM 4616 C CA . LYS A 1 591 ? 41.233 9.409 -20.109 1.00 90.12 591 LYS A CA 1
ATOM 4617 C C . LYS A 1 591 ? 40.439 9.697 -18.845 1.00 90.12 591 LYS A C 1
ATOM 4619 O O . LYS A 1 591 ? 40.910 10.426 -17.975 1.00 90.12 591 LYS A O 1
ATOM 4624 N N . VAL A 1 592 ? 39.270 9.079 -18.726 1.00 92.50 592 VAL A N 1
ATOM 4625 C CA . VAL A 1 592 ? 38.372 9.228 -17.572 1.00 92.50 592 VAL A CA 1
ATOM 4626 C C . VAL A 1 592 ? 37.943 7.863 -17.045 1.00 92.50 592 VAL A C 1
ATOM 4628 O O . VAL A 1 592 ? 37.929 6.877 -17.782 1.00 92.50 592 VAL A O 1
ATOM 4631 N N . SER A 1 593 ? 37.616 7.778 -15.759 1.00 88.81 593 SER A N 1
ATOM 4632 C CA . SER A 1 593 ? 37.103 6.558 -15.134 1.00 88.81 593 SER A CA 1
ATOM 4633 C C . SER A 1 593 ? 35.745 6.821 -14.481 1.00 88.81 593 SER A C 1
ATOM 4635 O O . SER A 1 593 ? 35.449 7.940 -14.070 1.00 88.81 593 SER A O 1
ATOM 4637 N N . LEU A 1 594 ? 34.901 5.787 -14.402 1.00 86.31 594 LEU A N 1
ATOM 4638 C CA . LEU A 1 594 ? 33.608 5.872 -13.709 1.00 86.31 594 LEU A CA 1
ATOM 4639 C C . LEU A 1 594 ? 33.735 5.610 -12.207 1.00 86.31 594 LEU A C 1
ATOM 4641 O O . LEU A 1 594 ? 32.868 6.004 -11.445 1.00 86.31 594 LEU A O 1
ATOM 4645 N N . THR A 1 595 ? 34.795 4.941 -11.756 1.00 84.38 595 THR A N 1
ATOM 4646 C CA . THR A 1 595 ? 35.114 4.796 -10.330 1.00 84.38 595 THR A CA 1
ATOM 4647 C C . THR A 1 595 ? 36.617 4.921 -10.124 1.00 84.38 595 THR A C 1
ATOM 4649 O O . THR A 1 595 ? 37.404 4.801 -11.068 1.00 84.38 595 THR A O 1
ATOM 4652 N N . ARG A 1 596 ? 37.041 5.131 -8.874 1.00 84.00 596 ARG A N 1
ATOM 4653 C CA . ARG A 1 596 ? 38.463 5.276 -8.519 1.00 84.00 596 ARG A CA 1
ATOM 4654 C C . ARG A 1 596 ? 39.297 4.029 -8.771 1.00 84.00 596 ARG A C 1
ATOM 4656 O O . ARG A 1 596 ? 40.479 4.139 -9.067 1.00 84.00 596 ARG A O 1
ATOM 4663 N N . ASN A 1 597 ? 38.653 2.871 -8.708 1.00 86.31 597 ASN A N 1
ATOM 4664 C CA . ASN A 1 597 ? 39.295 1.580 -8.923 1.00 86.31 597 ASN A CA 1
ATOM 4665 C C . ASN A 1 597 ? 39.148 1.096 -10.375 1.00 86.31 597 ASN A C 1
ATOM 4667 O O . ASN A 1 597 ? 39.639 0.023 -10.713 1.00 86.31 597 ASN A O 1
ATOM 4671 N N . SER A 1 598 ? 38.459 1.859 -11.232 1.00 86.00 598 SER A N 1
ATOM 4672 C CA . SER A 1 598 ? 38.324 1.538 -12.652 1.00 86.00 598 SER A CA 1
ATOM 4673 C C . SER A 1 598 ? 39.539 2.015 -13.438 1.00 86.00 598 SER A C 1
ATOM 4675 O O . SER A 1 598 ? 40.085 3.087 -13.180 1.00 86.00 598 SER A O 1
ATOM 4677 N N . VAL A 1 599 ? 39.908 1.254 -14.466 1.00 88.81 599 VAL A N 1
ATOM 4678 C CA . VAL A 1 599 ? 40.913 1.679 -15.446 1.00 88.81 599 VAL A CA 1
ATOM 4679 C C . VAL A 1 599 ? 40.385 2.913 -16.197 1.00 88.81 599 VAL A C 1
ATOM 4681 O O . VAL A 1 599 ? 39.253 2.873 -16.689 1.00 88.81 599 VAL A O 1
ATOM 4684 N N . PRO A 1 600 ? 41.157 4.011 -16.302 1.00 89.50 600 PRO A N 1
ATOM 4685 C CA . PRO A 1 600 ? 40.779 5.152 -17.130 1.00 89.50 600 PRO A CA 1
ATOM 4686 C C . PRO A 1 600 ? 40.687 4.763 -18.609 1.00 89.50 600 PRO A C 1
ATOM 4688 O O . PRO A 1 600 ? 41.614 4.167 -19.161 1.00 89.50 600 PRO A O 1
ATOM 4691 N N . ASN A 1 601 ? 39.585 5.128 -19.259 1.00 88.75 601 ASN A N 1
ATOM 4692 C CA . ASN A 1 601 ? 39.272 4.767 -20.636 1.00 88.75 601 ASN A CA 1
ATOM 4693 C C . ASN A 1 601 ? 38.978 6.003 -21.495 1.00 88.75 601 ASN A C 1
ATOM 4695 O O . ASN A 1 601 ? 38.611 7.065 -20.992 1.00 88.75 601 ASN A O 1
ATOM 4699 N N . SER A 1 602 ? 39.152 5.832 -22.806 1.00 86.44 602 SER A N 1
ATOM 4700 C CA . SER A 1 602 ? 38.776 6.795 -23.851 1.00 86.44 602 SER A CA 1
ATOM 4701 C C . SER A 1 602 ? 37.693 6.255 -24.809 1.00 86.44 602 SER A C 1
ATOM 4703 O O . SER A 1 602 ? 37.365 6.860 -25.830 1.00 86.44 602 SER A O 1
ATOM 4705 N N . TRP A 1 603 ? 37.141 5.089 -24.457 1.00 89.81 603 TRP A N 1
ATOM 4706 C CA . TRP A 1 603 ? 36.027 4.408 -25.106 1.00 89.81 603 TRP A CA 1
ATOM 4707 C C . TRP A 1 603 ? 35.164 3.780 -24.008 1.00 89.81 603 TRP A C 1
ATOM 4709 O O . TRP A 1 603 ? 35.660 2.976 -23.217 1.00 89.81 603 TRP A O 1
ATOM 4719 N N . PHE A 1 604 ? 33.875 4.118 -23.969 1.00 89.06 604 PHE A N 1
ATOM 4720 C CA . PHE A 1 604 ? 32.882 3.448 -23.132 1.00 89.06 604 PHE A CA 1
ATOM 4721 C C . PHE A 1 604 ? 31.901 2.635 -23.969 1.00 89.06 604 PHE A C 1
ATOM 4723 O O . PHE A 1 604 ? 31.255 3.166 -24.864 1.00 89.06 604 PHE A O 1
ATOM 4730 N N . ASN A 1 605 ? 31.763 1.352 -23.647 1.00 86.75 605 ASN A N 1
ATOM 4731 C CA . ASN A 1 605 ? 30.637 0.553 -24.108 1.00 86.75 605 ASN A CA 1
ATOM 4732 C C . ASN A 1 605 ? 29.544 0.625 -23.035 1.00 86.75 605 ASN A C 1
ATOM 4734 O O . ASN A 1 605 ? 29.686 0.027 -21.968 1.00 86.75 605 ASN A O 1
ATOM 4738 N N . ILE A 1 606 ? 28.490 1.397 -23.288 1.00 84.38 606 ILE A N 1
ATOM 4739 C CA . ILE A 1 606 ? 27.388 1.595 -22.347 1.00 84.38 606 ILE A CA 1
ATOM 4740 C C . ILE A 1 606 ? 26.306 0.562 -22.639 1.00 84.38 606 ILE A C 1
ATOM 4742 O O . ILE A 1 606 ? 25.750 0.501 -23.740 1.00 84.38 606 ILE A O 1
ATOM 4746 N N . LYS A 1 607 ? 26.009 -0.252 -21.623 1.00 79.88 607 LYS A N 1
ATOM 4747 C CA . LYS A 1 607 ? 24.900 -1.201 -21.644 1.00 79.88 607 LYS A CA 1
ATOM 4748 C C . LYS A 1 607 ? 23.702 -0.618 -20.912 1.00 79.88 607 LYS A C 1
ATOM 4750 O O . LYS A 1 607 ? 23.720 -0.511 -19.687 1.00 79.88 607 LYS A O 1
ATOM 4755 N N . CYS A 1 608 ? 22.659 -0.280 -21.655 1.00 72.38 608 CYS A N 1
ATOM 4756 C CA . CYS A 1 608 ? 21.361 0.038 -21.088 1.00 72.38 608 CYS A CA 1
ATOM 4757 C C . CYS A 1 608 ? 20.653 -1.297 -20.819 1.00 72.38 608 CYS A C 1
ATOM 4759 O O . CYS A 1 608 ? 20.188 -1.995 -21.715 1.00 72.38 608 CYS A O 1
ATOM 4761 N N . ASN A 1 609 ? 20.666 -1.709 -19.554 1.00 63.12 609 ASN A N 1
ATOM 4762 C CA . ASN A 1 609 ? 20.398 -3.081 -19.110 1.00 63.12 609 ASN A CA 1
ATOM 4763 C C . ASN A 1 609 ? 18.932 -3.543 -19.195 1.00 63.12 609 ASN A C 1
ATOM 4765 O O . ASN A 1 609 ? 18.607 -4.612 -18.676 1.00 63.12 609 ASN A O 1
ATOM 4769 N N . VAL A 1 610 ? 18.074 -2.784 -19.878 1.00 66.81 610 VAL A N 1
ATOM 4770 C CA . VAL A 1 610 ? 16.671 -3.138 -20.126 1.00 66.81 610 VAL A CA 1
ATOM 4771 C C . VAL A 1 610 ? 16.584 -4.470 -20.882 1.00 66.81 610 VAL A C 1
ATOM 4773 O O . VAL A 1 610 ? 15.785 -5.323 -20.528 1.00 66.81 610 VAL A O 1
ATOM 4776 N N . ALA A 1 611 ? 17.476 -4.712 -21.850 1.00 57.12 611 ALA A N 1
ATOM 4777 C CA . ALA A 1 611 ? 17.435 -5.923 -22.675 1.00 57.12 611 ALA A CA 1
ATOM 4778 C C . ALA A 1 611 ? 18.307 -7.093 -22.170 1.00 57.12 611 ALA A C 1
ATOM 4780 O O . ALA A 1 611 ? 17.991 -8.247 -22.452 1.00 57.12 611 ALA A O 1
ATOM 4781 N N . SER A 1 612 ? 19.430 -6.836 -21.477 1.00 54.12 612 SER A N 1
ATOM 4782 C CA . SER A 1 612 ? 20.511 -7.839 -21.351 1.00 54.12 612 SER A CA 1
ATOM 4783 C C . SER A 1 612 ? 20.810 -8.392 -19.954 1.00 54.12 612 SER A C 1
ATOM 4785 O O . SER A 1 612 ? 21.510 -9.398 -19.880 1.00 54.12 612 SER A O 1
ATOM 4787 N N . SER A 1 613 ? 20.367 -7.773 -18.853 1.00 54.16 613 SER A N 1
ATOM 4788 C CA . SER A 1 613 ? 20.812 -8.214 -17.509 1.00 54.16 613 SER A CA 1
ATOM 4789 C C . SER A 1 613 ? 19.815 -8.027 -16.365 1.00 54.16 613 SER A C 1
ATOM 4791 O O . SER A 1 613 ? 20.137 -8.407 -15.245 1.00 54.16 613 SER A O 1
ATOM 4793 N N . ASN A 1 614 ? 18.611 -7.501 -16.624 1.00 67.06 614 ASN A N 1
ATOM 4794 C CA . ASN A 1 614 ? 17.527 -7.385 -15.640 1.00 67.06 614 ASN A CA 1
ATOM 4795 C C . ASN A 1 614 ? 17.954 -6.748 -14.296 1.00 67.06 614 ASN A C 1
ATOM 4797 O O . ASN A 1 614 ? 17.526 -7.166 -13.227 1.00 67.06 614 ASN A O 1
ATOM 4801 N N . MET A 1 615 ? 18.859 -5.761 -14.332 1.00 66.75 615 MET A N 1
ATOM 4802 C CA . MET A 1 615 ? 19.526 -5.243 -13.126 1.00 66.75 615 MET A CA 1
ATOM 4803 C C . MET A 1 615 ? 18.574 -4.623 -12.104 1.00 66.75 615 MET A C 1
ATOM 4805 O O . MET A 1 615 ? 18.843 -4.734 -10.914 1.00 66.75 615 MET A O 1
ATOM 4809 N N . ALA A 1 616 ? 17.492 -3.980 -12.553 1.00 70.81 616 ALA A N 1
ATOM 4810 C CA . ALA A 1 616 ? 16.483 -3.418 -11.657 1.00 70.81 616 ALA A CA 1
ATOM 4811 C C . ALA A 1 616 ? 15.806 -4.535 -10.854 1.00 70.81 616 ALA A C 1
ATOM 4813 O O . ALA A 1 616 ? 15.862 -4.533 -9.630 1.00 70.81 616 ALA A O 1
ATOM 4814 N N . THR A 1 617 ? 15.301 -5.558 -11.542 1.00 73.38 617 THR A N 1
ATOM 4815 C CA . THR A 1 617 ? 14.751 -6.759 -10.910 1.00 73.38 617 THR A CA 1
ATOM 4816 C C . THR A 1 617 ? 15.778 -7.503 -10.054 1.00 73.38 617 THR A C 1
ATOM 4818 O O . THR A 1 617 ? 15.434 -7.976 -8.981 1.00 73.38 617 THR A O 1
ATOM 4821 N N . ASN A 1 618 ? 17.050 -7.577 -10.458 1.00 74.75 618 ASN A N 1
ATOM 4822 C CA . ASN A 1 618 ? 18.089 -8.193 -9.625 1.00 74.75 618 ASN A CA 1
ATOM 4823 C C . ASN A 1 618 ? 18.355 -7.386 -8.347 1.00 74.75 618 ASN A C 1
ATOM 4825 O O . ASN A 1 618 ? 18.588 -7.977 -7.299 1.00 74.75 618 ASN A O 1
ATOM 4829 N N . ALA A 1 619 ? 18.338 -6.053 -8.422 1.00 74.19 619 ALA A N 1
ATOM 4830 C CA . ALA A 1 619 ? 18.510 -5.183 -7.261 1.00 74.19 619 ALA A CA 1
ATOM 4831 C C . ALA A 1 619 ? 17.310 -5.274 -6.308 1.00 74.19 619 ALA A C 1
ATOM 4833 O O . ALA A 1 619 ? 17.500 -5.330 -5.095 1.00 74.19 619 ALA A O 1
ATOM 4834 N N . LEU A 1 620 ? 16.093 -5.348 -6.855 1.00 75.00 620 LEU A N 1
ATOM 4835 C CA . LEU A 1 620 ? 14.876 -5.613 -6.089 1.00 75.00 620 LEU A CA 1
ATOM 4836 C C . LEU A 1 620 ? 14.937 -6.988 -5.419 1.00 75.00 620 LEU A C 1
ATOM 4838 O O . LEU A 1 620 ? 14.791 -7.083 -4.205 1.00 75.00 620 LEU A O 1
ATOM 4842 N N . GLY A 1 621 ? 15.299 -8.035 -6.163 1.00 74.25 621 GLY A N 1
ATOM 4843 C CA . GLY A 1 621 ? 15.544 -9.360 -5.600 1.00 74.25 621 GLY A CA 1
ATOM 4844 C C . GLY A 1 621 ? 16.592 -9.314 -4.485 1.00 74.25 621 GLY A C 1
ATOM 4845 O O . GLY A 1 621 ? 16.364 -9.823 -3.395 1.00 74.25 621 GLY A O 1
ATOM 4846 N N . GLN A 1 622 ? 17.714 -8.623 -4.692 1.00 77.44 622 GLN A N 1
ATOM 4847 C CA . GLN A 1 622 ? 18.735 -8.463 -3.657 1.00 77.44 622 GLN A CA 1
ATOM 4848 C C . GLN A 1 622 ? 18.192 -7.778 -2.389 1.00 77.44 622 GLN A C 1
ATOM 4850 O O . GLN A 1 622 ? 18.621 -8.144 -1.298 1.00 77.44 622 GLN A O 1
ATOM 4855 N N . LYS A 1 623 ? 17.275 -6.810 -2.512 1.00 76.56 623 LYS A N 1
ATOM 4856 C CA . LYS A 1 623 ? 16.597 -6.168 -1.371 1.00 76.56 623 LYS A CA 1
ATOM 4857 C C . LYS A 1 623 ? 15.667 -7.140 -0.634 1.00 76.56 623 LYS A C 1
ATOM 4859 O O . LYS A 1 623 ? 15.558 -7.031 0.576 1.00 76.56 623 LYS A O 1
ATOM 4864 N N . ARG A 1 624 ? 14.994 -8.049 -1.345 1.00 77.44 624 ARG A N 1
ATOM 4865 C CA . ARG A 1 624 ? 14.027 -8.995 -0.756 1.00 77.44 624 ARG A CA 1
ATOM 4866 C C . ARG A 1 624 ? 14.688 -10.230 -0.129 1.00 77.44 624 ARG A C 1
ATOM 4868 O O . ARG A 1 624 ? 14.147 -10.795 0.810 1.00 77.44 624 ARG A O 1
ATOM 4875 N N . TYR A 1 625 ? 15.845 -10.652 -0.644 1.00 71.19 625 TYR A N 1
ATOM 4876 C CA . TYR A 1 625 ? 16.548 -11.869 -0.206 1.00 71.19 625 TYR A CA 1
ATOM 4877 C C . TYR A 1 625 ? 17.723 -11.624 0.769 1.00 71.19 625 TYR A C 1
ATOM 4879 O O . TYR A 1 625 ? 18.376 -12.592 1.164 1.00 71.19 625 TYR A O 1
ATOM 4887 N N . ASN A 1 626 ? 18.014 -10.370 1.145 1.00 55.44 626 ASN A N 1
ATOM 4888 C CA . ASN A 1 626 ? 18.982 -10.005 2.198 1.00 55.44 626 ASN A CA 1
ATOM 4889 C C . ASN A 1 626 ? 18.279 -9.297 3.346 1.00 55.44 626 ASN A C 1
ATOM 4891 O O . ASN A 1 626 ? 18.752 -9.469 4.493 1.00 55.44 626 ASN A O 1
#

Foldseek 3Di:
DDDDDDPDDDDDDCPVVDDAAKDKDKDWDADPVRDIDIDIDIDHHWPWAKDFPDDLLDEAEQFWDKTKMATATQAWKKKWKAKQNRTDDIDTDRHHRDIDIDTHGADDQEWIKIKIKMWGADPNDIDIYDIDIHIHGYDDLPDQDKYKTWRAAEEEDEALAWDKTKMFIDGSVDAQFWKFKDKQPHTPFIFRHGRGIDIFTDHHNDAAKIWIWIDTDPDIRIHIYGYHYFPFDFDADDVQWPAKDALHRAALRTPPNWDAGPVHRLFTKDKDPPFDSPPFAWDADPVRFIWGKGFAPIKMFTNDFQQADFCQAFKKKKKFWKAKDQFQDQFWWFKWFFPPDPQFRATWTDGQFWIWGTWNPDIDIFGDHHPDTKIKMKIGAYWPLVDQPTKTWIWMDILLHIFQIDIDGPVIRNHDPDTGTMMGHHNGIMMITRMIIMGPHGDDSVSSLSNSLNVDSRSVSSVVSRLLPQQADPVRHRDLVSNCVSCLQDKRKDKDFPDQEQAQLDWGWFIKIWIHRNPDDLFAQTKIKTGWTKDFPNDPLVSVDRLQTWIKTAQQQQLPDDSDPRGDRHNVGHMWMATSVRDIDGRSPDFGDNDPPDDTDRMDGDHSCSPPPRVSSVVNRVVRVD

Secondary structure (DSSP, 8-state):
---PPPSS------GGG--SEEEEEEEEEE-TTS-EEEEEEEEEE----EEE---TT-EEESS-EEEEEEE-SSS-EEEEEEETTEE---EEE---S--EEEEE----SEEEEEEEEEEEEETTEEEEPPPEEEEEEEE-TT----EEE----EEEEETT--EEEEEEEE-SS-SSEEEEEEETTEEEEEEEE-SS-EEEEE--SS-EEEEEEEEETTEEEEEEEEEEPPSS------TTEEEEE--TT--TTBTT-S-B-SS-TTSBEEE-TT--TTTSEEEE-TTS-EEEEE-TT--EEES--TTSS-HHHH-EEEEEEEEEES-S-TT-EEEE-----TT---EEEEETTEEEEE-SS-EEEEE--SSS-EEEEEEE----TT-TT--EEEEEEETTEE---EEE-TT---S-SS--PEEE--SS-EEEEEEEEEESSPPPHHHHHHHHHHT-SSHHHHHHHHHHT--S-TTS---HHHHHHH-TTS-EEEEE-SS----TT--EEEEEEEEE-TTS-TTTTSEEEEEEEEEE--SGGGGG-GGG--EEEE----SSS-SBTTB---TT---EEEETT--EE-SS---B-SSTTSPPBSEEEE--TTTTT-HHHHHHHHHHH-

Solvent-accessible surface area (backbone atoms only — not comparable to full-atom values): 34128 Å² total; per-residue (Å²): 142,88,78,91,81,66,95,74,92,79,87,80,89,57,70,93,78,60,56,78,39,84,38,79,48,74,52,72,50,68,51,100,86,69,54,72,49,73,52,75,47,79,48,74,39,73,61,59,44,64,48,67,80,62,68,58,62,52,78,40,63,91,47,64,45,76,45,38,33,29,40,38,33,92,45,68,31,39,37,42,41,25,48,73,83,42,76,51,90,60,49,77,44,56,67,49,80,45,83,46,77,44,79,42,74,60,70,67,69,38,52,42,45,36,39,36,36,38,38,33,70,56,96,93,38,81,47,70,34,65,70,48,64,36,19,46,33,26,47,46,92,85,55,68,69,53,32,67,28,50,46,73,46,69,49,79,41,50,31,47,28,68,43,79,45,61,33,33,45,48,42,71,85,38,84,56,28,62,36,36,36,24,53,76,81,47,74,74,44,47,32,55,41,52,71,54,66,44,73,46,52,46,64,42,84,68,68,42,79,44,42,39,35,48,30,38,90,91,42,69,50,73,27,42,36,38,24,42,73,62,100,67,94,74,59,64,76,63,83,56,51,65,45,73,52,59,39,67,63,59,40,69,41,28,78,72,50,62,52,53,37,92,90,42,66,77,35,29,48,47,64,41,97,76,48,52,65,85,89,17,37,49,46,66,51,97,88,64,51,39,22,36,31,35,43,51,70,23,38,36,34,39,57,46,45,89,31,53,55,63,29,48,79,53,7,25,28,40,39,40,30,33,31,39,39,83,70,74,44,75,81,37,54,37,35,37,26,49,53,76,42,96,84,43,52,29,30,45,40,33,32,48,36,35,36,38,40,32,31,53,83,53,71,46,75,46,78,58,60,58,80,42,82,44,44,40,33,39,36,30,45,47,44,57,85,86,46,94,80,42,66,30,43,38,36,38,30,47,80,74,41,66,42,57,57,46,77,46,42,88,88,52,46,61,48,42,95,64,57,33,44,38,37,35,34,21,75,38,25,27,39,34,37,46,31,38,38,36,28,63,28,42,67,51,76,66,50,50,46,31,32,50,26,55,66,35,84,34,44,67,55,22,51,51,48,47,61,74,65,62,31,48,38,98,82,72,42,82,41,67,67,28,40,25,68,63,36,31,88,44,76,35,76,47,76,47,57,86,64,92,58,64,41,67,82,48,67,40,61,64,15,32,38,35,36,44,25,69,73,42,51,66,40,72,46,16,36,37,39,36,49,16,30,38,26,11,64,64,53,78,22,63,77,65,41,83,90,21,37,33,32,37,43,40,39,50,34,43,31,80,59,61,84,46,99,84,49,80,74,44,68,89,45,49,7,33,34,31,35,47,77,64,54,74,28,67,70,36,78,42,61,50,38,95,46,95,88,44,79,64,38,41,61,46,80,47,74,35,44,61,67,78,64,42,53,58,50,51,52,51,44,52,65,72,78,105